Protein 4PQ9 (pdb70)

B-factor: mean 11.17, std 7.68, range [2.39, 93.25]

CATH classification: 2.60.120.200

Sequence (466 aa):
QSGPYLFHDEFDGPAGSSAPDSSSKWTVARRAREEMKDPTYWERRPENVGQYRDDDRRQNVFLDGKSNLVIRAAKDGGTYYAGKKIQQSPWRRGGIGHTWEARIKFDCLTAGCWPAWWLGNQDRGEIDIIEWYGNGSSWPSATTVHAKANGSEWKTRNVALDSGWHTWRCQWDETGMMRFWQDYAEGAQPYFTTVAAHSLPDWPFNDPGYTVFPVLNLAVAGSGGGDPRPGSYPAQMMLVDWVRVWQSGPYLFHDEFDGPAGSSAPDSSKWTVARAREEEMKDPTYWERPENVGQYRDDRQNVFLDGKSNLVIRAAKDGGTYYAGKKIQQSPWRGGIGHTWEARIKFDCLTAGCWPAWWLGNQDRRGEIDIIEWYGNGSWPSATTVHAKANGSEWKTRNVALDSGWHTWRCQWDETGMMRFWQDYAEGAQPYFTTVAAHSLPDWPFNDPGYTVFPVLNLAVAGSGGGDPRPGSSYPAQQMMLVDWVVRVW

Foldseek 3Di:
DPDPFPDKAQLADAALAAPDPQFKDKDAWDDQDPPFDDCRDPLRWAIEHRDSVAWTGGNPRKTKGKWFDDPSHIYTIKIWGPDKDAAQKKKKWKKFFQPLWAFKKWFKWWDDPAFKIWTQWICFRAVPDAIWTKIAGGPVSPKIDIDGDDDDRDIWMWMWHGHLQGIFIDIRDDPPDHGPDTDGQPPTPPRPRNPPPDIIIIMTIMIGTGPRRHDRVRTDDGTIMIISMMGMD/DPDDFPDKAQLADAALAAPDPQFKDKDQWDDQDPPFDDCRDPLRWAIEHRHSVAWTGGNPRKTKGKWFDDPNHIYTIKIWGPDKDAAFKKKKWKKFWQPQWAQKKKFKWWDDQAFKIWTQWICFRAPPDAIWTWIAGGRVSPKIDIDGDDDDRDIKMWMWHGHPQGIFIDINDDPPDHGPDTDGQPNTPNHPRNDPPDIIIIMTIMIGTGPRRHDRVRTDPGTIMIISMMGMD

Secondary structure (DSSP, 8-state):
-----SEEE---S-TTPPP-TTT-EE--SPPP-SS--GGGSTTTSPEE---TTTEEE-SSS-EEEEEEEETTEEEEEEEE-S--B-SSEEEEEEEEEE--STTEEEEEEEE-SSS-EEEEEE---SSSSPPEEEEE-STTS-SEEEEE----SSEEEEEEEEETTEEEEEES--TTPPPSEEEETT-STT--TTSTT--BEEEEEEEESHHHH---TTS-SSEEEEEEEEEE-/--S--SEEE---S-TTPPP-TTT-EE--SPPPPSS--GGGSTTTSPEE---TTTEEE-SSS-EEEEEEEETTEEEEEEEE-S--B-TTEEEEEEEEEE--STTEEEEEEEE-SSS-EEEEEE---SSSSPPEEEEE-STTS-SEEEEE----SSEEEEEEEEETTEEEEEES--TTPPPSEEEETT-STT--TTSTT--BEEEEEEEESHHHH---TTS-SSEEEEEEEEEE-

InterPro domains:
  IPR000757 Beta-glucanase-like, N-terminal domain [PS51762] (34-277)
  IPR006311 Twin-arginine translocation pathway, signal sequence [PS51318] (1-29)
  IPR013320 Concanavalin A-like lectin/glucanase domain superfamily [SSF49899] (37-277)
  IPR050546 Glycosyl Hydrolase Family 16 [PTHR10963] (33-277)

Radius of gyration: 23.17 Å; Cα contacts (8 Å, |Δi|>4): 1424; chains: 2; bounding box: 56×58×61 Å

Organism: Mycobacterium marinum (strain ATCC BAA-535 / M) (NCBI:txid216594)

Structure (mmCIF, N/CA/C/O backbone):
data_4PQ9
#
_entry.id   4PQ9
#
_cell.length_a   45.120
_cell.length_b   46.840
_cell.length_c   51.840
_cell.angle_alpha   109.450
_cell.angle_beta   95.630
_cell.angle_gamma   99.790
#
_symmetry.space_group_name_H-M   'P 1'
#
loop_
_entity.id
_entity.type
_entity.pdbx_description
1 polymer Beta-1,3-glucanase
2 non-polymer 'MAGNESIUM ION'
3 non-polymer 2-[BIS-(2-HYDROXY-ETHYL)-AMINO]-2-HYDROXYMETHYL-PROPANE-1,3-DIOL
4 non-polymer 1,2-ETHANEDIOL
5 water water
#
loop_
_atom_site.group_PDB
_atom_site.id
_atom_site.type_symbol
_atom_site.label_atom_id
_atom_site.label_alt_id
_atom_site.label_comp_id
_atom_site.label_asym_id
_atom_site.label_entity_id
_atom_site.label_seq_id
_atom_site.pdbx_PDB_ins_code
_atom_site.Cartn_x
_atom_site.Cartn_y
_atom_site.Cartn_z
_atom_site.occupancy
_atom_site.B_iso_or_equiv
_atom_site.auth_seq_id
_atom_site.auth_comp_id
_atom_site.auth_asym_id
_atom_site.auth_atom_id
_atom_site.pdbx_PDB_model_num
ATOM 1 N N . GLN A 1 25 ? 28.405 -0.918 28.431 1.00 24.22 26 GLN A N 1
ATOM 2 C CA . GLN A 1 25 ? 28.252 0.319 27.603 1.00 21.12 26 GLN A CA 1
ATOM 3 C C . GLN A 1 25 ? 28.977 0.291 26.256 1.00 19.80 26 GLN A C 1
ATOM 4 O O . GLN A 1 25 ? 28.634 1.092 25.371 1.00 16.53 26 GLN A O 1
ATOM 10 N N . SER A 1 26 ? 29.971 -0.597 26.116 1.00 21.21 27 SER A N 1
ATOM 11 C CA . SER A 1 26 ? 30.651 -0.836 24.840 1.00 22.24 27 SER A CA 1
ATOM 12 C C . SER A 1 26 ? 29.881 -1.817 23.935 1.00 22.85 27 SER A C 1
ATOM 13 O O . SER A 1 26 ? 30.316 -2.120 22.827 1.00 26.34 27 SER A O 1
ATOM 16 N N . GLY A 1 27 ? 28.742 -2.308 24.403 1.00 21.36 28 GLY A N 1
ATOM 17 C CA . GLY A 1 27 ? 27.915 -3.176 23.590 1.00 20.14 28 GLY A CA 1
ATOM 18 C C . GLY A 1 27 ? 28.373 -4.612 23.659 1.00 20.52 28 GLY A C 1
ATOM 19 O O . GLY A 1 27 ? 29.189 -4.962 24.527 1.00 24.24 28 GLY A O 1
ATOM 20 N N . PRO A 1 28 ? 27.857 -5.466 22.751 1.00 16.95 29 PRO A N 1
ATOM 21 C CA . PRO A 1 28 ? 26.932 -5.205 21.633 1.00 14.23 29 PRO A CA 1
ATOM 22 C C . PRO A 1 28 ? 25.644 -4.483 22.037 1.00 12.15 29 PRO A C 1
ATOM 23 O O . PRO A 1 28 ? 25.211 -4.585 23.189 1.00 14.76 29 PRO A O 1
ATOM 27 N N . TYR A 1 29 ? 25.031 -3.779 21.082 1.00 10.19 30 TYR A N 1
ATOM 28 C CA . TYR A 1 29 ? 23.843 -2.961 21.330 1.00 8.62 30 TYR A CA 1
ATOM 29 C C . TYR A 1 29 ? 22.568 -3.581 20.771 1.00 8.60 30 TYR A C 1
ATOM 30 O O . TYR A 1 29 ? 22.535 -4.113 19.656 1.00 10.37 30 TYR A O 1
ATOM 39 N N . LEU A 1 30 ? 21.491 -3.464 21.532 1.00 7.65 31 LEU A N 1
ATOM 40 C CA . LEU A 1 30 ? 20.156 -3.722 20.990 1.00 7.48 31 LEU A CA 1
ATOM 41 C C . LEU A 1 30 ? 19.793 -2.720 19.888 1.00 7.67 31 LEU A C 1
ATOM 42 O O . LEU A 1 30 ? 19.110 -3.075 18.920 1.00 9.42 31 LEU A O 1
ATOM 47 N N . PHE A 1 31 ? 20.238 -1.471 20.054 1.00 6.47 32 PHE A N 1
ATOM 48 C CA . PHE A 1 31 ? 20.007 -0.407 19.085 1.00 7.03 32 PHE A CA 1
ATOM 49 C C . PHE A 1 31 ? 21.116 0.596 19.265 1.00 5.88 32 PHE A C 1
ATOM 50 O O . PHE A 1 31 ? 21.431 0.943 20.396 1.00 6.04 32 PHE A O 1
ATOM 58 N N . HIS A 1 32 ? 21.723 1.059 18.182 1.00 5.67 33 HIS A N 1
ATOM 59 C CA . HIS A 1 32 ? 22.574 2.240 18.295 1.00 5.71 33 HIS A CA 1
ATOM 60 C C . HIS A 1 32 ? 22.653 2.969 16.979 1.00 5.51 33 HIS A C 1
ATOM 61 O O . HIS A 1 32 ? 22.474 2.390 15.920 1.00 6.67 33 HIS A O 1
ATOM 68 N N . ASP A 1 33 ? 22.977 4.254 17.078 1.00 5.65 34 ASP A N 1
ATOM 69 C CA . ASP A 1 33 ? 23.397 5.041 15.934 1.00 5.46 34 ASP A CA 1
ATOM 70 C C . ASP A 1 33 ? 24.557 5.888 16.391 1.00 5.22 34 ASP A C 1
ATOM 71 O O . ASP A 1 33 ? 24.466 6.609 17.381 1.00 5.78 34 ASP A O 1
ATOM 76 N N . GLU A 1 34 ? 25.651 5.794 15.645 1.00 5.43 35 GLU A N 1
ATOM 77 C CA . GLU A 1 34 ? 26.848 6.585 15.868 1.00 5.01 35 GLU A CA 1
ATOM 78 C C . GLU A 1 34 ? 26.863 7.877 15.055 1.00 4.91 35 GLU A C 1
ATOM 79 O O . GLU A 1 34 ? 27.753 8.715 15.231 1.00 5.28 35 GLU A O 1
ATOM 85 N N . PHE A 1 35 ? 25.873 8.049 14.172 1.00 5.18 36 PHE A N 1
ATOM 86 C CA . PHE A 1 35 ? 25.726 9.290 13.400 1.00 5.67 36 PHE A CA 1
ATOM 87 C C . PHE A 1 35 ? 26.957 9.606 12.566 1.00 5.59 36 PHE A C 1
ATOM 88 O O . PHE A 1 35 ? 27.326 10.754 12.387 1.00 6.24 36 PHE A O 1
ATOM 96 N N . ASP A 1 36 ? 27.570 8.547 12.041 1.00 6.01 37 ASP A N 1
ATOM 97 C CA . ASP A 1 36 ? 28.708 8.688 11.182 1.00 6.59 37 ASP A CA 1
ATOM 98 C C . ASP A 1 36 ? 28.266 8.881 9.740 1.00 7.20 37 ASP A C 1
ATOM 99 O O . ASP A 1 36 ? 27.228 8.377 9.297 1.00 8.15 37 ASP A O 1
ATOM 104 N N . GLY A 1 37 ? 29.100 9.610 9.016 1.00 7.28 38 GLY A N 1
ATOM 105 C CA . GLY A 1 37 ? 28.870 9.867 7.612 1.00 7.93 38 GLY A CA 1
ATOM 106 C C . GLY A 1 37 ? 29.265 11.282 7.277 1.00 7.62 38 GLY A C 1
ATOM 107 O O . GLY A 1 37 ? 29.548 12.085 8.161 1.00 8.59 38 GLY A O 1
ATOM 108 N N . PRO A 1 38 ? 29.310 11.601 5.982 1.00 8.06 39 PRO A N 1
ATOM 109 C CA . PRO A 1 38 ? 29.796 12.895 5.562 1.00 7.76 39 PRO A CA 1
ATOM 110 C C . PRO A 1 38 ? 28.863 14.055 5.954 1.00 7.32 39 PRO A C 1
ATOM 111 O O . PRO A 1 38 ? 27.640 13.916 6.100 1.00 7.56 39 PRO A O 1
ATOM 115 N N . ALA A 1 39 ? 29.455 15.229 6.049 1.00 7.15 40 ALA A N 1
ATOM 116 C CA . ALA A 1 39 ? 28.716 16.436 6.342 1.00 7.26 40 ALA A CA 1
ATOM 117 C C . ALA A 1 39 ? 27.584 16.632 5.352 1.00 6.92 40 ALA A C 1
ATOM 118 O O . ALA A 1 39 ? 27.758 16.492 4.143 1.00 7.32 40 ALA A O 1
ATOM 120 N N . GLY A 1 40 ? 26.431 16.997 5.891 1.00 6.56 41 GLY A N 1
ATOM 121 C CA . GLY A 1 40 ? 25.270 17.298 5.082 1.00 6.68 41 GLY A CA 1
ATOM 122 C C . GLY A 1 40 ? 24.379 16.092 4.809 1.00 7.17 41 GLY A C 1
ATOM 123 O O . GLY A 1 40 ? 23.343 16.238 4.188 1.00 8.23 41 GLY A O 1
ATOM 124 N N . SER A 1 41 ? 24.784 14.898 5.249 1.00 7.30 42 SER A N 1
ATOM 125 C CA A SER A 1 41 ? 24.011 13.642 5.183 0.50 7.00 42 SER A CA 1
ATOM 126 C CA B SER A 1 41 ? 23.919 13.763 4.998 0.50 7.96 42 SER A CA 1
ATOM 127 C C . SER A 1 41 ? 22.734 13.735 5.972 1.00 6.63 42 SER A C 1
ATOM 128 O O . SER A 1 41 ? 22.689 14.432 6.993 1.00 6.78 42 SER A O 1
ATOM 133 N N . ALA A 1 42 ? 21.726 12.958 5.583 1.00 7.75 43 ALA A N 1
ATOM 134 C CA . ALA A 1 42 ? 20.558 12.746 6.428 1.00 7.78 43 ALA A CA 1
ATOM 135 C C . ALA A 1 42 ? 20.901 11.734 7.506 1.00 7.47 43 ALA A C 1
ATOM 136 O O . ALA A 1 42 ? 21.750 10.884 7.299 1.00 7.57 43 ALA A O 1
ATOM 138 N N . PRO A 1 43 ? 20.185 11.767 8.632 1.00 7.26 44 PRO A N 1
ATOM 139 C CA . PRO A 1 43 ? 20.288 10.642 9.538 1.00 7.27 44 PRO A CA 1
ATOM 140 C C . PRO A 1 43 ? 19.806 9.345 8.869 1.00 6.85 44 PRO A C 1
ATOM 141 O O . PRO A 1 43 ? 18.990 9.362 7.934 1.00 7.68 44 PRO A O 1
ATOM 145 N N . ASP A 1 44 ? 20.348 8.241 9.339 1.00 5.93 45 ASP A N 1
ATOM 146 C CA . ASP A 1 44 ? 20.048 6.905 8.815 1.00 5.80 45 ASP A CA 1
ATOM 147 C C . ASP A 1 44 ? 18.558 6.615 8.848 1.00 5.02 45 ASP A C 1
ATOM 148 O O . ASP A 1 44 ? 17.974 6.478 9.915 1.00 5.28 45 ASP A O 1
ATOM 153 N N . SER A 1 45 ? 17.952 6.502 7.666 1.00 5.38 46 SER A N 1
ATOM 154 C CA . SER A 1 45 ? 16.498 6.298 7.621 1.00 5.47 46 SER A CA 1
ATOM 155 C C . SER A 1 45 ? 16.048 4.945 8.123 1.00 5.23 46 SER A C 1
ATOM 156 O O . SER A 1 45 ? 14.873 4.770 8.453 1.00 6.28 46 SER A O 1
ATOM 159 N N . SER A 1 46 ? 16.969 3.983 8.208 1.00 5.31 47 SER A N 1
ATOM 160 C CA A SER A 1 46 ? 16.646 2.687 8.799 0.50 6.08 47 SER A CA 1
ATOM 161 C CA B SER A 1 46 ? 16.604 2.700 8.796 0.50 6.50 47 SER A CA 1
ATOM 162 C C . SER A 1 46 ? 16.535 2.739 10.318 1.00 6.02 47 SER A C 1
ATOM 163 O O . SER A 1 46 ? 16.081 1.775 10.926 1.00 7.84 47 SER A O 1
ATOM 168 N N . LYS A 1 47 ? 16.962 3.857 10.915 1.00 5.27 48 LYS A N 1
ATOM 169 C CA . LYS A 1 47 ? 16.933 4.026 12.360 1.00 5.78 48 LYS A CA 1
ATOM 170 C C . LYS A 1 47 ? 16.062 5.170 12.834 1.00 5.23 48 LYS A C 1
ATOM 171 O O . LYS A 1 47 ? 15.680 5.170 13.987 1.00 6.44 48 LYS A O 1
ATOM 177 N N . TRP A 1 48 ? 15.737 6.117 11.958 1.00 5.05 49 TRP A N 1
ATOM 178 C CA . TRP A 1 48 ? 15.041 7.334 12.379 1.00 5.17 49 TRP A CA 1
ATOM 179 C C . TRP A 1 48 ? 14.010 7.764 11.369 1.00 5.17 49 TRP A C 1
ATOM 180 O O . TRP A 1 48 ? 14.225 7.642 10.165 1.00 6.47 49 TRP A O 1
ATOM 191 N N . THR A 1 49 ? 12.925 8.343 11.873 1.00 5.26 50 THR A N 1
ATOM 192 C CA . THR A 1 49 ? 11.982 9.103 11.096 1.00 5.54 50 THR A CA 1
ATOM 193 C C . THR A 1 49 ? 12.044 10.555 11.540 1.00 4.93 50 THR A C 1
ATOM 194 O O . THR A 1 49 ? 12.013 10.849 12.738 1.00 6.03 50 THR A O 1
ATOM 198 N N . VAL A 1 50 ? 12.175 11.454 10.580 1.00 4.53 51 VAL A N 1
ATOM 199 C CA . VAL A 1 50 ? 12.318 12.861 10.830 1.00 5.21 51 VAL A CA 1
ATOM 200 C C . VAL A 1 50 ? 10.947 13.511 10.879 1.00 5.82 51 VAL A C 1
ATOM 201 O O . VAL A 1 50 ? 10.114 13.274 9.997 1.00 7.43 51 VAL A O 1
ATOM 205 N N . ALA A 1 51 ? 10.687 14.335 11.886 1.00 6.07 52 ALA A N 1
ATOM 206 C CA . ALA A 1 51 ? 9.372 14.955 12.007 1.00 7.13 52 ALA A CA 1
ATOM 207 C C . ALA A 1 51 ? 9.138 15.969 10.911 1.00 8.23 52 ALA A C 1
ATOM 208 O O . ALA A 1 51 ? 10.024 16.773 10.573 1.00 8.25 52 ALA A O 1
ATOM 210 N N . ARG A 1 52 ? 7.943 15.944 10.342 1.00 11.68 53 ARG A N 1
ATOM 211 C CA A ARG A 1 52 ? 7.583 16.891 9.285 0.50 13.28 53 ARG A CA 1
ATOM 212 C CA B ARG A 1 52 ? 7.620 16.932 9.296 0.50 13.69 53 ARG A CA 1
ATOM 213 C C . ARG A 1 52 ? 6.698 18.033 9.759 1.00 16.11 53 ARG A C 1
ATOM 214 O O . ARG A 1 52 ? 6.433 18.966 8.995 1.00 21.06 53 ARG A O 1
ATOM 229 N N . ALA A 1 53 ? 6.204 17.933 10.984 1.00 16.30 54 ALA A N 1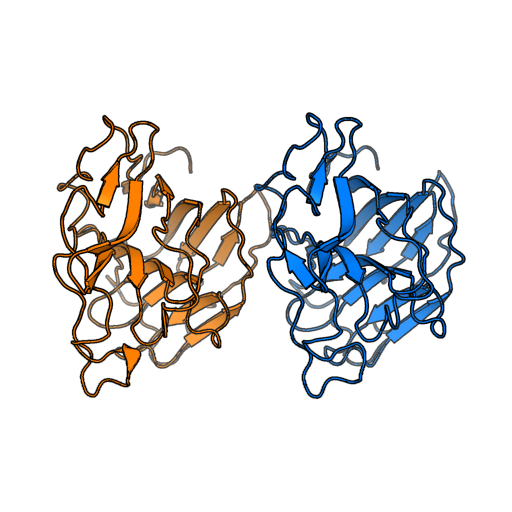
ATOM 230 C CA . ALA A 1 53 ? 5.419 19.012 11.552 1.00 19.77 54 ALA A CA 1
ATOM 231 C C . ALA A 1 53 ? 5.479 18.980 13.067 1.00 18.04 54 ALA A C 1
ATOM 232 O O . ALA A 1 53 ? 5.673 17.920 13.654 1.00 18.43 54 ALA A O 1
ATOM 234 N N . ARG A 1 54 ? 5.338 20.155 13.681 1.00 17.83 55 ARG A N 1
ATOM 235 C CA . ARG A 1 54 ? 5.205 20.284 15.139 1.00 17.97 55 ARG A CA 1
ATOM 236 C C . ARG A 1 54 ? 3.870 19.650 15.542 1.00 22.08 55 ARG A C 1
ATOM 237 O O . ARG A 1 54 ? 2.869 19.783 14.839 1.00 25.77 55 ARG A O 1
ATOM 245 N N . GLU A 1 55 ? 3.860 18.962 16.674 1.00 24.30 56 GLU A N 1
ATOM 246 C CA . GLU A 1 55 ? 2.619 18.437 17.237 1.00 25.93 56 GLU A CA 1
ATOM 247 C C . GLU A 1 55 ? 1.610 19.589 17.448 1.00 27.57 56 GLU A C 1
ATOM 248 O O . GLU A 1 55 ? 1.935 20.593 18.066 1.00 25.66 56 GLU A O 1
ATOM 254 N N . GLU A 1 56 ? 0.397 19.468 16.908 1.00 34.03 57 GLU A N 1
ATOM 255 C CA . GLU A 1 56 ? -0.608 20.518 17.099 1.00 33.66 57 GLU A CA 1
ATOM 256 C C . GLU A 1 56 ? -1.036 20.531 18.569 1.00 35.63 57 GLU A C 1
ATOM 257 O O . GLU A 1 56 ? -1.155 19.473 19.188 1.00 42.68 57 GLU A O 1
ATOM 259 N N . MET A 1 57 ? -1.233 21.724 19.127 1.00 29.20 58 MET A N 1
ATOM 260 C CA . MET A 1 57 ? -1.604 21.868 20.531 1.00 29.01 58 MET A CA 1
ATOM 261 C C . MET A 1 57 ? -3.038 22.360 20.605 1.00 31.20 58 MET A C 1
ATOM 262 O O . MET A 1 57 ? -3.346 23.443 20.111 1.00 27.94 58 MET A O 1
ATOM 264 N N . LYS A 1 58 ? -3.917 21.558 21.202 1.00 29.73 59 LYS A N 1
ATOM 265 C CA . LYS A 1 58 ? -5.310 21.965 21.382 1.00 27.00 59 LYS A CA 1
ATOM 266 C C . LYS A 1 58 ? -5.381 23.122 22.379 1.00 28.54 59 LYS A C 1
ATOM 267 O O . LYS A 1 58 ? -4.640 23.149 23.364 1.00 29.06 59 LYS A O 1
ATOM 269 N N . ASP A 1 59 ? -6.264 24.080 22.109 1.00 24.62 60 ASP A N 1
ATOM 270 C CA . ASP A 1 59 ? -6.420 25.257 22.964 1.00 25.60 60 ASP A CA 1
ATOM 271 C C . ASP A 1 59 ? -5.069 25.901 23.271 1.00 24.72 60 ASP A C 1
ATOM 272 O O . ASP A 1 59 ? -4.660 26.017 24.433 1.00 23.69 60 ASP A O 1
ATOM 277 N N . PRO A 1 60 ? -4.371 26.327 22.215 1.00 18.85 61 PRO A N 1
ATOM 278 C CA . PRO A 1 60 ? -3.015 26.836 22.413 1.00 14.55 61 PRO A CA 1
ATOM 279 C C . PRO A 1 60 ? -2.926 28.129 23.240 1.00 12.94 61 PRO A C 1
ATOM 280 O O . PRO A 1 60 ? -3.741 29.034 23.083 1.00 15.85 61 PRO A O 1
ATOM 284 N N . THR A 1 61 ? -1.927 28.201 24.121 1.00 10.37 62 THR A N 1
ATOM 285 C CA . THR A 1 61 ? -1.521 29.464 24.705 1.00 9.27 62 THR A CA 1
ATOM 286 C C . THR A 1 61 ? -0.619 30.207 23.703 1.00 8.36 62 THR A C 1
ATOM 287 O O . THR A 1 61 ? -0.339 29.719 22.607 1.00 8.66 62 THR A O 1
ATOM 291 N N . TYR A 1 62 ? -0.186 31.417 24.061 1.00 8.76 63 TYR A N 1
ATOM 292 C CA . TYR A 1 62 ? 0.407 32.329 23.087 1.00 8.16 63 TYR A CA 1
ATOM 293 C C . TYR A 1 62 ? 1.523 31.688 22.256 1.00 7.39 63 TYR A C 1
ATOM 294 O O . TYR A 1 62 ? 1.479 31.716 21.017 1.00 8.17 63 TYR A O 1
ATOM 303 N N . TRP A 1 63 ? 2.520 31.095 22.915 1.00 6.45 64 TRP A N 1
ATOM 304 C CA . TRP A 1 63 ? 3.670 30.566 22.197 1.00 6.01 64 TRP A CA 1
ATOM 305 C C . TRP A 1 63 ? 3.394 29.213 21.550 1.00 6.17 64 TRP A C 1
ATOM 306 O O . TRP A 1 63 ? 4.248 28.693 20.834 1.00 6.86 64 TRP A O 1
ATOM 317 N N . GLU A 1 64 ? 2.195 28.667 21.761 1.00 6.61 65 GLU A N 1
ATOM 318 C CA . GLU A 1 64 ? 1.731 27.443 21.117 1.00 7.08 65 GLU A CA 1
ATOM 319 C C . GLU A 1 64 ? 0.855 27.745 19.903 1.00 8.46 65 GLU A C 1
ATOM 320 O O . GLU A 1 64 ? 0.498 26.828 19.173 1.00 10.90 65 GLU A O 1
ATOM 326 N N . ARG A 1 65 ? 0.462 28.996 19.701 1.00 8.92 66 ARG A N 1
ATOM 327 C CA A ARG A 1 65 ? -0.425 29.312 18.586 0.50 10.91 66 ARG A CA 1
ATOM 328 C CA B ARG A 1 65 ? -0.430 29.297 18.585 0.50 10.75 66 ARG A CA 1
ATOM 329 C C . ARG A 1 65 ? 0.277 29.016 17.267 1.00 10.93 66 ARG A C 1
ATOM 330 O O . ARG A 1 65 ? 1.503 29.150 17.165 1.00 9.97 66 ARG A O 1
ATOM 345 N N . PRO A 1 66 ? -0.490 28.614 16.233 1.00 15.58 67 PRO A N 1
ATOM 346 C CA . PRO A 1 66 ? 0.161 28.255 14.969 1.00 15.29 67 PRO A CA 1
ATOM 347 C C . PRO A 1 66 ? 1.124 29.295 14.407 1.00 13.41 67 PRO A C 1
ATOM 348 O O . PRO A 1 66 ? 2.136 28.931 13.823 1.00 14.11 67 PRO A O 1
ATOM 352 N N . GLU A 1 67 ? 0.814 30.571 14.591 1.00 13.03 68 GLU A N 1
ATOM 353 C CA . GLU A 1 67 ? 1.657 31.643 14.076 1.00 13.20 68 GLU A CA 1
ATOM 354 C C . GLU A 1 67 ? 2.916 31.943 14.919 1.00 11.48 68 GLU A C 1
ATOM 355 O O . GLU A 1 67 ? 3.814 32.650 14.458 1.00 13.53 68 GLU A O 1
ATOM 361 N N . ASN A 1 68 ? 2.976 31.411 16.141 1.00 10.29 69 ASN A N 1
ATOM 362 C CA . ASN A 1 68 ? 4.072 31.681 17.057 1.00 9.30 69 ASN A CA 1
ATOM 363 C C . ASN A 1 68 ? 4.941 30.462 17.328 1.00 7.90 69 ASN A C 1
ATOM 364 O O . ASN A 1 68 ? 6.071 30.620 17.748 1.00 10.82 69 ASN A O 1
ATOM 369 N N . VAL A 1 69 ? 4.410 29.261 17.136 1.00 8.22 70 VAL A N 1
ATOM 370 C CA . VAL A 1 69 ? 5.117 28.051 17.544 1.00 7.67 70 VAL A CA 1
ATOM 371 C C . VAL A 1 69 ? 6.250 27.760 16.566 1.00 7.69 70 VAL A C 1
ATOM 372 O O . VAL A 1 69 ? 6.163 28.068 15.372 1.00 9.12 70 VAL A O 1
ATOM 376 N N . GLY A 1 70 ? 7.328 27.155 17.065 1.00 7.30 71 GLY A N 1
ATOM 377 C CA . GLY A 1 70 ? 8.373 26.674 16.172 1.00 7.33 71 GLY A CA 1
ATOM 378 C C . GLY A 1 70 ? 7.889 25.428 15.456 1.00 7.72 71 GLY A C 1
ATOM 379 O O . GLY A 1 70 ? 7.153 24.608 15.999 1.00 9.13 71 GLY A O 1
ATOM 380 N N . GLN A 1 71 ? 8.314 25.289 14.208 1.00 7.88 72 GLN A N 1
ATOM 381 C CA . GLN A 1 71 ? 7.938 24.158 13.395 1.00 8.58 72 GLN A CA 1
ATOM 382 C C . GLN A 1 71 ? 9.051 23.148 13.269 1.00 8.51 72 GLN A C 1
ATOM 383 O O . GLN A 1 71 ? 10.202 23.413 13.632 1.00 9.18 72 GLN A O 1
ATOM 389 N N . TYR A 1 72 ? 8.667 21.960 12.830 1.00 8.85 73 TYR A N 1
ATOM 390 C CA . TYR A 1 72 ? 9.610 20.916 12.448 1.00 9.50 73 TYR A CA 1
ATOM 391 C C . TYR A 1 72 ? 9.470 20.719 10.958 1.00 10.77 73 TYR A C 1
ATOM 392 O O . TYR A 1 72 ? 8.381 20.891 10.418 1.00 13.63 73 TYR A O 1
ATOM 401 N N . ARG A 1 73 ? 10.573 20.378 10.302 1.00 11.91 74 ARG A N 1
ATOM 402 C CA . ARG A 1 73 ? 10.517 19.920 8.905 1.00 13.61 74 ARG A CA 1
ATOM 403 C C . ARG A 1 73 ? 11.692 18.955 8.621 1.00 15.01 74 ARG A C 1
ATOM 404 O O . ARG A 1 73 ? 12.711 18.994 9.315 1.00 15.83 74 ARG A O 1
ATOM 412 N N . ASP A 1 74 ? 11.527 18.052 7.637 1.00 17.76 75 ASP A N 1
ATOM 413 C CA A ASP A 1 74 ? 12.639 17.213 7.241 0.50 16.25 75 ASP A CA 1
ATOM 414 C CA B ASP A 1 74 ? 12.647 17.120 7.176 0.50 18.38 75 ASP A CA 1
ATOM 415 C C . ASP A 1 74 ? 13.383 17.904 6.121 1.00 17.00 75 ASP A C 1
ATOM 416 O O . ASP A 1 74 ? 13.082 17.762 4.922 1.00 22.28 75 ASP A O 1
ATOM 425 N N . ASP A 1 75 ? 14.349 18.685 6.550 1.00 17.64 76 ASP A N 1
ATOM 426 C CA . ASP A 1 75 ? 15.099 19.511 5.685 1.00 17.08 76 ASP A CA 1
ATOM 427 C C . ASP A 1 75 ? 16.515 19.422 6.198 1.00 16.43 76 ASP A C 1
ATOM 428 O O . ASP A 1 75 ? 16.755 19.478 7.421 1.00 17.97 76 ASP A O 1
ATOM 433 N N . ARG A 1 76 ? 17.449 19.238 5.281 0.70 16.51 77 ARG A N 1
ATOM 434 C CA A ARG A 1 76 ? 18.859 19.147 5.668 0.70 17.11 77 ARG A CA 1
ATOM 435 C CA B ARG A 1 76 ? 18.836 19.119 5.621 0.30 17.68 77 ARG A CA 1
ATOM 436 C C . ARG A 1 76 ? 19.351 20.391 6.313 0.70 15.54 77 ARG A C 1
ATOM 437 O O . ARG A 1 76 ? 20.423 20.374 6.913 0.70 18.23 77 ARG A O 1
ATOM 452 N N . GLN A 1 77 ? 18.598 21.492 6.207 1.00 16.01 78 GLN A N 1
ATOM 453 C CA . GLN A 1 77 ? 19.015 22.665 6.934 1.00 14.84 78 GLN A CA 1
ATOM 454 C C . GLN A 1 77 ? 18.732 22.571 8.420 1.00 12.06 78 GLN A C 1
ATOM 455 O O . GLN A 1 77 ? 19.321 23.314 9.181 1.00 12.09 78 GLN A O 1
ATOM 461 N N . ASN A 1 78 ? 17.858 21.653 8.827 1.00 9.75 79 ASN A N 1
ATOM 462 C CA . ASN A 1 78 ? 17.505 21.526 10.226 1.00 8.01 79 ASN A CA 1
ATOM 463 C C . ASN A 1 78 ? 17.926 20.220 10.883 1.00 6.50 79 ASN A C 1
ATOM 464 O O . ASN A 1 78 ? 18.093 20.188 12.095 1.00 6.71 79 ASN A O 1
ATOM 469 N N . VAL A 1 79 ? 18.048 19.142 10.102 1.00 6.73 80 VAL A N 1
ATOM 470 C CA . VAL A 1 79 ? 18.408 17.825 10.648 1.00 5.63 80 VAL A CA 1
ATOM 471 C C . VAL A 1 79 ? 19.424 17.220 9.695 1.00 5.91 80 VAL A C 1
ATOM 472 O O . VAL A 1 79 ? 19.085 16.884 8.553 1.00 6.82 80 VAL A O 1
ATOM 476 N N . PHE A 1 80 ? 20.670 17.083 10.131 1.00 5.79 81 PHE A N 1
ATOM 477 C CA . PHE A 1 80 ? 21.733 16.631 9.250 1.00 5.64 81 PHE A CA 1
ATOM 478 C C . PHE A 1 80 ? 22.887 16.087 10.075 1.00 5.55 81 PHE A C 1
ATOM 479 O O . PHE A 1 80 ? 22.932 16.301 11.269 1.00 7.66 81 PHE A O 1
ATOM 487 N N . LEU A 1 81 ? 23.812 15.392 9.424 1.00 5.11 82 LEU A N 1
ATOM 488 C CA . LEU A 1 81 ? 25.040 14.953 10.083 1.00 5.45 82 LEU A CA 1
ATOM 489 C C . LEU A 1 81 ? 26.139 15.969 9.787 1.00 5.63 82 LEU A C 1
ATOM 490 O O . LEU A 1 81 ? 26.194 16.536 8.676 1.00 6.68 82 LEU A O 1
ATOM 495 N N . ASP A 1 82 ? 27.049 16.170 10.747 1.00 5.80 83 ASP A N 1
ATOM 496 C CA . ASP A 1 82 ? 28.087 17.160 10.573 1.00 5.98 83 ASP A CA 1
ATOM 497 C C . ASP A 1 82 ? 29.390 16.650 9.985 1.00 6.24 83 ASP A C 1
ATOM 498 O O . ASP A 1 82 ? 30.299 17.447 9.748 1.00 7.22 83 ASP A O 1
ATOM 503 N N . GLY A 1 83 ? 29.505 15.347 9.749 1.00 6.37 84 GLY A N 1
ATOM 504 C CA . GLY A 1 83 ? 30.761 14.790 9.260 1.00 6.87 84 GLY A CA 1
ATOM 505 C C . GLY A 1 83 ? 31.808 14.551 10.318 1.00 7.46 84 GLY A C 1
ATOM 506 O O . GLY A 1 83 ? 32.921 14.124 9.995 1.00 10.14 84 GLY A O 1
ATOM 507 N N . LYS A 1 84 ? 31.445 14.798 11.571 1.00 6.66 85 LYS A N 1
ATOM 508 C CA . LYS A 1 84 ? 32.303 14.609 12.714 1.00 7.36 85 LYS A CA 1
ATOM 509 C C . LYS A 1 84 ? 31.692 13.642 13.708 1.00 6.69 85 LYS A C 1
ATOM 510 O O . LYS A 1 84 ? 32.056 13.632 14.878 1.00 7.89 85 LYS A O 1
ATOM 516 N N . SER A 1 85 ? 30.801 12.782 13.209 1.00 6.10 86 SER A N 1
ATOM 517 C CA . SER A 1 85 ? 30.132 11.754 14.003 1.00 5.75 86 SER A CA 1
ATOM 518 C C . SER A 1 85 ? 28.924 12.254 14.786 1.00 4.95 86 SER A C 1
ATOM 519 O O . SER A 1 85 ? 28.424 11.537 15.674 1.00 5.40 86 SER A O 1
ATOM 522 N N . ASN A 1 86 ? 28.417 13.445 14.452 1.00 5.18 87 ASN A N 1
ATOM 523 C CA . ASN A 1 86 ? 27.274 13.982 15.164 1.00 5.04 87 ASN A CA 1
ATOM 524 C C . ASN A 1 86 ? 26.076 14.239 14.265 1.00 4.98 87 ASN A C 1
ATOM 525 O O . ASN A 1 86 ? 26.184 14.764 13.167 1.00 5.74 87 ASN A O 1
ATOM 530 N N . LEU A 1 87 ? 24.905 13.893 14.798 1.00 4.75 88 LEU A N 1
ATOM 531 C CA . LEU A 1 87 ? 23.640 14.500 14.403 1.00 4.85 88 LEU A CA 1
ATOM 532 C C . LEU A 1 87 ? 23.667 15.957 14.830 1.00 4.89 88 LEU A C 1
ATOM 533 O O . LEU A 1 87 ? 24.084 16.302 15.947 1.00 5.62 88 LEU A O 1
ATOM 538 N N . VAL A 1 88 ? 23.180 16.809 13.946 1.00 4.79 89 VAL A N 1
ATOM 539 C CA . VAL A 1 88 ? 22.900 18.200 14.248 1.00 5.03 89 VAL A CA 1
ATOM 540 C C . VAL A 1 88 ? 21.409 18.412 14.094 1.00 4.94 89 VAL A C 1
ATOM 541 O O . VAL A 1 88 ? 20.828 18.102 13.044 1.00 6.07 89 VAL A O 1
ATOM 545 N N . ILE A 1 89 ? 20.789 18.939 15.151 1.00 4.91 90 ILE A N 1
ATOM 546 C CA . ILE A 1 89 ? 19.453 19.492 15.026 1.00 5.48 90 ILE A CA 1
ATOM 547 C C . ILE A 1 89 ? 19.623 20.998 15.208 1.00 5.77 90 ILE A C 1
ATOM 548 O O . ILE A 1 89 ? 20.134 21.457 16.222 1.00 5.95 90 ILE A O 1
ATOM 553 N N . ARG A 1 90 ? 19.196 21.752 14.189 1.00 6.09 91 ARG A N 1
ATOM 554 C CA . ARG A 1 90 ? 19.480 23.162 14.067 1.00 6.32 91 ARG A CA 1
ATOM 555 C C . ARG A 1 90 ? 18.177 23.939 14.000 1.00 6.21 91 ARG A C 1
ATOM 556 O O . ARG A 1 90 ? 17.306 23.643 13.181 1.00 7.04 91 ARG A O 1
ATOM 564 N N . ALA A 1 91 ? 18.060 24.932 14.889 1.00 5.74 92 ALA A N 1
ATOM 565 C CA . ALA A 1 91 ? 16.913 25.840 14.962 1.00 5.70 92 ALA A CA 1
ATOM 566 C C . ALA A 1 91 ? 17.310 27.149 14.321 1.00 6.04 92 ALA A C 1
ATOM 567 O O . ALA A 1 91 ? 18.323 27.728 14.680 1.00 6.14 92 ALA A O 1
ATOM 569 N N . ALA A 1 92 ? 16.494 27.630 13.382 1.00 6.45 93 ALA A N 1
ATOM 570 C CA . ALA A 1 92 ? 16.795 28.881 12.689 1.00 7.57 93 ALA A CA 1
ATOM 571 C C . ALA A 1 92 ? 15.528 29.436 12.079 1.00 7.48 93 ALA A C 1
ATOM 572 O O . ALA A 1 92 ? 14.635 28.692 11.649 1.00 8.50 93 ALA A O 1
ATOM 574 N N . LYS A 1 93 ? 15.475 30.756 12.013 1.00 9.13 94 LYS A N 1
ATOM 575 C CA . LYS A 1 93 ? 14.369 31.463 11.415 1.00 11.05 94 LYS A CA 1
ATOM 576 C C . LYS A 1 93 ? 14.533 31.405 9.897 1.00 13.00 94 LYS A C 1
ATOM 577 O O . LYS A 1 93 ? 15.630 31.579 9.373 1.00 16.85 94 LYS A O 1
ATOM 583 N N . ASP A 1 94 ? 13.425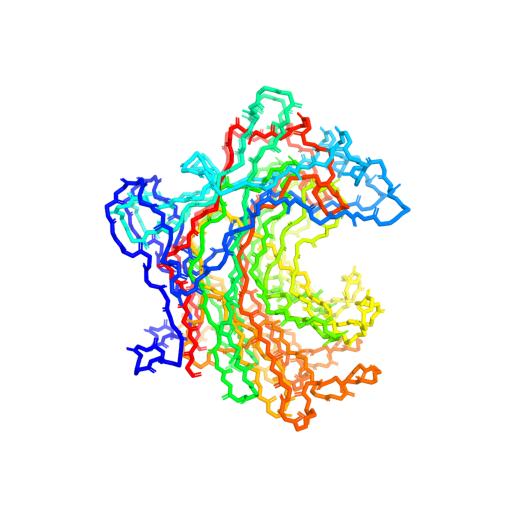 31.163 9.205 1.00 13.55 95 ASP A N 1
ATOM 584 C CA . ASP A 1 94 ? 13.375 31.092 7.754 1.00 17.67 95 ASP A CA 1
ATOM 585 C C . ASP A 1 94 ? 12.027 31.690 7.353 1.00 19.17 95 ASP A C 1
ATOM 586 O O . ASP A 1 94 ? 10.980 31.119 7.628 1.00 19.60 95 ASP A O 1
ATOM 591 N N . GLY A 1 95 ? 12.062 32.895 6.785 1.00 24.28 96 GLY A N 1
ATOM 592 C CA . GLY A 1 95 ? 10.846 33.606 6.365 1.00 25.81 96 GLY A CA 1
ATOM 593 C C . GLY A 1 95 ? 9.767 33.797 7.428 1.00 29.02 96 GLY A C 1
ATOM 594 O O . GLY A 1 95 ? 8.604 33.433 7.217 1.00 36.53 96 GLY A O 1
ATOM 595 N N . GLY A 1 96 ? 10.152 34.366 8.571 1.00 21.32 97 GLY A N 1
ATOM 596 C CA . GLY A 1 96 ? 9.208 34.688 9.655 1.00 24.62 97 GLY A CA 1
ATOM 597 C C . GLY A 1 96 ? 8.839 33.550 10.602 1.00 21.96 97 GLY A C 1
ATOM 598 O O . GLY A 1 96 ? 8.103 33.760 11.580 1.00 23.34 97 GLY A O 1
ATOM 599 N N . THR A 1 97 ? 9.354 32.353 10.319 1.00 17.43 98 THR A N 1
ATOM 600 C CA . THR A 1 97 ? 9.020 31.159 11.065 1.00 14.03 98 THR A CA 1
ATOM 601 C C . THR A 1 97 ? 10.309 30.497 11.516 1.00 12.53 98 THR A C 1
ATOM 602 O O . THR A 1 97 ? 11.269 30.362 10.741 1.00 13.09 98 THR A O 1
ATOM 606 N N . TYR A 1 98 ? 10.316 30.071 12.765 1.00 9.66 99 TYR A N 1
ATOM 607 C CA . TYR A 1 98 ? 11.401 29.234 13.252 1.00 8.25 99 TYR A CA 1
ATOM 608 C C . TYR A 1 98 ? 11.121 27.806 12.872 1.00 8.27 99 TYR A C 1
ATOM 609 O O . TYR A 1 98 ? 10.031 27.298 13.099 1.00 10.92 99 TYR A O 1
ATOM 618 N N . TYR A 1 99 ? 12.147 27.174 12.313 1.00 6.83 100 TYR A N 1
ATOM 619 C CA . TYR A 1 99 ? 12.134 25.735 12.066 1.00 7.33 100 TYR A CA 1
ATOM 620 C C . TYR A 1 99 ? 13.254 25.093 12.863 1.00 7.19 100 TYR A C 1
ATOM 621 O O . TYR A 1 99 ? 14.336 25.658 13.015 1.00 7.69 100 TYR A O 1
ATOM 630 N N . ALA A 1 100 ? 12.992 23.891 13.356 1.00 6.64 101 ALA A N 1
ATOM 631 C CA . ALA A 1 100 ? 13.997 23.081 14.025 1.00 6.29 101 ALA A CA 1
ATOM 632 C C . ALA A 1 100 ? 13.681 21.638 13.689 1.00 6.43 101 ALA A C 1
ATOM 633 O O . ALA A 1 100 ? 13.251 21.361 12.574 1.00 8.04 101 ALA A O 1
ATOM 635 N N . GLY A 1 101 ? 13.937 20.694 14.591 1.00 5.35 102 GLY A N 1
ATOM 636 C CA . GLY A 1 101 ? 13.804 19.309 14.178 1.00 5.56 102 GLY A CA 1
ATOM 637 C C . GLY A 1 101 ? 13.618 18.323 15.289 1.00 4.69 102 GLY A C 1
ATOM 638 O O . GLY A 1 101 ? 13.882 18.599 16.462 1.00 4.76 102 GLY A O 1
ATOM 639 N N . LYS A 1 102 ? 13.195 17.142 14.871 1.00 5.25 103 LYS A N 1
ATOM 640 C CA A LYS A 1 102 ? 12.944 16.028 15.775 0.50 5.05 103 LYS A CA 1
ATOM 641 C CA B LYS A 1 102 ? 12.953 16.022 15.777 0.50 4.97 103 LYS A CA 1
ATOM 642 C C . LYS A 1 102 ? 13.186 14.754 14.987 1.00 4.59 103 LYS A C 1
ATOM 643 O O . LYS A 1 102 ? 12.721 14.634 13.838 1.00 5.73 103 LYS A O 1
ATOM 654 N N . ILE A 1 103 ? 13.871 13.802 15.608 1.00 4.95 104 ILE A N 1
ATOM 655 C CA . ILE A 1 103 ? 13.948 12.457 15.065 1.00 4.99 104 ILE A CA 1
ATOM 656 C C . ILE A 1 103 ? 13.448 11.480 16.123 1.00 4.84 104 ILE A C 1
ATOM 657 O O . ILE A 1 103 ? 13.715 11.621 17.319 1.00 5.40 104 ILE A O 1
ATOM 662 N N . GLN A 1 104 ? 12.720 10.472 15.658 1.00 5.12 105 GLN A N 1
ATOM 663 C CA A GLN A 1 104 ? 12.136 9.431 16.507 0.50 6.26 105 GLN A CA 1
ATOM 664 C CA B GLN A 1 104 ? 12.232 9.425 16.541 0.50 6.36 105 GLN A CA 1
ATOM 665 C C . GLN A 1 104 ? 12.415 8.094 15.846 1.00 6.40 105 GLN A C 1
ATOM 666 O O . GLN A 1 104 ? 12.197 7.951 14.631 1.00 6.96 105 GLN A O 1
ATOM 677 N N . SER A 1 105 ? 12.894 7.116 16.590 1.00 5.47 106 SER A N 1
ATOM 678 C CA . SER A 1 105 ? 13.113 5.813 15.962 1.00 6.46 106 SER A CA 1
ATOM 679 C C . SER A 1 105 ? 11.856 4.991 15.953 1.00 7.18 106 SER A C 1
ATOM 680 O O . SER A 1 105 ? 11.132 4.996 16.940 1.00 7.39 106 SER A O 1
ATOM 683 N N . PRO A 1 106 ? 11.618 4.226 14.864 1.00 9.25 107 PRO A N 1
ATOM 684 C CA . PRO A 1 106 ? 10.601 3.189 14.932 1.00 10.66 107 PRO A CA 1
ATOM 685 C C . PRO A 1 106 ? 10.948 2.048 15.864 1.00 10.68 107 PRO A C 1
ATOM 686 O O . PRO A 1 106 ? 10.060 1.296 16.270 1.00 14.19 107 PRO A O 1
ATOM 690 N N . TRP A 1 107 ? 12.228 1.908 16.189 1.00 8.24 108 TRP A N 1
ATOM 691 C CA . TRP A 1 107 ? 12.686 0.862 17.067 1.00 8.29 108 TRP A CA 1
ATOM 692 C C . TRP A 1 107 ? 12.183 1.082 18.471 1.00 7.84 108 TRP A C 1
ATOM 693 O O . TRP A 1 107 ? 12.329 2.168 19.030 1.00 10.51 108 TRP A O 1
ATOM 704 N N . ARG A 1 108 ? 11.612 0.029 19.044 1.00 7.71 109 ARG A N 1
ATOM 705 C CA A ARG A 1 108 ? 11.121 0.073 20.407 0.50 8.46 109 ARG A CA 1
ATOM 706 C CA B ARG A 1 108 ? 11.081 0.050 20.389 0.50 8.64 109 ARG A CA 1
ATOM 707 C C . ARG A 1 108 ? 11.809 -0.989 21.233 1.00 6.21 109 ARG A C 1
ATOM 708 O O . ARG A 1 108 ? 12.151 -2.069 20.743 1.00 6.80 109 ARG A O 1
ATOM 723 N N . GLY A 1 109 ? 12.020 -0.649 22.497 1.00 5.90 110 GLY A N 1
ATOM 724 C CA . GLY A 1 109 ? 12.647 -1.532 23.458 1.00 5.80 110 GLY A CA 1
ATOM 725 C C . GLY A 1 109 ? 11.790 -1.660 24.694 1.00 5.64 110 GLY A C 1
ATOM 726 O O . GLY A 1 109 ? 11.141 -0.710 25.129 1.00 6.06 110 GLY A O 1
ATOM 727 N N . GLY A 1 110 ? 11.808 -2.851 25.276 1.00 6.28 111 GLY A N 1
ATOM 728 C CA . GLY A 1 110 ? 11.120 -3.105 26.527 1.00 6.60 111 GLY A CA 1
ATOM 729 C C . GLY A 1 110 ? 11.980 -2.870 27.751 1.00 6.18 111 GLY A C 1
ATOM 730 O O . GLY A 1 110 ? 13.079 -2.321 27.670 1.00 6.87 111 GLY A O 1
ATOM 731 N N . ILE A 1 111 ? 11.448 -3.299 28.881 1.00 6.08 112 ILE A N 1
ATOM 732 C CA . ILE A 1 111 ? 12.077 -3.100 30.168 1.00 6.24 112 ILE A CA 1
ATOM 733 C C . ILE A 1 111 ? 13.363 -3.929 30.280 1.00 6.47 112 ILE A C 1
ATOM 734 O O . ILE A 1 111 ? 13.524 -4.963 29.620 1.00 6.96 112 ILE A O 1
ATOM 739 N N . GLY A 1 112 ? 14.286 -3.454 31.112 1.00 6.29 113 GLY A N 1
ATOM 740 C CA . GLY A 1 112 ? 15.484 -4.190 31.458 1.00 7.09 113 GLY A CA 1
ATOM 741 C C . GLY A 1 112 ? 16.748 -3.771 30.719 1.00 7.66 113 GLY A C 1
ATOM 742 O O . GLY A 1 112 ? 17.716 -4.515 30.706 1.00 12.71 113 GLY A O 1
ATOM 743 N N . HIS A 1 113 ? 16.748 -2.591 30.106 1.00 6.17 114 HIS A N 1
ATOM 744 C CA . HIS A 1 113 ? 17.871 -2.094 29.316 1.00 6.01 114 HIS A CA 1
ATOM 745 C C . HIS A 1 113 ? 18.327 -0.724 29.783 1.00 5.51 114 HIS A C 1
ATOM 746 O O . HIS A 1 113 ? 17.679 -0.055 30.591 1.00 6.58 114 HIS A O 1
ATOM 753 N N . THR A 1 114 ? 19.494 -0.361 29.254 1.00 5.45 115 THR A N 1
ATOM 754 C CA . THR A 1 114 ? 20.125 0.928 29.508 1.00 5.48 115 THR A CA 1
ATOM 755 C C . THR A 1 114 ? 20.171 1.712 28.200 1.00 4.90 115 THR A C 1
ATOM 756 O O . THR A 1 114 ? 20.493 1.149 27.155 1.00 5.42 115 THR A O 1
ATOM 760 N N . TRP A 1 115 ? 19.861 3.004 28.290 1.00 5.17 116 TRP A N 1
ATOM 761 C CA . TRP A 1 115 ? 19.670 3.896 27.157 1.00 4.95 116 TRP A CA 1
ATOM 762 C C . TRP A 1 115 ? 20.572 5.097 27.393 1.00 4.52 116 TRP A C 1
ATOM 763 O O . TRP A 1 115 ? 20.504 5.698 28.461 1.00 5.82 116 TRP A O 1
ATOM 774 N N . GLU A 1 116 ? 21.424 5.438 26.434 1.00 4.52 117 GLU A N 1
ATOM 775 C CA . GLU A 1 116 ? 22.346 6.533 26.665 1.00 4.73 117 GLU A CA 1
ATOM 776 C C . GLU A 1 116 ? 22.580 7.316 25.389 1.00 4.73 117 GLU A C 1
ATOM 777 O O . GLU A 1 116 ? 22.655 6.739 24.313 1.00 5.61 117 GLU A O 1
ATOM 783 N N . ALA A 1 117 ? 22.717 8.637 25.525 1.00 4.85 118 ALA A N 1
ATOM 784 C CA . ALA A 1 117 ? 23.086 9.483 24.395 1.00 5.04 118 ALA A CA 1
ATOM 785 C C . ALA A 1 117 ? 24.182 10.427 24.812 1.00 5.02 118 ALA A C 1
ATOM 786 O O . ALA A 1 117 ? 24.232 10.869 25.957 1.00 5.51 118 ALA A O 1
ATOM 788 N N . ARG A 1 118 ? 25.055 10.759 23.869 1.00 4.75 119 ARG A N 1
ATOM 789 C CA . ARG A 1 118 ? 26.118 11.728 24.084 1.00 4.46 119 ARG A CA 1
ATOM 790 C C . ARG A 1 118 ? 25.729 13.003 23.339 1.00 4.50 119 ARG A C 1
ATOM 791 O O . ARG A 1 118 ? 25.559 12.951 22.120 1.00 4.80 119 ARG A O 1
ATOM 799 N N . ILE A 1 119 ? 25.568 14.102 24.081 1.00 4.44 120 ILE A N 1
ATOM 800 C CA . ILE A 1 119 ? 24.899 15.303 23.588 1.00 4.40 120 ILE A CA 1
ATOM 801 C C . ILE A 1 119 ? 25.693 16.536 23.948 1.00 4.53 120 ILE A C 1
ATOM 802 O O . ILE A 1 119 ? 26.272 16.610 25.039 1.00 4.99 120 ILE A O 1
ATOM 807 N N . LYS A 1 120 ? 25.683 17.514 23.040 1.00 4.24 121 LYS A N 1
ATOM 808 C CA . LYS A 1 120 ? 26.188 18.844 23.326 1.00 4.73 121 LYS A CA 1
ATOM 809 C C . LYS A 1 120 ? 25.072 19.847 23.035 1.00 4.49 121 LYS A C 1
ATOM 810 O O . LYS A 1 120 ? 24.610 19.978 21.892 1.00 5.28 121 LYS A O 1
ATOM 816 N N . PHE A 1 121 ? 24.619 20.568 24.071 1.00 4.50 122 PHE A N 1
ATOM 817 C CA . PHE A 1 121 ? 23.562 21.553 23.881 1.00 5.14 122 PHE A CA 1
ATOM 818 C C . PHE A 1 121 ? 24.186 22.914 23.589 1.00 5.18 122 PHE A C 1
ATOM 819 O O . PHE A 1 121 ? 24.514 23.674 24.525 1.00 6.51 122 PHE A O 1
ATOM 827 N N . ASP A 1 122 ? 24.293 23.249 22.303 1.00 5.30 123 ASP A N 1
ATOM 828 C CA . ASP A 1 122 ? 24.696 24.584 21.860 1.00 6.42 123 ASP A CA 1
ATOM 829 C C . ASP A 1 122 ? 23.454 25.436 21.559 1.00 6.26 123 ASP A C 1
ATOM 830 O O . ASP A 1 122 ? 23.459 26.315 20.713 1.00 10.56 123 ASP A O 1
ATOM 835 N N . CYS A 1 123 ? 22.392 25.180 22.306 1.00 5.43 124 CYS A N 1
ATOM 836 C CA . CYS A 1 123 ? 21.090 25.761 22.076 1.00 5.13 124 CYS A CA 1
ATOM 837 C C . CYS A 1 123 ? 20.395 26.144 23.374 1.00 5.21 124 CYS A C 1
ATOM 838 O O . CYS A 1 123 ? 19.165 26.152 23.443 1.00 5.90 124 CYS A O 1
ATOM 841 N N . LEU A 1 124 ? 21.170 26.502 24.396 1.00 5.09 125 LEU A N 1
ATOM 842 C CA . LEU A 1 124 ? 20.605 26.918 25.674 1.00 5.53 125 LEU A CA 1
ATOM 843 C C . LEU A 1 124 ? 20.330 28.422 25.601 1.00 5.87 125 LEU A C 1
ATOM 844 O O . LEU A 1 124 ? 20.951 29.242 26.261 1.00 8.04 125 LEU A O 1
ATOM 849 N N . THR A 1 125 ? 19.363 28.776 24.763 1.00 5.17 126 THR A N 1
ATOM 850 C CA . THR A 1 125 ? 19.036 30.166 24.482 1.00 5.65 126 THR A CA 1
ATOM 851 C C . THR A 1 125 ? 17.514 30.321 24.523 1.00 4.97 126 THR A C 1
ATOM 852 O O . THR A 1 125 ? 16.767 29.354 24.324 1.00 5.24 126 THR A O 1
ATOM 856 N N . ALA A 1 126 ? 17.047 31.529 24.820 1.00 5.03 127 ALA A N 1
ATOM 857 C CA . ALA A 1 126 ? 15.615 31.771 24.949 1.00 5.41 127 ALA A CA 1
ATOM 858 C C . ALA A 1 126 ? 14.864 31.291 23.720 1.00 4.59 127 ALA A C 1
ATOM 859 O O . ALA A 1 126 ? 15.304 31.502 22.594 1.00 4.86 127 ALA A O 1
ATOM 861 N N . GLY A 1 127 ? 13.753 30.608 23.969 1.00 4.54 128 GLY A N 1
ATOM 862 C CA . GLY A 1 127 ? 12.934 30.036 22.919 1.00 4.55 128 GLY A CA 1
ATOM 863 C C . GLY A 1 127 ? 13.193 28.575 22.638 1.00 4.31 128 GLY A C 1
ATOM 864 O O . GLY A 1 127 ? 12.324 27.892 22.117 1.00 4.75 128 GLY A O 1
ATOM 865 N N . CYS A 1 128 ? 14.396 28.088 22.961 1.00 4.07 129 CYS A N 1
ATOM 866 C CA . CYS A 1 128 ? 14.720 26.700 22.637 1.00 4.12 129 CYS A CA 1
ATOM 867 C C . CYS A 1 128 ? 14.203 25.743 23.693 1.00 3.75 129 CYS A C 1
ATOM 868 O O . CYS A 1 128 ? 14.055 26.083 24.854 1.00 4.53 129 CYS A O 1
ATOM 871 N N . TRP A 1 129 ? 13.991 24.508 23.253 1.00 4.12 130 TRP A N 1
ATOM 872 C CA . TRP A 1 129 ? 13.435 23.455 24.102 1.00 4.36 130 TRP A CA 1
ATOM 873 C C . TRP A 1 129 ? 13.954 22.110 23.589 1.00 4.27 130 TRP A C 1
ATOM 874 O O . TRP A 1 129 ? 13.247 21.364 22.915 1.00 5.06 130 TRP A O 1
ATOM 885 N N . PRO A 1 130 ? 15.222 21.794 23.901 1.00 4.31 131 PRO A N 1
ATOM 886 C CA . PRO A 1 130 ? 15.796 20.521 23.515 1.00 4.34 131 PRO A CA 1
ATOM 887 C C . PRO A 1 130 ? 15.435 19.409 24.488 1.00 4.09 131 PRO A C 1
ATOM 888 O O . PRO A 1 130 ? 15.208 19.654 25.679 1.00 4.32 131 PRO A O 1
ATOM 892 N N . ALA A 1 131 ? 15.442 18.175 23.980 1.00 4.18 132 ALA A N 1
ATOM 893 C CA . ALA A 1 131 ? 15.132 17.026 24.805 1.00 4.42 132 ALA A CA 1
ATOM 894 C C . ALA A 1 131 ? 15.694 15.738 24.227 1.00 3.68 132 ALA A C 1
ATOM 895 O O . ALA A 1 131 ? 15.777 15.571 23.018 1.00 4.50 132 ALA A O 1
ATOM 897 N N . TRP A 1 132 ? 16.036 14.841 25.140 1.00 3.50 133 TRP A N 1
ATOM 898 C CA . TRP A 1 132 ? 16.399 13.444 24.870 1.00 3.59 133 TRP A CA 1
ATOM 899 C C . TRP A 1 132 ? 15.453 12.622 25.745 1.00 3.51 133 TRP A C 1
ATOM 900 O O . TRP A 1 132 ? 15.447 12.784 26.960 1.00 4.11 133 TRP A O 1
ATOM 911 N N . TRP A 1 133 ? 14.618 11.800 25.119 1.00 3.84 134 TRP A N 1
ATOM 912 C CA . TRP A 1 133 ? 13.532 11.172 25.837 1.00 4.14 134 TRP A CA 1
ATOM 913 C C . TRP A 1 133 ? 13.107 9.879 25.187 1.00 4.08 134 TRP A C 1
ATOM 914 O O . TRP A 1 133 ? 13.422 9.617 24.015 1.00 4.90 134 TRP A O 1
ATOM 925 N N . LEU A 1 134 ? 12.387 9.074 25.969 1.00 4.10 135 LEU A N 1
ATOM 926 C CA . LEU A 1 134 ? 11.859 7.791 25.537 1.00 4.69 135 LEU A CA 1
ATOM 927 C C . LEU A 1 134 ? 10.341 7.915 25.604 1.00 4.83 135 LEU A C 1
ATOM 928 O O . LEU A 1 134 ? 9.780 8.280 26.644 1.00 5.40 135 LEU A O 1
ATOM 933 N N . GLY A 1 135 ? 9.674 7.637 24.486 1.00 5.24 136 GLY A N 1
ATOM 934 C CA . GLY A 1 135 ? 8.261 7.895 24.345 1.00 5.63 136 GLY A CA 1
ATOM 935 C C . GLY A 1 135 ? 7.433 6.644 24.198 1.00 6.36 136 GLY A C 1
ATOM 936 O O . GLY A 1 135 ? 7.928 5.559 23.920 1.00 6.44 136 GLY A O 1
ATOM 937 N N . ASN A 1 136 ? 6.134 6.858 24.366 1.00 7.38 137 ASN A N 1
ATOM 938 C CA . ASN A 1 136 ? 5.110 5.834 24.204 1.00 8.30 137 ASN A CA 1
ATOM 939 C C . ASN A 1 136 ? 3.874 6.527 23.657 1.00 9.94 137 ASN A C 1
ATOM 940 O O . ASN A 1 136 ? 3.544 7.643 24.076 1.00 13.85 137 ASN A O 1
ATOM 945 N N . GLN A 1 137 ? 3.200 5.836 22.745 1.00 11.62 138 GLN A N 1
ATOM 946 C CA . GLN A 1 137 ? 2.016 6.331 22.037 1.00 14.40 138 GLN A CA 1
ATOM 947 C C . GLN A 1 137 ? 0.825 6.611 22.945 1.00 14.36 138 GLN A C 1
ATOM 948 O O . GLN A 1 137 ? -0.029 7.452 22.621 1.00 19.42 138 GLN A O 1
ATOM 954 N N . ASP A 1 138 ? 0.738 5.877 24.044 1.00 10.87 139 ASP A N 1
ATOM 955 C CA . ASP A 1 138 ? -0.466 5.842 24.857 1.00 13.51 139 ASP A CA 1
ATOM 956 C C . ASP A 1 138 ? -0.279 6.435 26.243 1.00 12.83 139 ASP A C 1
ATOM 957 O O . ASP A 1 138 ? -1.059 7.283 26.647 1.00 14.59 139 ASP A O 1
ATOM 962 N N . ARG A 1 139 ? 0.725 5.973 26.982 1.00 10.80 140 ARG A N 1
ATOM 963 C CA . ARG A 1 139 ? 0.877 6.319 28.400 1.00 10.93 140 ARG A CA 1
ATOM 964 C C . ARG A 1 139 ? 2.324 6.237 28.745 1.00 9.30 140 ARG A C 1
ATOM 965 O O . ARG A 1 139 ? 2.927 5.236 28.424 1.00 10.54 140 ARG A O 1
ATOM 973 N N . GLY A 1 140 ? 2.840 7.209 29.481 1.00 8.91 141 GLY A N 1
ATOM 974 C CA . GLY A 1 140 ? 4.200 7.127 29.998 1.00 7.60 141 GLY A CA 1
ATOM 975 C C . GLY A 1 140 ? 5.185 7.869 29.126 1.00 7.25 141 GLY A C 1
ATOM 976 O O . GLY A 1 140 ? 5.062 7.881 27.903 1.00 8.65 141 GLY A O 1
ATOM 977 N N . GLU A 1 141 ? 6.170 8.474 29.762 1.00 6.20 142 GLU A N 1
ATOM 978 C CA . GLU A 1 141 ? 7.221 9.192 29.068 1.00 6.50 142 GLU A CA 1
ATOM 979 C C . GLU A 1 141 ? 8.395 9.279 30.000 1.00 6.17 142 GLU A C 1
ATOM 980 O O . GLU A 1 141 ? 8.226 9.540 31.177 1.00 7.12 142 GLU A O 1
ATOM 986 N N . ILE A 1 142 ? 9.591 9.075 29.455 1.00 5.44 143 ILE A N 1
ATOM 987 C CA . ILE A 1 142 ? 10.824 9.206 30.231 1.00 4.94 143 ILE A CA 1
ATOM 988 C C . ILE A 1 142 ? 11.633 10.348 29.611 1.00 4.17 143 ILE A C 1
ATOM 989 O O . ILE A 1 142 ? 12.262 10.168 28.574 1.00 4.68 143 ILE A O 1
ATOM 994 N N . ASP A 1 143 ? 11.608 11.518 30.243 1.00 4.42 144 ASP A N 1
ATOM 995 C CA . ASP A 1 143 ? 12.374 12.660 29.751 1.00 4.56 144 ASP A CA 1
ATOM 996 C C . ASP A 1 143 ? 13.729 12.620 30.421 1.00 4.36 144 ASP A C 1
ATOM 997 O O . ASP A 1 143 ? 13.899 13.027 31.572 1.00 5.01 144 ASP A O 1
ATOM 1002 N N . ILE A 1 144 ? 14.691 12.042 29.717 1.00 4.27 145 ILE A N 1
ATOM 1003 C CA . ILE A 1 144 ? 16.008 11.802 30.282 1.00 4.34 145 ILE A CA 1
ATOM 1004 C C . ILE A 1 144 ? 16.689 13.125 30.597 1.00 4.43 145 ILE A C 1
ATOM 1005 O O . ILE A 1 144 ? 17.263 13.282 31.676 1.00 5.18 145 ILE A O 1
ATOM 1010 N N . ILE A 1 145 ? 16.632 14.079 29.673 1.00 4.49 146 ILE A N 1
ATOM 1011 C CA . ILE A 1 145 ? 17.047 15.441 29.973 1.00 4.66 146 ILE A CA 1
ATOM 1012 C C . ILE A 1 145 ? 16.304 16.375 29.041 1.00 5.08 146 ILE A C 1
ATOM 1013 O O . ILE A 1 145 ? 16.091 16.066 27.878 1.00 5.02 146 ILE A O 1
ATOM 1018 N N . GLU A 1 146 ? 15.916 17.526 29.591 1.00 5.67 147 GLU A N 1
ATOM 1019 C CA . GLU A 1 146 ? 15.251 18.540 28.817 1.00 5.45 147 GLU A CA 1
ATOM 1020 C C . GLU A 1 146 ? 15.541 19.885 29.414 1.00 4.53 147 GLU A C 1
ATOM 1021 O O . GLU A 1 146 ? 15.748 20.009 30.623 1.00 5.74 147 GLU A O 1
ATOM 1027 N N . TRP A 1 147 ? 15.608 20.887 28.539 1.00 4.48 148 TRP A N 1
ATOM 1028 C CA . TRP A 1 147 ? 15.883 22.264 28.961 1.00 4.75 148 TRP A CA 1
ATOM 1029 C C . TRP A 1 147 ? 14.796 23.143 28.396 1.00 4.47 148 TRP A C 1
ATOM 1030 O O . TRP A 1 147 ? 14.365 22.954 27.267 1.00 4.89 148 TRP A O 1
ATOM 1041 N N . TYR A 1 148 ? 14.392 24.130 29.189 1.00 4.65 149 TYR A N 1
ATOM 1042 C CA . TYR A 1 148 ? 13.327 25.040 28.805 1.00 4.78 149 TYR A CA 1
ATOM 1043 C C . TYR A 1 148 ? 13.850 26.443 28.573 1.00 5.20 149 TYR A C 1
ATOM 1044 O O . TYR A 1 148 ? 14.484 27.045 29.446 1.00 6.29 149 TYR A O 1
ATOM 1053 N N . GLY A 1 149 ? 13.526 26.993 27.412 1.00 4.76 150 GLY A N 1
ATOM 1054 C CA . GLY A 1 149 ? 13.923 28.343 27.048 1.00 5.11 150 GLY A CA 1
ATOM 1055 C C . GLY A 1 149 ? 12.907 29.406 27.372 1.00 5.27 150 GLY A C 1
ATOM 1056 O O . GLY A 1 149 ? 13.120 30.566 27.007 1.00 5.81 150 GLY A O 1
ATOM 1057 N N . ASN A 1 150 ? 11.832 29.055 28.080 1.00 5.56 151 ASN A N 1
ATOM 1058 C CA . ASN A 1 150 ? 10.772 30.013 28.318 1.00 6.32 151 ASN A CA 1
ATOM 1059 C C . ASN A 1 150 ? 11.089 31.046 29.378 1.00 7.38 151 ASN A C 1
ATOM 1060 O O . ASN A 1 150 ? 10.347 32.006 29.497 1.00 9.52 151 ASN A O 1
ATOM 1065 N N . GLY A 1 151 ? 12.165 30.847 30.139 1.00 8.41 152 GLY A N 1
ATOM 1066 C CA . GLY A 1 151 ? 12.530 31.783 31.201 1.00 10.76 152 GLY A CA 1
ATOM 1067 C C . GLY A 1 151 ? 11.926 31.470 32.548 1.00 11.41 152 GLY A C 1
ATOM 1068 O O . GLY A 1 151 ? 12.213 32.184 33.501 1.00 16.43 152 GLY A O 1
ATOM 1069 N N . SER A 1 152 ? 11.088 30.432 32.643 1.00 10.81 153 SER A N 1
ATOM 1070 C CA A SER A 1 152 ? 10.379 30.094 33.894 0.50 12.12 153 SER A CA 1
ATOM 1071 C CA B SER A 1 152 ? 10.379 30.097 33.888 0.50 12.40 153 SER A CA 1
ATOM 1072 C C . SER A 1 152 ? 10.687 28.695 34.418 1.00 12.23 153 SER A C 1
ATOM 1073 O O . SER A 1 152 ? 10.871 28.501 35.608 1.00 19.56 153 SER A O 1
ATOM 1078 N N . TRP A 1 153 ? 10.741 27.705 33.549 1.00 9.23 154 TRP A N 1
ATOM 1079 C CA . TRP A 1 153 ? 10.783 26.330 33.999 1.00 9.87 154 TRP A CA 1
ATOM 1080 C C . TRP A 1 153 ? 12.225 25.812 34.057 1.00 8.32 154 TRP A C 1
ATOM 1081 O O . TRP A 1 153 ? 13.026 26.077 33.167 1.00 8.24 154 TRP A O 1
ATOM 1092 N N . PRO A 1 154 ? 12.559 25.037 35.095 1.00 8.21 155 PRO A N 1
ATOM 1093 C CA . PRO A 1 154 ? 13.923 24.558 35.265 1.00 7.74 155 PRO A CA 1
ATOM 1094 C C . PRO A 1 154 ? 14.230 23.308 34.417 1.00 7.25 155 PRO A C 1
ATOM 1095 O O . PRO A 1 154 ? 13.376 22.437 34.222 1.00 7.64 155 PRO A O 1
ATOM 1099 N N . SER A 1 155 ? 15.454 23.208 33.928 1.00 6.49 156 SER A N 1
ATOM 1100 C CA . SER A 1 155 ? 15.882 21.995 33.223 1.00 5.69 156 SER A CA 1
ATOM 1101 C C . SER A 1 155 ? 15.888 20.818 34.181 1.00 5.40 156 SER A C 1
ATOM 1102 O O . SER A 1 155 ? 16.179 20.973 35.369 1.00 5.95 156 SER A O 1
ATOM 1105 N N . ALA A 1 156 ? 15.534 19.639 33.671 1.00 5.28 157 ALA A N 1
ATOM 1106 C CA . ALA A 1 156 ? 15.180 18.547 34.559 1.00 5.05 157 ALA A CA 1
ATOM 1107 C C . ALA A 1 156 ? 15.102 17.221 33.825 1.00 5.09 157 ALA A C 1
ATOM 1108 O O . ALA A 1 156 ? 14.990 17.152 32.599 1.00 5.43 157 ALA A O 1
ATOM 1110 N N . THR A 1 157 ? 15.130 16.164 34.627 1.00 5.10 158 THR A N 1
ATOM 1111 C CA . THR A 1 157 ? 14.799 14.803 34.230 1.00 5.02 158 THR A CA 1
ATOM 1112 C C . THR A 1 157 ? 13.460 14.463 34.851 1.00 4.93 158 THR A C 1
ATOM 1113 O O . THR A 1 157 ? 13.247 14.740 36.034 1.00 5.35 158 THR A O 1
ATOM 1117 N N . THR A 1 158 ? 12.559 13.852 34.070 1.00 4.81 159 THR A N 1
ATOM 1118 C CA . THR A 1 158 ? 11.192 13.633 34.544 1.00 5.46 159 THR A CA 1
ATOM 1119 C C . THR A 1 158 ? 10.654 12.318 34.013 1.00 5.28 159 THR A C 1
ATOM 1120 O O . THR A 1 158 ? 10.829 12.017 32.846 1.00 6.42 159 THR A O 1
ATOM 1124 N N . VAL A 1 159 ? 9.987 11.562 34.886 1.00 5.40 160 VAL A N 1
ATOM 1125 C CA . VAL A 1 159 ? 9.221 10.385 34.472 1.00 5.47 160 VAL A CA 1
ATOM 1126 C C . VAL A 1 159 ? 7.741 10.707 34.652 1.00 5.41 160 VAL A C 1
ATOM 1127 O O . VAL A 1 159 ? 7.312 11.126 35.723 1.00 6.43 160 VAL A O 1
ATOM 1131 N N . HIS A 1 160 ? 6.985 10.522 33.570 1.00 5.69 161 HIS A N 1
ATOM 1132 C CA . HIS A 1 160 ? 5.543 10.754 33.559 1.00 6.60 161 HIS A CA 1
ATOM 1133 C C . HIS A 1 160 ? 4.810 9.444 33.449 1.00 7.42 161 HIS A C 1
ATOM 1134 O O . HIS A 1 160 ? 5.192 8.564 32.691 1.00 8.34 161 HIS A O 1
ATOM 1141 N N . ALA A 1 161 ? 3.698 9.338 34.165 1.00 8.96 162 ALA A N 1
ATOM 1142 C CA . ALA A 1 161 ? 2.880 8.114 34.071 1.00 11.51 162 ALA A CA 1
ATOM 1143 C C . ALA A 1 161 ? 1.686 8.202 33.204 1.00 14.49 162 ALA A C 1
ATOM 1144 O O . ALA A 1 161 ? 1.299 7.209 32.575 1.00 18.81 162 ALA A O 1
ATOM 1146 N N . LYS A 1 162 ? 1.054 9.369 33.261 1.00 16.06 163 LYS A N 1
ATOM 1147 C CA . LYS A 1 162 ? -0.242 9.581 32.631 1.00 18.94 163 LYS A CA 1
ATOM 1148 C C . LYS A 1 162 ? -0.077 10.379 31.352 1.00 24.52 163 LYS A C 1
ATOM 1149 O O . LYS A 1 162 ? 0.751 11.297 31.288 1.00 23.70 163 LYS A O 1
ATOM 1151 N N . ALA A 1 163 ? -0.907 10.050 30.366 1.00 26.89 164 ALA A N 1
ATOM 1152 C CA . ALA A 1 163 ? -0.901 10.676 29.035 1.00 31.80 164 ALA A CA 1
ATOM 1153 C C . ALA A 1 163 ? -1.029 12.186 29.089 1.00 31.28 164 ALA A C 1
ATOM 1154 O O . ALA A 1 163 ? -0.385 12.903 28.312 1.00 33.95 164 ALA A O 1
ATOM 1156 N N . ASN A 1 164 ? -1.872 12.659 30.003 1.00 26.31 165 ASN A N 1
ATOM 1157 C CA . ASN A 1 164 ? -1.998 14.089 30.287 1.00 34.66 165 ASN A CA 1
ATOM 1158 C C . ASN A 1 164 ? -0.650 14.676 30.676 1.00 34.92 165 ASN A C 1
ATOM 1159 O O . ASN A 1 164 ? -0.438 15.889 30.615 1.00 39.61 165 ASN A O 1
ATOM 1161 N N . GLY A 1 165 ? 0.244 13.795 31.118 1.00 32.97 166 GLY A N 1
ATOM 1162 C CA . GLY A 1 165 ? 1.575 14.164 31.539 1.00 31.34 166 GLY A CA 1
ATOM 1163 C C . GLY A 1 165 ? 1.573 14.431 33.027 1.00 30.39 166 GLY A C 1
ATOM 1164 O O . GLY A 1 165 ? 2.648 14.479 33.619 1.00 22.68 166 GLY A O 1
ATOM 1165 N N . SER A 1 166 ? 0.367 14.507 33.620 1.00 26.55 167 SER A N 1
ATOM 1166 C CA . SER A 1 166 ? 0.100 15.179 34.907 1.00 21.12 167 SER A CA 1
ATOM 1167 C C . SER A 1 166 ? 0.446 14.415 36.205 1.00 16.54 167 SER A C 1
ATOM 1168 O O . SER A 1 166 ? 0.217 14.893 37.309 1.00 20.85 167 SER A O 1
ATOM 1171 N N . GLU A 1 167 ? 0.996 13.227 36.087 1.00 13.46 168 GLU A N 1
ATOM 1172 C CA . GLU A 1 167 ? 1.581 12.559 37.244 1.00 11.09 168 GLU A CA 1
ATOM 1173 C C . GLU A 1 167 ? 3.034 12.297 36.920 1.00 10.50 168 GLU A C 1
ATOM 1174 O O . GLU A 1 167 ? 3.339 11.628 35.936 1.00 14.65 168 GLU A O 1
ATOM 1180 N N . TRP A 1 168 ? 3.932 12.804 37.764 1.00 9.03 169 TRP A N 1
ATOM 1181 C CA . TRP A 1 168 ? 5.351 12.745 37.444 1.00 7.96 169 TRP A CA 1
ATOM 1182 C C . TRP A 1 168 ? 6.234 12.751 38.674 1.00 7.40 169 TRP A C 1
ATOM 1183 O O . TRP A 1 168 ? 5.844 13.195 39.759 1.00 8.60 169 TRP A O 1
ATOM 1194 N N . LYS A 1 169 ? 7.445 12.245 38.459 1.00 7.09 170 LYS A N 1
ATOM 1195 C CA . LYS A 1 169 ? 8.571 12.430 39.367 1.00 7.10 170 LYS A CA 1
ATOM 1196 C C . LYS A 1 169 ? 9.615 13.217 38.577 1.00 6.42 170 LYS A C 1
ATOM 1197 O O . LYS A 1 169 ? 9.933 12.851 37.438 1.00 7.43 170 LYS A O 1
ATOM 1203 N N . THR A 1 170 ? 10.181 14.257 39.181 1.00 6.34 171 THR A N 1
ATOM 1204 C CA . THR A 1 170 ? 11.131 15.118 38.489 1.00 6.34 171 THR A CA 1
ATOM 1205 C C . THR A 1 170 ? 12.301 15.459 39.386 1.00 7.08 171 THR A C 1
ATOM 1206 O O . THR A 1 170 ? 12.172 15.466 40.619 1.00 8.16 171 THR A O 1
ATOM 1210 N N . ARG A 1 171 ? 13.425 15.760 38.755 1.00 7.02 172 ARG A N 1
ATOM 1211 C CA . ARG A 1 171 ? 14.616 16.239 39.428 1.00 7.59 172 ARG A CA 1
ATOM 1212 C C . ARG A 1 171 ? 15.256 17.293 38.562 1.00 6.02 172 ARG A C 1
ATOM 1213 O O . ARG A 1 171 ? 15.560 17.052 37.395 1.00 6.01 172 ARG A O 1
ATOM 1221 N N . ASN A 1 172 ? 15.463 18.475 39.136 1.00 6.41 173 ASN A N 1
ATOM 1222 C CA . ASN A 1 172 ? 16.165 19.514 38.399 1.00 6.92 173 ASN A CA 1
ATOM 1223 C C . ASN A 1 172 ? 17.606 19.115 38.138 1.00 6.63 173 ASN A C 1
ATOM 1224 O O . ASN A 1 172 ? 18.253 18.502 38.999 1.00 7.96 173 ASN A O 1
ATOM 1229 N N . VAL A 1 173 ? 18.116 19.487 36.955 1.00 6.10 174 VAL A N 1
ATOM 1230 C CA . VAL A 1 173 ? 19.469 19.161 36.550 1.00 6.26 174 VAL A CA 1
ATOM 1231 C C . VAL A 1 173 ? 20.090 20.405 35.947 1.00 6.90 174 VAL A C 1
ATOM 1232 O O . VAL A 1 173 ? 19.588 20.920 34.947 1.00 9.40 174 VAL A O 1
ATOM 1236 N N . ALA A 1 174 ? 21.217 20.838 36.528 1.00 8.65 175 ALA A N 1
ATOM 1237 C CA . ALA A 1 174 ? 21.994 21.969 36.045 1.00 9.03 175 ALA A CA 1
ATOM 1238 C C . ALA A 1 174 ? 22.677 21.601 34.720 1.00 7.87 175 ALA A C 1
ATOM 1239 O O . ALA A 1 174 ? 23.390 20.616 34.647 1.00 9.30 175 ALA A O 1
ATOM 1241 N N . LEU A 1 175 ? 22.453 22.418 33.690 1.00 7.70 176 LEU A N 1
ATOM 1242 C CA . LEU A 1 175 ? 22.962 22.148 32.347 1.00 7.88 176 LEU A CA 1
ATOM 1243 C C . LEU A 1 175 ? 23.900 23.211 31.837 1.00 8.11 176 LEU A C 1
ATOM 1244 O O . LEU A 1 175 ? 23.636 24.401 31.990 1.00 12.15 176 LEU A O 1
ATOM 1249 N N . ASP A 1 176 ? 24.978 22.791 31.200 1.00 7.30 177 ASP A N 1
ATOM 1250 C CA . ASP A 1 176 ? 25.848 23.685 30.465 1.00 8.29 177 ASP A CA 1
ATOM 1251 C C . ASP A 1 176 ? 25.911 23.219 29.023 1.00 6.63 177 ASP A C 1
ATOM 1252 O O . ASP A 1 176 ? 25.191 22.290 28.643 1.00 7.23 177 ASP A O 1
ATOM 1257 N N . SER A 1 177 ? 26.782 23.846 28.237 1.00 7.03 178 SER A N 1
ATOM 1258 C CA . SER A 1 177 ? 26.913 23.561 26.827 1.00 7.48 178 SER A CA 1
ATOM 1259 C C . SER A 1 177 ? 28.027 22.554 26.526 1.00 7.49 178 SER A C 1
ATOM 1260 O O . SER A 1 177 ? 28.377 22.371 25.364 1.00 10.00 178 SER A O 1
ATOM 1263 N N . GLY A 1 178 ? 28.578 21.908 27.542 1.00 7.92 179 GLY A N 1
ATOM 1264 C CA . GLY A 1 178 ? 29.622 20.930 27.293 1.00 8.27 179 GLY A CA 1
ATOM 1265 C C . GLY A 1 178 ? 29.086 19.602 26.774 1.00 7.48 179 GLY A C 1
ATOM 1266 O O . GLY A 1 178 ? 27.892 19.316 26.818 1.00 7.95 179 GLY A O 1
ATOM 1267 N N . TRP A 1 179 ? 30.002 18.770 26.290 1.00 7.37 180 TRP A N 1
ATOM 1268 C CA . TRP A 1 179 ? 29.631 17.394 25.949 1.00 6.60 180 TRP A CA 1
ATOM 1269 C C . TRP A 1 179 ? 29.339 16.595 27.201 1.00 6.36 180 TRP A C 1
ATOM 1270 O O . TRP A 1 179 ? 30.112 16.631 28.146 1.00 7.71 180 TRP A O 1
ATOM 1281 N N . HIS A 1 180 ? 28.233 15.862 27.196 1.00 6.04 181 HIS 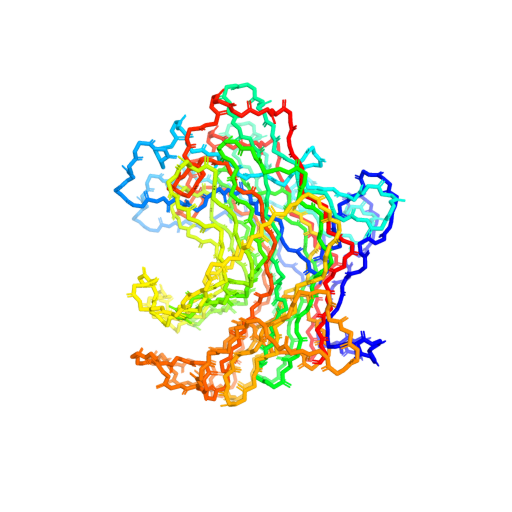A N 1
ATOM 1282 C CA . HIS A 1 180 ? 27.918 14.956 28.295 1.00 6.32 181 HIS A CA 1
ATOM 1283 C C . HIS A 1 180 ? 27.179 13.743 27.786 1.00 6.39 181 HIS A C 1
ATOM 1284 O O . HIS A 1 180 ? 26.531 13.791 26.737 1.00 7.40 181 HIS A O 1
ATOM 1291 N N . THR A 1 181 ? 27.270 12.650 28.543 1.00 6.13 182 THR A N 1
ATOM 1292 C CA . THR A 1 181 ? 26.420 11.496 28.304 1.00 5.80 182 THR A CA 1
ATOM 1293 C C . THR A 1 181 ? 25.276 11.481 29.302 1.00 5.75 182 THR A C 1
ATOM 1294 O O . THR A 1 181 ? 25.426 11.838 30.471 1.00 6.67 182 THR A O 1
ATOM 1298 N N . TRP A 1 182 ? 24.116 11.064 28.802 1.00 4.93 183 TRP A N 1
ATOM 1299 C CA . TRP A 1 182 ? 22.863 11.075 29.566 1.00 4.80 183 TRP A CA 1
ATOM 1300 C C . TRP A 1 182 ? 22.266 9.685 29.493 1.00 4.68 183 TRP A C 1
ATOM 1301 O O . TRP A 1 182 ? 21.807 9.244 28.419 1.00 4.95 183 TRP A O 1
ATOM 1312 N N . ARG A 1 183 ? 22.304 8.974 30.635 1.00 4.62 184 ARG A N 1
ATOM 1313 C CA . ARG A 1 183 ? 21.957 7.559 30.705 1.00 4.75 184 ARG A CA 1
ATOM 1314 C C . ARG A 1 183 ? 20.724 7.337 31.545 1.00 4.94 184 ARG A C 1
ATOM 1315 O O . ARG A 1 183 ? 20.598 7.902 32.630 1.00 5.92 184 ARG A O 1
ATOM 1323 N N . CYS A 1 184 ? 19.864 6.439 31.060 1.00 4.90 185 CYS A N 1
ATOM 1324 C CA . CYS A 1 184 ? 18.740 5.927 31.846 1.00 4.99 185 CYS A CA 1
ATOM 1325 C C . CYS A 1 184 ? 18.783 4.410 31.839 1.00 5.05 185 CYS A C 1
ATOM 1326 O O . CYS A 1 184 ? 18.718 3.803 30.776 1.00 4.88 185 CYS A O 1
ATOM 1329 N N . GLN A 1 185 ? 18.899 3.806 33.024 1.00 5.08 186 GLN A N 1
ATOM 1330 C CA . GLN A 1 185 ? 18.662 2.384 33.187 1.00 5.45 186 GLN A CA 1
ATOM 1331 C C . GLN A 1 185 ? 17.220 2.221 33.596 1.00 5.27 186 GLN A C 1
ATOM 1332 O O . GLN A 1 185 ? 16.811 2.734 34.643 1.00 6.68 186 GLN A O 1
ATOM 1338 N N . TRP A 1 186 ? 16.448 1.519 32.775 1.00 5.51 187 TRP A N 1
ATOM 1339 C CA . TRP A 1 186 ? 15.023 1.337 32.996 1.00 6.04 187 TRP A CA 1
ATOM 1340 C C . TRP A 1 186 ? 14.764 -0.165 33.140 1.00 6.41 187 TRP A C 1
ATOM 1341 O O . TRP A 1 186 ? 14.759 -0.892 32.140 1.00 7.41 187 TRP A O 1
ATOM 1352 N N . ASP A 1 187 ? 14.586 -0.618 34.387 1.00 6.73 188 ASP A N 1
ATOM 1353 C CA . ASP A 1 187 ? 14.411 -2.045 34.649 1.00 7.45 188 ASP A CA 1
ATOM 1354 C 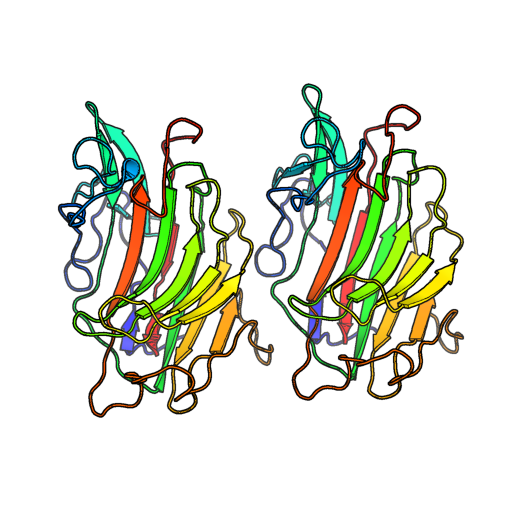C . ASP A 1 187 ? 13.204 -2.211 35.565 1.00 7.45 188 ASP A C 1
ATOM 1355 O O . ASP A 1 187 ? 12.459 -1.257 35.813 1.00 7.54 188 ASP A O 1
ATOM 1360 N N . GLU A 1 188 ? 12.962 -3.440 36.014 1.00 8.44 189 GLU A N 1
ATOM 1361 C CA . GLU A 1 188 ? 11.752 -3.717 36.769 1.00 8.92 189 GLU A CA 1
ATOM 1362 C C . GLU A 1 188 ? 11.681 -2.944 38.082 1.00 8.15 189 GLU A C 1
ATOM 1363 O O . GLU A 1 188 ? 10.597 -2.788 38.638 1.00 9.37 189 GLU A O 1
ATOM 1369 N N . THR A 1 189 ? 12.824 -2.453 38.574 1.00 8.24 190 THR A N 1
ATOM 1370 C CA . THR A 1 189 ? 12.844 -1.699 39.825 1.00 8.07 190 THR A CA 1
ATOM 1371 C C . THR A 1 189 ? 12.574 -0.221 39.621 1.00 8.42 190 THR A C 1
ATOM 1372 O O . THR A 1 189 ? 12.345 0.482 40.596 1.00 9.64 190 THR A O 1
ATOM 1376 N N . GLY A 1 190 ? 12.588 0.255 38.378 1.00 7.39 191 GLY A N 1
ATOM 1377 C CA . GLY A 1 190 ? 12.359 1.678 38.081 1.00 7.38 191 GLY A CA 1
ATOM 1378 C C . GLY A 1 190 ? 13.410 2.228 37.145 1.00 6.82 191 GLY A C 1
ATOM 1379 O O . GLY A 1 190 ? 13.942 1.507 36.302 1.00 8.02 191 GLY A O 1
ATOM 1380 N N . MET A 1 191 ? 13.704 3.509 37.324 1.00 6.11 192 MET A N 1
ATOM 1381 C CA A MET A 1 191 ? 14.620 4.236 36.438 0.50 5.95 192 MET A CA 1
ATOM 1382 C CA B MET A 1 191 ? 14.615 4.218 36.443 0.50 6.30 192 MET A CA 1
ATOM 1383 C C . MET A 1 191 ? 15.712 4.873 37.260 1.00 6.29 192 MET A C 1
ATOM 1384 O O . MET A 1 191 ? 15.447 5.473 38.294 1.00 7.86 192 MET A O 1
ATOM 1393 N N . ARG A 1 192 ? 16.931 4.755 36.769 1.00 5.81 193 ARG A N 1
ATOM 1394 C CA . ARG A 1 192 ? 18.086 5.405 37.356 1.00 6.05 193 ARG A CA 1
ATOM 1395 C C . ARG A 1 192 ? 18.772 6.191 36.266 1.00 5.14 193 ARG A C 1
ATOM 1396 O O . ARG A 1 192 ? 18.887 5.723 35.139 1.00 6.21 193 ARG A O 1
ATOM 1404 N N . PHE A 1 193 ? 19.231 7.387 3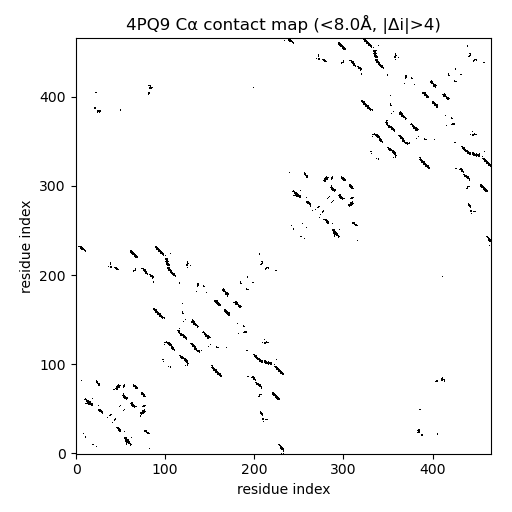6.627 1.00 5.43 194 PHE A N 1
ATOM 1405 C CA . PHE A 1 193 ? 19.808 8.316 35.660 1.00 5.46 194 PHE A CA 1
ATOM 1406 C C . PHE A 1 193 ? 21.197 8.763 36.050 1.00 5.57 194 PHE A C 1
ATOM 1407 O O . PHE A 1 193 ? 21.433 9.059 37.220 1.00 6.28 194 PHE A O 1
ATOM 1415 N N . TRP A 1 194 ? 22.090 8.834 35.065 1.00 5.59 195 TRP A N 1
ATOM 1416 C CA . TRP A 1 194 ? 23.455 9.313 35.261 1.00 5.98 195 TRP A CA 1
ATOM 1417 C C . TRP A 1 194 ? 23.827 10.320 34.197 1.00 5.66 195 TRP A C 1
ATOM 1418 O O . TRP A 1 194 ? 23.399 10.225 33.043 1.00 7.23 195 TRP A O 1
ATOM 1429 N N . GLN A 1 195 ? 24.670 11.260 34.604 1.00 6.25 196 GLN A N 1
ATOM 1430 C CA . GLN A 1 195 ? 25.328 12.184 33.710 1.00 6.19 196 GLN A CA 1
ATOM 1431 C C . GLN A 1 195 ? 26.799 11.792 33.695 1.00 5.80 196 GLN A C 1
ATOM 1432 O O . GLN A 1 195 ? 27.430 11.647 34.753 1.00 7.14 196 GLN A O 1
ATOM 1438 N N . ASP A 1 196 ? 27.361 11.567 32.514 1.00 6.13 197 ASP A N 1
ATOM 1439 C CA . ASP A 1 196 ? 28.787 11.227 32.382 1.00 6.67 197 ASP A CA 1
ATOM 1440 C C . ASP A 1 196 ? 29.144 9.988 33.190 1.00 7.04 197 ASP A C 1
ATOM 1441 O O . ASP A 1 196 ? 30.178 9.941 33.866 1.00 8.55 197 ASP A O 1
ATOM 1446 N N . TYR A 1 197 ? 28.332 8.951 33.035 1.00 6.91 198 TYR A N 1
ATOM 1447 C CA . TYR A 1 197 ? 28.578 7.704 33.730 1.00 7.27 198 TYR A CA 1
ATOM 1448 C C . TYR A 1 197 ? 30.021 7.273 33.595 1.00 8.42 198 TYR A C 1
ATOM 1449 O O . TYR A 1 197 ? 30.601 7.303 32.497 1.00 9.89 198 TYR A O 1
ATOM 1458 N N . ALA A 1 198 ? 30.553 6.796 34.707 1.00 9.58 199 ALA A N 1
ATOM 1459 C CA . ALA A 1 198 ? 31.840 6.115 34.738 1.00 11.57 199 ALA A CA 1
ATOM 1460 C C . ALA A 1 198 ? 31.722 5.030 35.796 1.00 11.66 199 ALA A C 1
ATOM 1461 O O . ALA A 1 198 ? 30.781 5.033 36.603 1.00 11.55 199 ALA A O 1
ATOM 1463 N N . GLU A 1 199 ? 32.674 4.105 35.800 1.00 12.83 200 GLU A N 1
ATOM 1464 C CA . GLU A 1 199 ? 32.667 2.983 36.727 1.00 13.33 200 GLU A CA 1
ATOM 1465 C C . GLU A 1 199 ? 32.404 3.417 38.150 1.00 13.27 200 GLU A C 1
ATOM 1466 O O . GLU A 1 199 ? 33.088 4.292 38.672 1.00 17.69 200 GLU A O 1
ATOM 1472 N N . GLY A 1 200 ? 31.432 2.768 38.782 1.00 14.48 201 GLY A N 1
ATOM 1473 C CA . GLY A 1 200 ? 31.099 3.045 40.162 1.00 15.78 201 GLY A CA 1
ATOM 1474 C C . GLY A 1 200 ? 30.255 4.275 40.429 1.00 12.13 201 GLY A C 1
ATOM 1475 O O . GLY A 1 200 ? 29.912 4.534 41.579 1.00 14.00 201 GLY A O 1
ATOM 1476 N N . ALA A 1 201 ? 29.880 5.017 39.390 1.00 11.95 202 ALA A N 1
ATOM 1477 C CA . ALA A 1 201 ? 29.160 6.268 39.600 1.00 11.77 202 ALA A CA 1
ATOM 1478 C C . ALA A 1 201 ? 27.745 6.081 40.150 1.00 10.81 202 ALA A C 1
ATOM 1479 O O . ALA A 1 201 ? 27.077 5.105 39.840 1.00 14.80 202 ALA A O 1
ATOM 1481 N N . GLN A 1 202 ? 27.305 7.079 40.907 1.00 11.85 203 GLN A N 1
ATOM 1482 C CA . GLN A 1 202 ? 25.995 7.144 41.571 1.00 12.18 203 GLN A CA 1
ATOM 1483 C C . GLN A 1 202 ? 24.981 7.839 40.704 1.00 10.41 203 GLN A C 1
ATOM 1484 O O . GLN A 1 202 ? 25.276 8.907 40.193 1.00 11.35 203 GLN A O 1
ATOM 1490 N N . PRO A 1 203 ? 23.777 7.258 40.527 1.00 9.16 204 PRO A N 1
ATOM 1491 C CA . PRO A 1 203 ? 22.783 8.002 39.740 1.00 7.78 204 PRO A CA 1
ATOM 1492 C C . PRO A 1 203 ? 22.409 9.311 40.426 1.00 7.67 204 PRO A C 1
ATOM 1493 O O . PRO A 1 203 ? 22.314 9.366 41.649 1.00 9.46 204 PRO A O 1
ATOM 1497 N N . TYR A 1 204 ? 22.148 10.344 39.651 1.00 7.55 205 TYR A N 1
ATOM 1498 C CA . TYR A 1 204 ? 21.694 11.616 40.219 1.00 8.03 205 TYR A CA 1
ATOM 1499 C C . TYR A 1 204 ? 20.204 11.613 40.523 1.00 8.51 205 TYR A C 1
ATOM 1500 O O . TYR A 1 204 ? 19.715 12.521 41.217 1.00 9.68 205 TYR A O 1
ATOM 1509 N N . PHE A 1 205 ? 19.481 10.623 40.003 1.00 7.29 206 PHE A N 1
ATOM 1510 C CA . PHE A 1 205 ? 18.039 10.549 40.234 1.00 7.21 206 PHE A CA 1
ATOM 1511 C C . PHE A 1 205 ? 17.621 9.109 40.058 1.00 6.66 206 PHE A C 1
ATOM 1512 O O . PHE A 1 205 ? 18.091 8.431 39.149 1.00 6.43 206 PHE A O 1
ATOM 1520 N N . THR A 1 206 ? 16.737 8.682 40.945 1.00 7.14 207 THR A N 1
ATOM 1521 C CA A THR A 1 206 ? 16.131 7.376 40.842 0.50 7.82 207 THR A CA 1
ATOM 1522 C CA B THR A 1 206 ? 16.167 7.348 40.947 0.50 7.16 207 THR A CA 1
ATOM 1523 C C . THR A 1 206 ? 14.642 7.510 41.042 1.00 7.40 207 THR A C 1
ATOM 1524 O O . THR A 1 206 ? 14.159 8.260 41.901 1.00 9.76 207 THR A O 1
ATOM 1531 N N . VAL A 1 207 ? 13.904 6.803 40.196 1.00 7.26 208 VAL A N 1
ATOM 1532 C CA . VAL A 1 207 ? 12.453 6.766 40.256 1.00 7.53 208 VAL A CA 1
ATOM 1533 C C . VAL A 1 207 ? 12.064 5.318 40.480 1.00 7.43 208 VAL A C 1
ATOM 1534 O O . VAL A 1 207 ? 12.347 4.452 39.635 1.00 8.61 208 VAL A O 1
ATOM 1538 N N . ALA A 1 208 ? 11.405 5.043 41.606 1.00 7.92 209 ALA A N 1
ATOM 1539 C CA . ALA A 1 208 ? 11.049 3.681 41.937 1.00 8.28 209 ALA A CA 1
ATOM 1540 C C . ALA A 1 208 ? 9.860 3.231 41.107 1.00 7.88 209 ALA A C 1
ATOM 1541 O O . ALA A 1 208 ? 8.909 3.988 40.900 1.00 8.82 209 ALA A O 1
ATOM 1543 N N . ALA A 1 209 ? 9.864 1.972 40.682 1.00 7.91 210 ALA A N 1
ATOM 1544 C CA . ALA A 1 209 ? 8.688 1.415 40.029 1.00 8.25 210 ALA A CA 1
ATOM 1545 C C . ALA A 1 209 ? 7.501 1.539 40.977 1.00 8.55 210 ALA A C 1
ATOM 1546 O O . ALA A 1 209 ? 7.640 1.458 42.205 1.00 9.41 210 ALA A O 1
ATOM 1548 N N . HIS A 1 210 ? 6.326 1.734 40.400 1.00 8.29 211 HIS A N 1
ATOM 1549 C CA . HIS A 1 210 ? 5.057 1.792 41.127 1.00 9.88 211 HIS A CA 1
ATOM 1550 C C . HIS A 1 210 ? 4.916 3.020 41.984 1.00 9.30 211 HIS A C 1
ATOM 1551 O O . HIS A 1 210 ? 4.080 3.050 42.868 1.00 12.59 211 HIS A O 1
ATOM 1558 N N . SER A 1 211 ? 5.701 4.056 41.708 1.00 8.95 212 SER A N 1
ATOM 1559 C CA . SER A 1 211 ? 5.685 5.270 42.532 1.00 10.06 212 SER A CA 1
ATOM 1560 C C . SER A 1 211 ? 4.776 6.369 42.001 1.00 9.58 212 SER A C 1
ATOM 1561 O O . SER A 1 211 ? 4.719 7.454 42.587 1.00 11.51 212 SER A O 1
ATOM 1564 N N . LEU A 1 212 ? 4.079 6.107 40.896 1.00 8.05 213 LEU A N 1
ATOM 1565 C CA . LEU A 1 212 ? 3.102 7.031 40.340 1.00 8.19 213 LEU A CA 1
ATOM 1566 C C . LEU A 1 212 ? 1.816 6.285 40.088 1.00 7.97 213 LEU A C 1
ATOM 1567 O O . LEU A 1 212 ? 1.835 5.070 39.821 1.00 8.25 213 LEU A O 1
ATOM 1572 N N . PRO A 1 213 ? 0.679 7.004 40.122 1.00 8.99 214 PRO A N 1
ATOM 1573 C CA . PRO A 1 213 ? -0.598 6.344 39.867 1.00 9.32 214 PRO A CA 1
ATOM 1574 C C . PRO A 1 213 ? -0.663 5.674 38.497 1.00 7.96 214 PRO A C 1
ATOM 1575 O O . PRO A 1 213 ? -0.269 6.274 37.493 1.00 8.94 214 PRO A O 1
ATOM 1579 N N . ASP A 1 214 ? -1.161 4.445 38.464 1.00 7.76 215 ASP A N 1
ATOM 1580 C CA . ASP A 1 214 ? -1.315 3.677 37.233 1.00 7.97 215 ASP A CA 1
ATOM 1581 C C . ASP A 1 214 ? -0.006 3.590 36.437 1.00 7.75 215 ASP A C 1
ATOM 1582 O O . ASP A 1 214 ? 0.005 3.524 35.212 1.00 10.01 215 ASP A O 1
ATOM 1587 N N . TRP A 1 215 ? 1.093 3.514 37.181 1.00 7.25 216 TRP A N 1
ATOM 1588 C CA . TRP A 1 215 ? 2.416 3.280 36.644 1.00 6.86 216 TRP A CA 1
ATOM 1589 C C . TRP A 1 215 ? 2.333 2.286 35.471 1.00 6.03 216 TRP A C 1
ATOM 1590 O O . TRP A 1 215 ? 1.945 1.160 35.657 1.00 7.10 216 TRP A O 1
ATOM 1601 N N . PRO A 1 216 ? 2.725 2.701 34.239 1.00 6.52 217 PRO A N 1
ATOM 1602 C CA . PRO A 1 216 ? 2.519 1.808 33.085 1.00 7.16 217 PRO A CA 1
ATOM 1603 C C . PRO A 1 216 ? 3.740 0.935 32.743 1.00 6.93 217 PRO A C 1
ATOM 1604 O O . PRO A 1 216 ? 3.613 -0.028 31.984 1.00 7.73 217 PRO A O 1
ATOM 1608 N N . PHE A 1 217 ? 4.906 1.280 33.276 1.00 6.46 218 PHE A N 1
ATOM 1609 C CA . PHE A 1 217 ? 6.172 0.817 32.717 1.00 6.26 218 PHE A CA 1
ATOM 1610 C C . PHE A 1 217 ? 6.438 -0.654 32.961 1.00 6.41 218 PHE A C 1
ATOM 1611 O O . PHE A 1 217 ? 7.229 -1.246 32.218 1.00 7.93 218 PHE A O 1
ATOM 1619 N N . ASN A 1 218 ? 5.832 -1.231 34.007 1.00 6.56 219 ASN A N 1
ATOM 1620 C CA . ASN A 1 218 ? 6.028 -2.644 34.315 1.00 6.76 219 ASN A CA 1
ATOM 1621 C C . ASN A 1 218 ? 4.999 -3.540 33.655 1.00 6.79 219 ASN A C 1
ATOM 1622 O O . ASN A 1 218 ? 5.017 -4.756 33.860 1.00 8.40 219 ASN A O 1
ATOM 1627 N N . ASP A 1 219 ? 4.100 -2.972 32.849 1.00 7.27 220 ASP A N 1
ATOM 1628 C CA . ASP A 1 219 ? 3.123 -3.793 32.159 1.00 7.58 220 ASP A CA 1
ATOM 1629 C C . ASP A 1 219 ? 3.807 -4.787 31.219 1.00 7.31 220 ASP A C 1
ATOM 1630 O O . ASP A 1 219 ? 4.709 -4.396 30.482 1.00 7.74 220 ASP A O 1
ATOM 1635 N N . PRO A 1 220 ? 3.327 -6.036 31.152 1.00 8.16 221 PRO A N 1
ATOM 1636 C CA . PRO A 1 220 ? 3.895 -6.944 30.157 1.00 9.15 221 PRO A CA 1
ATOM 1637 C C . PRO A 1 220 ? 3.798 -6.330 28.757 1.00 9.98 221 PRO A C 1
ATOM 1638 O O . PRO A 1 220 ? 2.758 -5.817 28.376 1.00 10.98 221 PRO A O 1
ATOM 1642 N N . GLY A 1 221 ? 4.898 -6.376 28.029 1.00 10.61 222 GLY A N 1
ATOM 1643 C CA . GLY A 1 221 ? 4.942 -5.892 26.654 1.00 11.13 222 GLY A CA 1
ATOM 1644 C C . GLY A 1 221 ? 5.085 -4.393 26.457 1.00 9.54 222 GLY A C 1
ATOM 1645 O O . GLY A 1 221 ? 5.094 -3.938 25.318 1.00 11.50 222 GLY A O 1
ATOM 1646 N N . TYR A 1 222 ? 5.173 -3.612 27.538 1.00 8.76 223 TYR A N 1
ATOM 1647 C CA . TYR A 1 222 ? 5.316 -2.174 27.395 1.00 7.34 223 TYR A CA 1
ATOM 1648 C C . TYR A 1 222 ? 6.660 -1.829 26.750 1.00 6.81 223 TYR A C 1
ATOM 1649 O O . TYR A 1 222 ? 7.695 -2.366 27.157 1.00 7.72 223 TYR A O 1
ATOM 1658 N N . THR A 1 223 ? 6.648 -0.929 25.771 1.00 6.55 224 THR A N 1
ATOM 1659 C CA . THR A 1 223 ? 7.891 -0.526 25.120 1.00 5.96 224 THR A CA 1
ATOM 1660 C C . THR A 1 223 ? 7.943 0.973 24.935 1.00 5.98 224 THR A C 1
ATOM 1661 O O . THR A 1 223 ? 6.900 1.648 24.946 1.00 8.17 224 THR A O 1
ATOM 1665 N N . VAL A 1 224 ? 9.155 1.474 24.745 1.00 6.52 225 VAL A N 1
ATOM 1666 C CA . VAL A 1 224 ? 9.391 2.873 24.466 1.00 6.26 225 VAL A CA 1
ATOM 1667 C C . VAL A 1 224 ? 10.286 2.989 23.237 1.00 6.17 225 VAL A C 1
ATOM 1668 O O . VAL A 1 224 ? 11.043 2.082 22.876 1.00 7.33 225 VAL A O 1
ATOM 1672 N N . PHE A 1 225 ? 10.237 4.161 22.620 1.00 6.35 226 PHE A N 1
ATOM 1673 C CA . PHE A 1 225 ? 11.100 4.503 21.492 1.00 6.40 226 PHE A CA 1
ATOM 1674 C C . PHE A 1 225 ? 11.944 5.725 21.824 1.00 5.47 226 PHE A C 1
ATOM 1675 O O . PHE A 1 225 ? 11.498 6.628 22.539 1.00 5.39 226 PHE A O 1
ATOM 1683 N N . PRO A 1 226 ? 13.164 5.785 21.289 1.00 4.96 227 PRO A N 1
ATOM 1684 C CA . PRO A 1 226 ? 14.022 6.933 21.549 1.00 4.59 227 PRO A CA 1
ATOM 1685 C C . PRO A 1 226 ? 13.681 8.121 20.652 1.00 4.36 227 PRO A C 1
ATOM 1686 O O . PRO A 1 226 ? 13.372 7.960 19.458 1.00 5.10 227 PRO A O 1
ATOM 1690 N N . VAL A 1 227 ? 13.806 9.310 21.238 1.00 3.82 228 VAL A N 1
ATOM 1691 C CA . VAL A 1 227 ? 13.524 10.586 20.571 1.00 4.09 228 VAL A CA 1
ATOM 1692 C C . VAL A 1 227 ? 14.579 11.615 20.926 1.00 3.83 228 VAL A C 1
ATOM 1693 O O . VAL A 1 227 ? 14.987 11.734 22.083 1.00 4.47 228 VAL A O 1
ATOM 1697 N N . LEU A 1 228 ? 15.018 12.356 19.905 1.00 3.69 229 LEU A N 1
ATOM 1698 C CA . LEU A 1 228 ? 15.855 13.532 20.076 1.00 3.87 229 LEU A CA 1
ATOM 1699 C C . LEU A 1 228 ? 15.180 14.691 19.399 1.00 3.82 229 LEU A C 1
ATOM 1700 O O . LEU A 1 228 ? 14.800 14.570 18.236 1.00 4.88 229 LEU A O 1
ATOM 1705 N N . ASN A 1 229 ? 15.062 15.832 20.075 1.00 3.98 230 ASN A N 1
ATOM 1706 C CA . ASN A 1 229 ? 14.464 16.972 19.388 1.00 4.21 230 ASN A CA 1
ATOM 1707 C C . ASN A 1 229 ? 14.989 18.272 19.942 1.00 4.00 230 ASN A C 1
ATOM 1708 O O . ASN A 1 229 ? 15.460 18.361 21.085 1.00 4.43 230 ASN A O 1
ATOM 1713 N N . LEU A 1 230 ? 14.899 19.291 19.107 1.00 4.02 231 LEU A N 1
ATOM 1714 C CA . LEU A 1 230 ? 15.071 20.673 19.527 1.00 4.34 231 LEU A CA 1
ATOM 1715 C C . LEU A 1 230 ? 13.852 21.406 19.018 1.00 4.56 231 LEU A C 1
ATOM 1716 O O . LEU A 1 230 ? 13.692 21.590 17.801 1.00 5.67 231 LEU A O 1
ATOM 1721 N N . ALA A 1 231 ? 12.956 21.771 19.928 1.00 5.37 232 ALA A N 1
ATOM 1722 C CA . ALA A 1 231 ? 11.801 22.569 19.600 1.00 5.83 232 ALA A CA 1
ATOM 1723 C C . ALA A 1 231 ? 12.094 24.053 19.848 1.00 5.59 232 ALA A C 1
ATOM 1724 O O . ALA A 1 231 ? 12.966 24.411 20.648 1.00 5.84 232 ALA A O 1
ATOM 1726 N N . VAL A 1 232 ? 11.344 24.910 19.163 1.00 5.85 233 VAL A N 1
ATOM 1727 C CA . VAL A 1 232 ? 11.374 26.353 19.431 1.00 5.46 233 VAL A CA 1
ATOM 1728 C C . VAL A 1 232 ? 9.974 26.791 19.830 1.00 5.01 233 VAL A C 1
ATOM 1729 O O . VAL A 1 232 ? 8.979 26.347 19.270 1.00 5.68 233 VAL A O 1
ATOM 1733 N N . ALA A 1 233 ? 9.903 27.646 20.846 1.00 5.08 234 ALA A N 1
ATOM 1734 C CA . ALA A 1 233 ? 8.617 28.130 21.340 1.00 5.34 234 ALA A CA 1
ATOM 1735 C C . ALA A 1 233 ? 7.747 26.959 21.823 1.00 6.07 234 ALA A C 1
ATOM 1736 O O . ALA A 1 233 ? 8.267 25.968 22.334 1.00 7.22 234 ALA A O 1
ATOM 1738 N N . GLY A 1 234 ? 6.427 27.062 21.704 1.00 6.59 235 GLY A N 1
ATOM 1739 C CA . GLY A 1 234 ? 5.530 26.216 22.475 1.00 6.82 235 GLY A CA 1
ATOM 1740 C C . GLY A 1 234 ? 5.635 26.544 23.943 1.00 6.61 235 GLY A C 1
ATOM 1741 O O . GLY A 1 234 ? 6.275 27.515 24.333 1.00 7.43 235 GLY A O 1
ATOM 1742 N N . SER A 1 235 ? 5.002 25.721 24.771 1.00 6.72 236 SER A N 1
ATOM 1743 C CA . SER A 1 235 ? 4.911 26.032 26.173 1.00 7.35 236 SER A CA 1
ATOM 1744 C C . SER A 1 235 ? 6.291 26.139 26.808 1.00 6.39 236 SER A C 1
ATOM 1745 O O . SER A 1 235 ? 6.593 27.082 27.541 1.00 7.58 236 SER A O 1
ATOM 1748 N N . GLY A 1 236 ? 7.118 25.138 26.537 1.00 5.73 237 GLY A N 1
ATOM 1749 C CA . GLY A 1 236 ? 8.420 25.014 27.175 1.00 5.84 237 GLY A CA 1
ATOM 1750 C C . GLY A 1 236 ? 9.478 25.951 26.597 1.00 5.26 237 GLY A C 1
ATOM 1751 O O . GLY A 1 236 ? 10.394 26.375 27.300 1.00 5.98 237 GLY A O 1
ATOM 1752 N N . GLY A 1 237 ? 9.388 26.242 25.304 1.00 5.26 238 GLY A N 1
ATOM 1753 C CA . GLY A 1 237 ? 10.369 27.125 24.673 1.00 5.24 238 GLY A CA 1
ATOM 1754 C C . GLY A 1 237 ? 10.102 28.603 24.935 1.00 5.18 238 GLY A C 1
ATOM 1755 O O . GLY A 1 237 ? 11.027 29.386 25.132 1.00 5.40 238 GLY A O 1
ATOM 1756 N N . GLY A 1 238 ? 8.823 28.982 24.906 1.00 5.37 239 GLY A N 1
ATOM 1757 C CA . GLY A 1 238 ? 8.434 30.381 25.074 1.00 5.67 239 GLY A CA 1
ATOM 1758 C C . GLY A 1 238 ? 9.008 31.295 24.003 1.00 5.90 239 GLY A C 1
ATOM 1759 O O . GLY A 1 238 ? 9.267 30.884 22.878 1.00 6.23 239 GLY A O 1
ATOM 1760 N N . ASP A 1 239 ? 9.185 32.554 24.381 1.00 5.53 240 ASP A N 1
ATOM 1761 C CA . ASP A 1 239 ? 9.562 33.616 23.465 1.00 5.96 240 ASP A CA 1
ATOM 1762 C C . ASP A 1 239 ? 10.995 33.438 22.964 1.00 5.61 240 ASP A C 1
ATOM 1763 O O . ASP A 1 239 ? 11.919 33.446 23.759 1.00 6.28 240 ASP A O 1
ATOM 1768 N N . PRO A 1 240 ? 11.193 33.321 21.636 1.00 5.94 241 PRO A N 1
ATOM 1769 C CA . PRO A 1 240 ? 12.545 33.205 21.113 1.00 5.80 241 PRO A CA 1
ATOM 1770 C C . PRO A 1 240 ? 13.250 34.528 20.864 1.00 6.19 241 PRO A C 1
ATOM 1771 O O . PRO A 1 240 ? 14.440 34.534 20.561 1.00 6.92 241 PRO A O 1
ATOM 1775 N N . ARG A 1 241 ? 12.540 35.646 20.970 1.00 6.91 242 ARG A N 1
ATOM 1776 C CA . ARG A 1 241 ? 13.133 36.941 20.607 1.00 7.65 242 ARG A CA 1
ATOM 1777 C C . ARG A 1 241 ? 14.337 37.346 21.462 1.00 8.30 242 ARG A C 1
ATOM 1778 O O . ARG A 1 241 ? 15.249 37.977 20.957 1.00 9.40 242 ARG A O 1
ATOM 1786 N N . PRO A 1 242 ? 14.388 36.949 22.750 1.00 7.91 243 PRO A N 1
ATOM 1787 C CA . PRO A 1 242 ? 15.611 37.224 23.500 1.00 8.98 243 PRO A CA 1
ATOM 1788 C C . PRO A 1 242 ? 16.774 36.312 23.149 1.00 8.33 243 PRO A C 1
ATOM 1789 O O . PRO A 1 242 ? 17.894 36.540 23.617 1.00 9.93 243 PRO A O 1
ATOM 1793 N N . GLY A 1 243 ? 16.503 35.253 22.392 1.00 7.21 244 GLY A N 1
ATOM 1794 C CA . GLY A 1 243 ? 17.511 34.232 22.096 1.00 7.27 244 GLY A CA 1
ATOM 1795 C C . GLY A 1 243 ? 18.429 34.586 20.941 1.00 7.55 244 GLY A C 1
ATOM 1796 O O . GLY A 1 243 ? 18.247 35.600 20.261 1.00 9.77 244 GLY A O 1
ATOM 1797 N N . SER A 1 244 ? 19.432 33.743 20.744 1.00 7.58 245 SER A N 1
ATOM 1798 C CA . SER A 1 244 ? 20.429 33.908 19.695 1.00 8.51 245 SER A CA 1
ATOM 1799 C C . SER A 1 244 ? 20.361 32.685 18.771 1.00 7.63 245 SER A C 1
ATOM 1800 O O . SER A 1 244 ? 20.688 31.570 19.175 1.00 8.90 245 SER A O 1
ATOM 1803 N N . TYR A 1 245 ? 19.900 32.927 17.546 1.00 6.96 246 TYR A N 1
ATOM 1804 C CA . TYR A 1 245 ? 19.729 31.905 16.510 1.00 7.02 246 TYR A CA 1
ATOM 1805 C C . TYR A 1 245 ? 20.605 32.211 15.316 1.00 7.22 246 TYR A C 1
ATOM 1806 O O . TYR A 1 245 ? 20.908 33.372 15.084 1.00 8.34 246 TYR A O 1
ATOM 1815 N N . PRO A 1 246 ? 20.963 31.193 14.520 1.00 7.85 247 PRO A N 1
ATOM 1816 C CA . PRO A 1 246 ? 20.700 29.765 14.707 1.00 7.06 247 PRO A CA 1
ATOM 1817 C C . PRO A 1 246 ? 21.313 29.182 15.980 1.00 6.82 247 PRO A C 1
ATOM 1818 O O . PRO A 1 246 ? 22.322 29.658 16.481 1.00 8.35 247 PRO A O 1
ATOM 1822 N N . ALA A 1 247 ? 20.687 28.113 16.471 1.00 6.30 248 ALA A N 1
ATOM 1823 C CA . ALA A 1 247 ? 21.147 27.391 17.652 1.00 7.10 248 ALA A CA 1
ATOM 1824 C C . ALA A 1 247 ? 21.068 25.900 17.343 1.00 6.42 248 ALA A C 1
ATOM 1825 O O . ALA A 1 247 ? 20.201 25.474 16.590 1.00 7.87 248 ALA A O 1
ATOM 1827 N N . GLN A 1 248 ? 21.973 25.103 17.921 1.00 6.18 249 GLN A N 1
ATOM 1828 C CA . GLN A 1 248 ? 22.092 23.693 17.571 1.00 6.86 249 GLN A CA 1
ATOM 1829 C C . GLN A 1 248 ? 22.244 22.785 18.780 1.00 5.27 249 GLN A C 1
ATOM 1830 O O . GLN A 1 248 ? 22.824 23.170 19.797 1.00 6.37 249 GLN A O 1
ATOM 1836 N N . MET A 1 249 ? 21.753 21.567 18.587 1.00 5.07 250 MET A N 1
ATOM 1837 C CA A MET A 1 249 ? 22.057 20.453 19.471 0.50 5.66 250 MET A CA 1
ATOM 1838 C CA B MET A 1 249 ? 21.978 20.435 19.452 0.50 5.29 250 MET A CA 1
ATOM 1839 C C . MET A 1 249 ? 22.822 19.424 18.664 1.00 5.28 250 MET A C 1
ATOM 1840 O O . MET A 1 249 ? 22.425 19.059 17.558 1.00 6.26 250 MET A O 1
ATOM 1849 N N . LEU A 1 250 ? 23.933 18.957 19.233 1.00 4.73 251 LEU A N 1
ATOM 1850 C CA . LEU A 1 250 ? 24.749 17.911 18.611 1.00 5.24 251 LEU A CA 1
ATOM 1851 C C . LEU A 1 250 ? 24.556 16.609 19.371 1.00 4.70 251 LEU A C 1
ATOM 1852 O O . LEU A 1 250 ? 24.535 16.604 20.620 1.00 5.14 251 LEU A O 1
ATOM 1857 N N . VAL A 1 251 ? 24.467 15.497 18.653 1.00 4.57 252 VAL A N 1
ATOM 1858 C CA . VAL A 1 251 ? 24.356 14.193 19.294 1.00 4.50 252 VAL A CA 1
ATOM 1859 C C . VAL A 1 251 ? 25.351 13.233 18.636 1.00 4.27 252 VAL A C 1
ATOM 1860 O O . VAL A 1 251 ? 25.246 12.938 17.464 1.00 4.92 252 VAL A O 1
ATOM 1864 N N . ASP A 1 252 ? 26.333 12.784 19.404 1.00 4.44 253 ASP A N 1
ATOM 1865 C CA . ASP A 1 252 ? 27.350 11.896 18.860 1.00 4.81 253 ASP A CA 1
ATOM 1866 C C . ASP A 1 252 ? 26.843 10.471 18.703 1.00 4.62 253 ASP A C 1
ATOM 1867 O O . ASP A 1 252 ? 27.251 9.752 17.774 1.00 4.92 253 ASP A O 1
ATOM 1872 N N . TRP A 1 253 ? 25.935 10.042 19.577 1.00 4.50 254 TRP A N 1
ATOM 1873 C CA . TRP A 1 253 ? 25.456 8.677 19.493 1.00 4.53 254 TRP A CA 1
ATOM 1874 C C . TRP A 1 253 ? 24.255 8.513 20.414 1.00 4.13 254 TRP A C 1
ATOM 1875 O O . TRP A 1 253 ? 24.077 9.266 21.379 1.00 4.93 254 TRP A O 1
ATOM 1886 N N . VAL A 1 254 ? 23.470 7.490 20.065 1.00 4.76 255 VAL A N 1
ATOM 1887 C CA . VAL A 1 254 ? 22.432 6.885 20.921 1.00 5.07 255 VAL A CA 1
ATOM 1888 C C . VAL A 1 254 ? 22.747 5.404 20.990 1.00 5.22 255 VAL A C 1
ATOM 1889 O O . VAL A 1 254 ? 22.976 4.784 19.957 1.00 5.56 255 VAL A O 1
ATOM 1893 N N . ARG A 1 255 ? 22.748 4.846 22.189 1.00 5.03 256 ARG A N 1
ATOM 1894 C CA . ARG A 1 255 ? 23.087 3.438 22.406 1.00 5.14 256 ARG A CA 1
ATOM 1895 C C . ARG A 1 255 ? 22.120 2.849 23.423 1.00 5.06 256 ARG A C 1
ATOM 1896 O O . ARG A 1 255 ? 21.799 3.479 24.439 1.00 5.85 256 ARG A O 1
ATOM 1904 N N . VAL A 1 256 ? 21.698 1.624 23.143 1.00 5.03 257 VAL A N 1
ATOM 1905 C CA . VAL A 1 256 ? 20.774 0.884 24.016 1.00 5.14 257 VAL A CA 1
ATOM 1906 C C . VAL A 1 256 ? 21.305 -0.523 24.158 1.00 5.60 257 VAL A C 1
ATOM 1907 O O . VAL A 1 256 ? 21.576 -1.177 23.135 1.00 6.45 257 VAL A O 1
ATOM 1911 N N . TRP A 1 257 ? 21.452 -1.000 25.387 1.00 5.77 258 TRP A N 1
ATOM 1912 C CA . TRP A 1 257 ? 21.986 -2.349 25.604 1.00 6.40 258 TRP A CA 1
ATOM 1913 C C . TRP A 1 257 ? 21.374 -2.990 26.823 1.00 6.96 258 TRP A C 1
ATOM 1914 O O . TRP A 1 257 ? 20.734 -2.338 27.634 1.00 7.93 258 TRP A O 1
ATOM 1926 N N . GLN B 1 25 ? 12.975 -14.154 4.557 1.00 28.29 26 GLN B N 1
ATOM 1927 C CA . GLN B 1 25 ? 12.978 -12.702 4.178 1.00 27.85 26 GLN B CA 1
ATOM 1928 C C . GLN B 1 25 ? 13.879 -12.392 2.980 1.00 27.68 26 GLN B C 1
ATOM 1929 O O . GLN B 1 25 ? 13.621 -11.416 2.254 1.00 23.28 26 GLN B O 1
ATOM 1931 N N . SER B 1 26 ? 14.936 -13.203 2.814 1.00 28.20 27 SER B N 1
ATOM 1932 C CA . SER B 1 26 ? 15.802 -13.223 1.620 1.00 27.10 27 SER B CA 1
ATOM 1933 C C . SER B 1 26 ? 15.367 -14.271 0.568 1.00 30.18 27 SER B C 1
ATOM 1934 O O . SER B 1 26 ? 16.083 -14.502 -0.410 1.00 37.63 27 SER B O 1
ATOM 1936 N N . GLY B 1 27 ? 14.206 -14.898 0.774 1.00 23.02 28 GLY B N 1
ATOM 1937 C CA . GLY B 1 27 ? 13.598 -15.805 -0.217 1.00 26.58 28 GLY B CA 1
ATOM 1938 C C . GLY B 1 27 ? 13.774 -17.266 0.174 1.00 28.76 28 GLY B C 1
ATOM 1939 O O . GLY B 1 27 ? 14.469 -17.561 1.145 1.00 34.35 28 GLY B O 1
ATOM 1940 N N . PRO B 1 28 ? 13.139 -18.201 -0.563 1.00 25.82 29 PRO B N 1
ATOM 1941 C CA . PRO B 1 28 ? 12.207 -18.012 -1.676 1.00 22.06 29 PRO B CA 1
ATOM 1942 C C . PRO B 1 28 ? 10.887 -17.365 -1.239 1.00 18.89 29 PRO B C 1
ATOM 1943 O O . PRO B 1 28 ? 10.484 -17.463 -0.080 1.00 21.22 29 PRO B O 1
ATOM 1947 N N . TYR B 1 29 ? 10.224 -16.727 -2.187 1.00 11.46 30 TYR B N 1
ATOM 1948 C CA . TYR B 1 29 ? 9.024 -15.957 -1.917 1.00 9.00 30 TYR B CA 1
ATOM 1949 C C . TYR B 1 29 ? 7.787 -16.624 -2.467 1.00 9.08 30 TYR B C 1
ATOM 1950 O O . TYR B 1 29 ? 7.822 -17.200 -3.543 1.00 12.19 30 TYR B O 1
ATOM 1959 N N . LEU B 1 30 ? 6.680 -16.507 -1.734 1.00 8.37 31 LEU B N 1
ATOM 1960 C CA . LEU B 1 30 ? 5.370 -16.878 -2.267 1.00 8.50 31 LEU B CA 1
ATOM 1961 C C . LEU B 1 30 ? 4.943 -15.911 -3.359 1.00 8.21 31 LEU B C 1
ATOM 1962 O O . LEU B 1 30 ? 4.267 -16.301 -4.314 1.00 9.72 31 LEU B O 1
ATOM 1967 N N . PHE B 1 31 ? 5.309 -14.631 -3.196 1.00 7.10 32 PHE B N 1
ATOM 1968 C CA . PHE B 1 31 ? 5.027 -13.602 -4.177 1.00 7.08 32 PHE B CA 1
ATOM 1969 C C . PHE B 1 31 ? 6.091 -12.541 -3.967 1.00 6.07 32 PHE B C 1
ATOM 1970 O O . PHE B 1 31 ? 6.369 -12.157 -2.815 1.00 6.77 32 PHE B O 1
ATOM 1978 N N . HIS B 1 32 ? 6.675 -12.037 -5.042 1.00 6.31 33 HIS B N 1
ATOM 1979 C CA . HIS B 1 32 ? 7.488 -10.834 -4.932 1.00 6.11 33 HIS B CA 1
ATOM 1980 C C . HIS B 1 32 ? 7.597 -10.135 -6.242 1.00 5.77 33 HIS B C 1
ATOM 1981 O O . HIS B 1 32 ? 7.420 -10.723 -7.300 1.00 6.71 33 HIS B O 1
ATOM 1988 N N . ASP B 1 33 ? 7.882 -8.842 -6.159 1.00 5.42 34 ASP B N 1
ATOM 1989 C CA . ASP B 1 33 ? 8.311 -8.087 -7.318 1.00 5.41 34 ASP B CA 1
ATOM 1990 C C . ASP B 1 33 ? 9.449 -7.193 -6.852 1.00 4.99 34 ASP B C 1
ATOM 1991 O O . ASP B 1 33 ? 9.309 -6.440 -5.869 1.00 5.65 34 ASP B O 1
ATOM 1996 N N . GLU B 1 34 ? 10.577 -7.287 -7.557 1.00 5.52 35 GLU B N 1
ATOM 1997 C CA . GLU B 1 34 ? 11.746 -6.468 -7.309 1.00 5.25 35 GLU B CA 1
ATOM 1998 C C . GLU B 1 34 ? 11.739 -5.200 -8.160 1.00 5.34 35 GLU B C 1
ATOM 1999 O O . GLU B 1 34 ? 12.588 -4.318 -7.984 1.00 5.48 35 GLU B O 1
ATOM 2005 N N . PHE B 1 35 ? 10.783 -5.098 -9.078 1.00 5.21 36 PHE B N 1
ATOM 2006 C CA . PHE B 1 35 ? 10.609 -3.906 -9.912 1.00 5.06 36 PHE B CA 1
ATOM 2007 C C . PHE B 1 35 ? 11.846 -3.555 -10.732 1.00 5.30 36 PHE B C 1
ATOM 2008 O O . PHE B 1 35 ? 12.146 -2.388 -10.939 1.00 6.04 36 PHE B O 1
ATOM 2016 N N . ASP B 1 36 ? 12.532 -4.585 -11.211 1.00 5.89 37 ASP B N 1
ATOM 2017 C CA . ASP B 1 36 ? 13.666 -4.414 -12.098 1.00 6.52 37 ASP B CA 1
ATOM 2018 C C . ASP B 1 36 ? 13.224 -4.288 -13.549 1.00 7.70 37 ASP B C 1
ATOM 2019 O O . ASP B 1 36 ? 12.198 -4.818 -13.946 1.00 8.75 37 ASP B O 1
ATOM 2024 N N . GLY B 1 37 ? 14.031 -3.580 -14.326 1.00 7.70 38 GLY B N 1
ATOM 2025 C CA . GLY B 1 37 ? 13.781 -3.361 -15.736 1.00 8.39 38 GLY B CA 1
ATOM 2026 C C . GLY B 1 37 ? 14.170 -1.947 -16.093 1.00 8.77 38 GLY B C 1
ATOM 2027 O O . GLY B 1 37 ? 14.440 -1.132 -15.222 1.00 9.43 38 GLY B O 1
ATOM 2028 N N . PRO B 1 38 ? 14.199 -1.644 -17.391 1.00 9.34 39 PRO B N 1
ATOM 2029 C CA . PRO B 1 38 ? 14.643 -0.342 -17.852 1.00 9.64 39 PRO B CA 1
ATOM 2030 C C . PRO B 1 38 ? 13.679 0.792 -17.484 1.00 8.28 39 PRO B C 1
ATOM 2031 O O . PRO B 1 38 ? 12.473 0.599 -17.318 1.00 8.51 39 PRO B O 1
ATOM 2035 N N . ALA B 1 39 ? 14.232 1.983 -17.373 1.00 9.18 40 ALA B N 1
ATOM 2036 C CA . ALA B 1 39 ? 13.459 3.158 -17.049 1.00 8.77 40 ALA B CA 1
ATOM 2037 C C . ALA B 1 39 ? 12.363 3.381 -18.063 1.00 8.19 40 ALA B C 1
ATOM 2038 O O . ALA B 1 39 ? 12.598 3.328 -19.266 1.00 9.13 40 ALA B O 1
ATOM 2040 N N . GLY B 1 40 ? 11.172 3.641 -17.558 1.00 7.56 41 GLY B N 1
ATOM 2041 C CA . GLY B 1 40 ? 10.006 3.877 -18.374 1.00 7.77 41 GLY B CA 1
ATOM 2042 C C . GLY B 1 40 ? 9.200 2.632 -18.688 1.00 7.08 41 GLY B C 1
ATOM 2043 O O . GLY B 1 40 ? 8.187 2.721 -19.376 1.00 9.01 41 GLY B O 1
ATOM 2044 N N . SER B 1 41 ? 9.608 1.471 -18.170 1.00 7.17 42 SER B N 1
ATOM 2045 C CA A SER B 1 41 ? 8.795 0.311 -18.492 0.50 7.94 42 SER B CA 1
ATOM 2046 C CA B SER B 1 41 ? 8.903 0.188 -18.295 0.50 7.32 42 SER B CA 1
ATOM 2047 C C . SER B 1 41 ? 7.568 0.228 -17.576 1.00 6.31 42 SER B C 1
ATOM 2048 O O . SER B 1 41 ? 7.435 0.924 -16.563 1.00 6.74 42 SER B O 1
ATOM 2053 N N . ALA B 1 42 ? 6.635 -0.609 -17.996 1.00 8.19 43 ALA B N 1
ATOM 2054 C CA . ALA B 1 42 ? 5.444 -0.861 -17.212 1.00 8.66 43 ALA B CA 1
ATOM 2055 C C . ALA B 1 42 ? 5.774 -1.896 -16.143 1.00 8.38 43 ALA B C 1
ATOM 2056 O O . ALA B 1 42 ? 6.666 -2.703 -16.315 1.00 9.80 43 ALA B O 1
ATOM 2058 N N . PRO B 1 43 ? 5.010 -1.904 -15.051 1.00 9.10 44 PRO B N 1
ATOM 2059 C CA . PRO B 1 43 ? 5.170 -2.996 -14.111 1.00 10.02 44 PRO B CA 1
ATOM 2060 C C . PRO B 1 43 ? 4.691 -4.300 -14.720 1.00 9.45 44 PRO B C 1
ATOM 2061 O O . PRO B 1 43 ? 3.896 -4.320 -15.666 1.00 11.73 44 PRO B O 1
ATOM 2065 N N . ASP B 1 44 ? 5.216 -5.371 -14.164 1.00 10.21 45 ASP B N 1
ATOM 2066 C CA . ASP B 1 44 ? 5.001 -6.715 -14.662 1.00 11.32 45 ASP B CA 1
ATOM 2067 C C . ASP B 1 44 ? 3.507 -7.071 -14.659 1.00 12.02 45 ASP B C 1
ATOM 2068 O O . ASP B 1 44 ? 2.895 -7.206 -13.597 1.00 9.76 45 ASP B O 1
ATOM 2073 N N . SER B 1 45 ? 2.907 -7.213 -15.841 1.00 14.17 46 SER B N 1
ATOM 2074 C CA . SER B 1 45 ? 1.473 -7.459 -15.902 1.00 15.56 46 SER B CA 1
ATOM 2075 C C . SER B 1 45 ? 1.108 -8.885 -15.438 1.00 13.80 46 SER B C 1
ATOM 2076 O O . SER B 1 45 ? -0.049 -9.127 -15.193 1.00 17.05 46 SER B O 1
ATOM 2079 N N . SER B 1 46 ? 2.104 -9.777 -15.266 1.00 14.02 47 SER B N 1
ATOM 2080 C CA . SER B 1 46 ? 1.894 -11.100 -14.655 1.00 14.17 47 SER B CA 1
ATOM 2081 C C . SER B 1 46 ? 1.718 -11.032 -13.142 1.00 12.50 47 SER B C 1
ATOM 2082 O O . SER B 1 46 ? 1.255 -11.979 -12.527 1.00 17.33 47 SER B O 1
ATOM 2085 N N . LYS B 1 47 ? 2.101 -9.916 -12.542 1.00 10.01 48 LYS B N 1
ATOM 2086 C CA . LYS B 1 47 ? 1.990 -9.741 -11.099 1.00 9.09 48 LYS B CA 1
ATOM 2087 C C . LYS B 1 47 ? 1.038 -8.653 -10.650 1.00 7.57 48 LYS B C 1
ATOM 2088 O O . LYS B 1 47 ? 0.635 -8.651 -9.495 1.00 8.69 48 LYS B O 1
ATOM 2094 N N . TRP B 1 48 ? 0.685 -7.740 -11.546 1.00 6.88 49 TRP B N 1
ATOM 2095 C CA . TRP B 1 48 ? -0.087 -6.563 -11.186 1.00 7.17 49 TRP B CA 1
ATOM 2096 C C . TRP B 1 48 ? -1.104 -6.221 -12.235 1.00 7.90 49 TRP B C 1
ATOM 2097 O O . TRP B 1 48 ? -0.847 -6.345 -13.443 1.00 8.96 49 TRP B O 1
ATOM 2108 N N . THR B 1 49 ? -2.246 -5.751 -11.751 1.00 8.05 50 THR B N 1
ATOM 2109 C CA . THR B 1 49 ? -3.255 -5.097 -12.584 1.00 7.58 50 THR B CA 1
ATOM 2110 C C . THR B 1 49 ? -3.165 -3.609 -12.301 1.00 7.94 50 THR B C 1
ATOM 2111 O O . THR B 1 49 ? -3.325 -3.186 -11.145 1.00 10.06 50 THR B O 1
ATOM 2115 N N . VAL B 1 50 ? -2.896 -2.826 -13.346 1.00 8.27 51 VAL B N 1
ATOM 2116 C CA . VAL B 1 50 ? -2.770 -1.388 -13.208 1.00 8.45 51 VAL B CA 1
ATOM 2117 C C . VAL B 1 50 ? -4.166 -0.784 -13.356 1.00 7.95 51 VAL B C 1
ATOM 2118 O O . VAL B 1 50 ? -4.870 -1.055 -14.321 1.00 9.22 51 VAL B O 1
ATOM 2122 N N . ALA B 1 51 ? -4.561 0.054 -12.402 1.00 6.84 52 ALA B N 1
ATOM 2123 C CA . ALA B 1 51 ? -5.888 0.633 -12.417 1.00 7.15 52 ALA B CA 1
ATOM 2124 C C . ALA B 1 51 ? -6.056 1.615 -13.560 1.00 7.59 52 ALA B C 1
ATOM 2125 O O . ALA B 1 51 ? -5.181 2.427 -13.834 1.00 7.20 52 ALA B O 1
ATOM 2127 N N . ARG B 1 52 ? -7.234 1.583 -14.170 1.00 9.10 53 ARG B N 1
ATOM 2128 C CA . ARG B 1 52 ? -7.555 2.483 -15.268 1.00 9.82 53 ARG B CA 1
ATOM 2129 C C . ARG B 1 52 ? -8.591 3.556 -14.907 1.00 10.62 53 ARG B C 1
ATOM 2130 O O . ARG B 1 52 ? -8.934 4.401 -15.737 1.00 10.85 53 ARG B O 1
ATOM 2138 N N . ALA B 1 53 ? -9.091 3.516 -13.678 1.00 10.25 54 ALA B N 1
ATOM 2139 C CA . ALA B 1 53 ? -10.051 4.518 -13.217 1.00 11.58 54 ALA B CA 1
ATOM 2140 C C . ALA B 1 53 ? -10.093 4.482 -11.711 1.00 11.40 54 ALA B C 1
ATOM 2141 O O . ALA B 1 53 ? -9.897 3.423 -11.107 1.00 12.80 54 ALA B O 1
ATOM 2143 N N . ARG B 1 54 ? -10.377 5.636 -11.111 1.00 12.12 55 ARG B N 1
ATOM 2144 C CA . ARG B 1 54 ? -10.655 5.728 -9.699 1.00 12.62 55 ARG B CA 1
ATOM 2145 C C . ARG B 1 54 ? -12.039 5.142 -9.414 1.00 15.67 55 ARG B C 1
ATOM 2146 O O . ARG B 1 54 ? -12.980 5.352 -10.173 1.00 18.53 55 ARG B O 1
ATOM 2154 N N . GLU B 1 55 ? -12.106 4.384 -8.325 1.00 17.67 56 GLU B N 1
ATOM 2155 C CA A GLU B 1 55 ? -13.347 3.871 -7.754 0.50 20.23 56 GLU B CA 1
ATOM 2156 C CA B GLU B 1 55 ? -13.361 3.872 -7.777 0.50 20.18 56 GLU B CA 1
ATOM 2157 C C . GLU B 1 55 ? -14.329 5.035 -7.538 1.00 18.45 56 GLU B C 1
ATOM 2158 O O . GLU B 1 55 ? -13.950 6.073 -7.006 1.00 20.92 56 GLU B O 1
ATOM 2169 N N . GLU B 1 56 ? -15.579 4.879 -7.970 1.00 24.11 57 GLU B N 1
ATOM 2170 C CA . GLU B 1 56 ? -16.590 5.928 -7.781 1.00 25.48 57 GLU B CA 1
ATOM 2171 C C . GLU B 1 56 ? -17.250 5.724 -6.428 1.00 25.37 57 GLU B C 1
ATOM 2172 O O . GLU B 1 56 ? -17.728 4.632 -6.141 1.00 33.37 57 GLU B O 1
ATOM 2174 N N . MET B 1 57 ? -17.285 6.767 -5.605 1.00 21.68 58 MET B N 1
ATOM 2175 C CA . MET B 1 57 ? -17.872 6.680 -4.277 1.00 22.40 58 MET B CA 1
ATOM 2176 C C . MET B 1 57 ? -19.336 7.066 -4.389 1.00 22.86 58 MET B C 1
ATOM 2177 O O . MET B 1 57 ? -19.670 8.133 -4.916 1.00 23.36 58 MET B O 1
ATOM 2179 N N . LYS B 1 58 ? -20.209 6.187 -3.915 1.00 26.15 59 LYS B N 1
ATOM 2180 C CA . LYS B 1 58 ? -21.626 6.505 -3.829 1.00 27.67 59 LYS B CA 1
ATOM 2181 C C . LYS B 1 58 ? -21.763 7.620 -2.804 1.00 24.85 59 LYS B C 1
ATOM 2182 O O . LYS B 1 58 ? -21.003 7.673 -1.820 1.00 25.95 59 LYS B O 1
ATOM 2184 N N . ASP B 1 59 ? -22.686 8.539 -3.061 1.00 21.78 60 ASP B N 1
ATOM 2185 C CA . ASP B 1 59 ? -22.987 9.600 -2.119 1.00 22.94 60 ASP B CA 1
ATOM 2186 C C . ASP B 1 59 ? -21.739 10.406 -1.702 1.00 20.55 60 ASP B C 1
ATOM 2187 O O . ASP B 1 59 ? -21.426 10.558 -0.521 1.00 21.49 60 ASP B O 1
ATOM 2192 N N . PRO B 1 60 ? -21.029 10.947 -2.689 1.00 15.25 61 PRO B N 1
ATOM 2193 C CA . PRO B 1 60 ? -19.711 11.545 -2.441 1.00 12.94 61 PRO B CA 1
ATOM 2194 C C . PRO B 1 60 ? -19.731 12.868 -1.638 1.00 15.22 61 PRO B C 1
ATOM 2195 O O . PRO B 1 60 ? -20.625 13.664 -1.843 1.00 16.75 61 PRO B O 1
ATOM 2199 N N . THR B 1 61 ? -18.757 13.076 -0.718 1.00 11.79 62 THR B N 1
ATOM 2200 C CA . THR B 1 61 ? -18.480 14.423 -0.196 1.00 12.35 62 THR B CA 1
ATOM 2201 C C . THR B 1 61 ? -17.608 15.101 -1.243 1.00 10.47 62 THR B C 1
ATOM 2202 O O . THR B 1 61 ? -17.290 14.495 -2.329 1.00 11.10 62 THR B O 1
ATOM 2206 N N . TYR B 1 62 ? -17.265 16.369 -0.981 1.00 11.28 63 TYR B N 1
ATOM 2207 C CA . TYR B 1 62 ? -16.781 17.278 -1.988 1.00 11.16 63 TYR B CA 1
ATOM 2208 C C . TYR B 1 62 ? -15.623 16.617 -2.702 1.00 9.27 63 TYR B C 1
ATOM 2209 O O . TYR B 1 62 ? -15.664 16.585 -3.912 1.00 8.37 63 TYR B O 1
ATOM 2218 N N . TRP B 1 63 ? -14.616 16.062 -1.998 1.00 9.29 64 TRP B N 1
ATOM 2219 C CA . TRP B 1 63 ? -13.412 15.636 -2.690 1.00 7.39 64 TRP B CA 1
ATOM 2220 C C . TRP B 1 63 ? -13.505 14.259 -3.323 1.00 7.22 64 TRP B C 1
ATOM 2221 O O . TRP B 1 63 ? -12.572 13.829 -4.014 1.00 7.47 64 TRP B O 1
ATOM 2232 N N . GLU B 1 64 ? -14.643 13.602 -3.142 1.00 8.09 65 GLU B N 1
ATOM 2233 C CA . GLU B 1 64 ? -14.982 12.361 -3.797 1.00 9.15 65 GLU B CA 1
ATOM 2234 C C . GLU B 1 64 ? -15.827 12.555 -5.066 1.00 9.13 65 GLU B C 1
ATOM 2235 O O . GLU B 1 64 ? -16.058 11.599 -5.809 1.00 10.10 65 GLU B O 1
ATOM 2241 N N . ARG B 1 65 ? -16.329 13.758 -5.303 1.00 7.45 66 ARG B N 1
ATOM 2242 C CA . ARG B 1 65 ? -17.172 13.991 -6.465 1.00 7.64 66 ARG B CA 1
ATOM 2243 C C . ARG B 1 65 ? -16.368 13.755 -7.732 1.00 8.47 66 ARG B C 1
ATOM 2244 O O . ARG B 1 65 ? -15.160 13.995 -7.777 1.00 7.98 66 ARG B O 1
ATOM 2252 N N . PRO B 1 66 ? -17.051 13.322 -8.806 1.00 10.61 67 PRO B N 1
ATOM 2253 C CA . PRO B 1 66 ? -16.298 12.979 -10.024 1.00 12.16 67 PRO B CA 1
ATOM 2254 C C . PRO B 1 66 ? -15.414 14.088 -10.580 1.00 11.08 67 PRO B C 1
ATOM 2255 O O . PRO B 1 66 ? -14.330 13.798 -11.076 1.00 12.76 67 PRO B O 1
ATOM 2259 N N . GLU B 1 67 ? -15.837 15.337 -10.460 1.00 10.81 68 GLU B N 1
ATOM 2260 C CA . GLU B 1 67 ? -15.068 16.467 -10.958 1.00 11.42 68 GLU B CA 1
ATOM 2261 C C . GLU B 1 67 ? -13.876 16.846 -10.071 1.00 10.21 68 GLU B C 1
ATOM 2262 O O . GLU B 1 67 ? -13.009 17.605 -10.488 1.00 10.97 68 GLU B O 1
ATOM 2268 N N . ASN B 1 68 ? -13.859 16.344 -8.839 1.00 7.84 69 ASN B N 1
ATOM 2269 C CA . ASN B 1 68 ? -12.819 16.685 -7.876 1.00 7.59 69 ASN B CA 1
ATOM 2270 C C . ASN B 1 68 ? -11.817 15.585 -7.571 1.00 7.87 69 ASN B C 1
ATOM 2271 O O . ASN B 1 68 ? -10.711 15.857 -7.120 1.00 10.04 69 ASN B O 1
ATOM 2276 N N . VAL B 1 69 ? -12.204 14.343 -7.784 1.00 6.77 70 VAL B N 1
ATOM 2277 C CA . VAL B 1 69 ? -11.380 13.243 -7.377 1.00 7.54 70 VAL B CA 1
ATOM 2278 C C . VAL B 1 69 ? -10.174 13.074 -8.304 1.00 8.00 70 VAL B C 1
ATOM 2279 O O . VAL B 1 69 ? -10.223 13.363 -9.502 1.00 9.48 70 VAL B O 1
ATOM 2283 N N . GLY B 1 70 ? -9.055 12.626 -7.751 1.00 7.76 71 GLY B N 1
ATOM 2284 C CA . GLY B 1 70 ? -7.940 12.237 -8.587 1.00 7.61 71 GLY B CA 1
ATOM 2285 C C . GLY B 1 70 ? -8.264 10.944 -9.313 1.00 8.22 71 GLY B C 1
ATOM 2286 O O . GLY B 1 70 ? -8.963 10.074 -8.802 1.00 9.11 71 GLY B O 1
ATOM 2287 N N . GLN B 1 71 ? -7.728 10.821 -10.523 1.00 7.69 72 GLN B N 1
ATOM 2288 C CA . GLN B 1 71 ? -7.936 9.648 -11.337 1.00 7.97 72 GLN B CA 1
ATOM 2289 C C . GLN B 1 71 ? -6.728 8.719 -11.337 1.00 6.96 72 GLN B C 1
ATOM 2290 O O . GLN B 1 71 ? -5.644 9.065 -10.860 1.00 7.54 72 GLN B O 1
ATOM 2296 N N . TYR B 1 72 ? -6.968 7.502 -11.817 1.00 7.14 73 TYR B N 1
ATOM 2297 C CA . TYR B 1 72 ? -5.921 6.514 -12.091 1.00 7.36 73 TYR B CA 1
ATOM 2298 C C . TYR B 1 72 ? -5.905 6.231 -13.572 1.00 7.96 73 TYR B C 1
ATOM 2299 O O . TYR B 1 72 ? -6.962 6.222 -14.215 1.00 9.87 73 TYR B O 1
ATOM 2308 N N . ARG B 1 73 ? -4.719 5.977 -14.114 1.00 7.36 74 ARG B N 1
ATOM 2309 C CA . ARG B 1 73 ? -4.627 5.480 -15.481 1.00 8.51 74 ARG B CA 1
ATOM 2310 C C . ARG B 1 73 ? -3.396 4.599 -15.626 1.00 8.19 74 ARG B C 1
ATOM 2311 O O . ARG B 1 73 ? -2.420 4.724 -14.870 1.00 7.61 74 ARG B O 1
ATOM 2319 N N . ASP B 1 74 ? -3.463 3.716 -16.619 1.00 7.95 75 ASP B N 1
ATOM 2320 C CA . ASP B 1 74 ? -2.346 2.846 -16.966 1.00 8.20 75 ASP B CA 1
ATOM 2321 C C . ASP B 1 74 ? -1.509 3.562 -18.023 1.00 8.02 75 ASP B C 1
ATOM 2322 O O . ASP B 1 74 ? -1.669 3.369 -19.221 1.00 10.09 75 ASP B O 1
ATOM 2327 N N . ASP B 1 75 ? -0.639 4.438 -17.551 1.00 7.70 76 ASP B N 1
ATOM 2328 C CA . ASP B 1 75 ? 0.119 5.348 -18.402 1.00 8.02 76 ASP B CA 1
ATOM 2329 C C . ASP B 1 75 ? 1.507 5.455 -17.795 1.00 6.70 76 ASP B C 1
ATOM 2330 O O . ASP B 1 75 ? 1.647 5.547 -16.574 1.00 6.26 76 ASP B O 1
ATOM 2335 N N . ARG B 1 76 ? 2.526 5.434 -18.647 1.00 6.99 77 ARG B N 1
ATOM 2336 C CA . ARG B 1 76 ? 3.898 5.558 -18.182 1.00 7.05 77 ARG B CA 1
ATOM 2337 C C . ARG B 1 76 ? 4.233 6.930 -17.594 1.00 7.22 77 ARG B C 1
ATOM 2338 O O . ARG B 1 76 ? 5.293 7.085 -16.996 1.00 7.45 77 ARG B O 1
ATOM 2346 N N . GLN B 1 77 ? 3.324 7.897 -17.706 1.00 6.81 78 GLN B N 1
ATOM 2347 C CA . GLN B 1 77 ? 3.488 9.129 -16.943 1.00 7.35 78 GLN B CA 1
ATOM 2348 C C . GLN B 1 77 ? 3.249 8.926 -15.451 1.00 6.20 78 GLN B C 1
ATOM 2349 O O . GLN B 1 77 ? 3.682 9.742 -14.647 1.00 7.37 78 GLN B O 1
ATOM 2355 N N . ASN B 1 78 ? 2.490 7.882 -15.101 1.00 5.70 79 ASN B N 1
ATOM 2356 C CA . ASN B 1 78 ? 1.990 7.729 -13.734 1.00 5.62 79 ASN B CA 1
ATOM 2357 C C . ASN B 1 78 ? 2.401 6.448 -13.036 1.00 5.47 79 ASN B C 1
ATOM 2358 O O . ASN B 1 78 ? 2.437 6.441 -11.806 1.00 5.92 79 ASN B O 1
ATOM 2363 N N . VAL B 1 79 ? 2.614 5.358 -13.781 1.00 5.19 80 VAL B N 1
ATOM 2364 C CA . VAL B 1 79 ? 2.985 4.094 -13.168 1.00 5.06 80 VAL B CA 1
ATOM 2365 C C . VAL B 1 79 ? 4.087 3.502 -14.041 1.00 4.91 80 VAL B C 1
ATOM 2366 O O . VAL B 1 79 ? 3.811 3.149 -15.195 1.00 5.77 80 VAL B O 1
ATOM 2370 N N . PHE B 1 80 ? 5.306 3.410 -13.547 1.00 4.74 81 PHE B N 1
ATOM 2371 C CA . PHE B 1 80 ? 6.427 3.025 -14.392 1.00 5.08 81 PHE B CA 1
ATOM 2372 C C . PHE B 1 80 ? 7.575 2.565 -13.506 1.00 5.36 81 PHE B C 1
ATOM 2373 O O . PHE B 1 80 ? 7.551 2.795 -12.302 1.00 7.00 81 PHE B O 1
ATOM 2381 N N . LEU B 1 81 ? 8.566 1.928 -14.114 1.00 5.53 82 LEU B N 1
ATOM 2382 C CA . LEU B 1 81 ? 9.790 1.577 -13.411 1.00 5.47 82 LEU B CA 1
ATOM 2383 C C . LEU B 1 81 ? 10.860 2.607 -13.691 1.00 5.23 82 LEU B C 1
ATOM 2384 O O . LEU B 1 81 ? 10.914 3.171 -14.776 1.00 6.93 82 LEU B O 1
ATOM 2389 N N . ASP B 1 82 ? 11.742 2.841 -12.723 1.00 5.76 83 ASP B N 1
ATOM 2390 C CA . ASP B 1 82 ? 12.743 3.885 -12.875 1.00 6.17 83 ASP B CA 1
ATOM 2391 C C . ASP B 1 82 ? 14.088 3.413 -13.403 1.00 6.57 83 ASP B C 1
ATOM 2392 O O . ASP B 1 82 ? 14.985 4.228 -13.583 1.00 8.01 83 ASP B O 1
ATOM 2397 N N . GLY B 1 83 ? 14.238 2.118 -13.653 1.00 7.00 84 GLY B N 1
ATOM 2398 C CA . GLY B 1 83 ? 15.514 1.594 -14.135 1.00 7.79 84 GLY B CA 1
ATOM 2399 C C . GLY B 1 83 ? 16.526 1.364 -13.026 1.00 8.97 84 GLY B C 1
ATOM 2400 O O . GLY B 1 83 ? 17.636 0.896 -13.298 1.00 13.21 84 GLY B O 1
ATOM 2401 N N . LYS B 1 84 ? 16.135 1.669 -11.791 1.00 8.07 85 LYS B N 1
ATOM 2402 C CA . LYS B 1 84 ? 16.988 1.544 -10.614 1.00 9.44 85 LYS B CA 1
ATOM 2403 C C . LYS B 1 84 ? 16.371 0.600 -9.593 1.00 7.43 85 LYS B C 1
ATOM 2404 O O . LYS B 1 84 ? 16.671 0.684 -8.413 1.00 7.92 85 LYS B O 1
ATOM 2410 N N . SER B 1 85 ? 15.509 -0.289 -10.069 1.00 6.25 86 SER B N 1
ATOM 2411 C CA . SER B 1 85 ? 14.841 -1.293 -9.236 1.00 5.96 86 SER B CA 1
ATOM 2412 C C . SER B 1 85 ? 13.611 -0.790 -8.503 1.00 5.20 86 SER B C 1
ATOM 2413 O O . SER B 1 85 ? 13.117 -1.487 -7.598 1.00 5.17 86 SER B O 1
ATOM 2416 N N . ASN B 1 86 ? 13.069 0.373 -8.885 1.00 4.90 87 ASN B N 1
ATOM 2417 C CA . ASN B 1 86 ? 11.888 0.880 -8.216 1.00 4.85 87 ASN B CA 1
ATOM 2418 C C . ASN B 1 86 ? 10.697 1.050 -9.135 1.00 4.96 87 ASN B C 1
ATOM 2419 O O . ASN B 1 86 ? 10.806 1.539 -10.247 1.00 5.44 87 ASN B O 1
ATOM 2424 N N . LEU B 1 87 ? 9.535 0.671 -8.619 1.00 4.23 88 LEU B N 1
ATOM 2425 C CA . LEU B 1 87 ? 8.270 1.180 -9.111 1.00 4.45 88 LEU B CA 1
ATOM 2426 C C . LEU B 1 87 ? 8.181 2.650 -8.738 1.00 4.12 88 LEU B C 1
ATOM 2427 O O . LEU B 1 87 ? 8.532 3.045 -7.622 1.00 4.92 88 LEU B O 1
ATOM 2432 N N . VAL B 1 88 ? 7.659 3.454 -9.655 1.00 4.50 89 VAL B N 1
ATOM 2433 C CA . VAL B 1 88 ? 7.282 4.834 -9.403 1.00 4.46 89 VAL B CA 1
ATOM 2434 C C . VAL B 1 88 ? 5.790 4.941 -9.645 1.00 4.03 89 VAL B C 1
ATOM 2435 O O . VAL B 1 88 ? 5.293 4.558 -10.698 1.00 4.89 89 VAL B O 1
ATOM 2439 N N . ILE B 1 89 ? 5.084 5.454 -8.649 1.00 4.45 90 ILE B N 1
ATOM 2440 C CA . ILE B 1 89 ? 3.719 5.930 -8.845 1.00 4.60 90 ILE B CA 1
ATOM 2441 C C . ILE B 1 89 ? 3.762 7.443 -8.687 1.00 4.64 90 ILE B C 1
ATOM 2442 O O . ILE B 1 89 ? 4.180 7.953 -7.651 1.00 5.43 90 ILE B O 1
ATOM 2447 N N . ARG B 1 90 ? 3.326 8.145 -9.740 1.00 5.32 91 ARG B N 1
ATOM 2448 C CA . ARG B 1 90 ? 3.524 9.587 -9.853 1.00 5.28 91 ARG B CA 1
ATOM 2449 C C . ARG B 1 90 ? 2.163 10.256 -10.032 1.00 5.06 91 ARG B C 1
ATOM 2450 O O . ARG B 1 90 ? 1.382 9.846 -10.900 1.00 5.82 91 ARG B O 1
ATOM 2458 N N . ALA B 1 91 ? 1.908 11.273 -9.199 1.00 5.11 92 ALA B N 1
ATOM 2459 C CA . ALA B 1 91 ? 0.711 12.095 -9.256 1.00 5.21 92 ALA B CA 1
ATOM 2460 C C . ALA B 1 91 ? 1.053 13.434 -9.883 1.00 5.78 92 ALA B C 1
ATOM 2461 O O . ALA B 1 91 ? 1.976 14.109 -9.448 1.00 6.31 92 ALA B O 1
ATOM 2463 N N . ALA B 1 92 ? 0.270 13.852 -10.874 1.00 6.61 93 ALA B N 1
ATOM 2464 C CA . ALA B 1 92 ? 0.514 15.125 -11.545 1.00 7.51 93 ALA B CA 1
ATOM 2465 C C . ALA B 1 92 ? -0.731 15.575 -12.264 1.00 8.25 93 ALA B C 1
ATOM 2466 O O . ALA B 1 92 ? -1.511 14.752 -12.775 1.00 8.49 93 ALA B O 1
ATOM 2468 N N . LYS B 1 93 ? -0.879 16.886 -12.362 1.00 8.78 94 LYS B N 1
ATOM 2469 C CA . LYS B 1 93 ? -1.914 17.466 -13.203 1.00 9.06 94 LYS B CA 1
ATOM 2470 C C . LYS B 1 93 ? -1.670 17.171 -14.680 1.00 10.15 94 LYS B C 1
ATOM 2471 O O . LYS B 1 93 ? -0.533 17.263 -15.161 1.00 12.13 94 LYS B O 1
ATOM 2477 N N . ASP B 1 94 ? -2.744 16.887 -15.411 1.00 10.81 95 ASP B N 1
ATOM 2478 C CA . ASP B 1 94 ? -2.678 16.743 -16.854 1.00 12.57 95 ASP B CA 1
ATOM 2479 C C . ASP B 1 94 ? -4.042 17.073 -17.469 1.00 14.86 95 ASP B C 1
ATOM 2480 O O . ASP B 1 94 ? -5.001 16.320 -17.322 1.00 17.60 95 ASP B O 1
ATOM 2485 N N . GLY B 1 95 ? -4.116 18.218 -18.146 1.00 17.98 96 GLY B N 1
ATOM 2486 C CA . GLY B 1 95 ? -5.304 18.616 -18.886 1.00 20.53 96 GLY B CA 1
ATOM 2487 C C . GLY B 1 95 ? -6.571 18.740 -18.057 1.00 19.63 96 GLY B C 1
ATOM 2488 O O . GLY B 1 95 ? -7.631 18.320 -18.510 1.00 23.27 96 GLY B O 1
ATOM 2489 N N . GLY B 1 96 ? -6.456 19.292 -16.848 1.00 17.82 97 GLY B N 1
ATOM 2490 C CA . GLY B 1 96 ? -7.614 19.583 -16.006 1.00 17.06 97 GLY B CA 1
ATOM 2491 C C . GLY B 1 96 ? -7.965 18.531 -14.964 1.00 16.31 97 GLY B C 1
ATOM 2492 O O . GLY B 1 96 ? -8.921 18.707 -14.207 1.00 18.12 97 GLY B O 1
ATOM 2493 N N . THR B 1 97 ? -7.177 17.457 -14.888 1.00 15.04 98 THR B N 1
ATOM 2494 C CA . THR B 1 97 ? -7.414 16.362 -13.949 1.00 12.58 98 THR B CA 1
ATOM 2495 C C . THR B 1 97 ? -6.082 15.985 -13.329 1.00 10.53 98 THR B C 1
ATOM 2496 O O . THR B 1 97 ? -5.058 16.036 -14.000 1.00 11.21 98 THR B O 1
ATOM 2500 N N . TYR B 1 98 ? -6.084 15.627 -12.050 1.00 8.92 99 TYR B N 1
ATOM 2501 C CA . TYR B 1 98 ? -4.928 14.988 -11.429 1.00 7.88 99 TYR B CA 1
ATOM 2502 C C . TYR B 1 98 ? -5.000 13.513 -11.754 1.00 8.13 99 TYR B C 1
ATOM 2503 O O . TYR B 1 98 ? -6.025 12.871 -11.519 1.00 10.61 99 TYR B O 1
ATOM 2512 N N . TYR B 1 99 ? -3.902 12.980 -12.276 1.00 7.11 100 TYR B N 1
ATOM 2513 C CA . TYR B 1 99 ? -3.767 11.551 -12.460 1.00 7.14 100 TYR B CA 1
ATOM 2514 C C . TYR B 1 99 ? -2.672 11.008 -11.561 1.00 6.94 100 TYR B C 1
ATOM 2515 O O . TYR B 1 99 ? -1.653 11.659 -11.337 1.00 7.54 100 TYR B O 1
ATOM 2524 N N . ALA B 1 100 ? -2.891 9.804 -11.056 1.00 6.06 101 ALA B N 1
ATOM 2525 C CA . ALA B 1 100 ? -1.896 9.069 -10.295 1.00 5.70 101 ALA B CA 1
ATOM 2526 C C . ALA B 1 100 ? -2.096 7.584 -10.608 1.00 5.57 101 ALA B C 1
ATOM 2527 O O . ALA B 1 100 ? -2.459 7.249 -11.744 1.00 6.58 101 ALA B O 1
ATOM 2529 N N . GLY B 1 101 ? -1.830 6.688 -9.669 1.00 5.42 102 GLY B N 1
ATOM 2530 C CA . GLY B 1 101 ? -1.869 5.291 -10.022 1.00 5.74 102 GLY B CA 1
ATOM 2531 C C . GLY B 1 101 ? -2.064 4.319 -8.892 1.00 5.34 102 GLY B C 1
ATOM 2532 O O . GLY B 1 101 ? -1.889 4.626 -7.722 1.00 5.51 102 GLY B O 1
ATOM 2533 N N . LYS B 1 102 ? -2.415 3.113 -9.310 1.00 5.65 103 LYS B N 1
ATOM 2534 C CA A LYS B 1 102 ? -2.649 2.006 -8.399 0.50 5.90 103 LYS B CA 1
ATOM 2535 C CA B LYS B 1 102 ? -2.653 2.007 -8.401 0.50 5.91 103 LYS B CA 1
ATOM 2536 C C . LYS B 1 102 ? -2.304 0.712 -9.102 1.00 5.85 103 LYS B C 1
ATOM 2537 O O . LYS B 1 102 ? -2.679 0.500 -10.257 1.00 6.78 103 LYS B O 1
ATOM 2548 N N . ILE B 1 103 ? -1.611 -0.166 -8.381 1.00 5.61 104 ILE B N 1
ATOM 2549 C CA . ILE B 1 103 ? -1.403 -1.532 -8.832 1.00 5.79 104 ILE B CA 1
ATOM 2550 C C . ILE B 1 103 ? -1.911 -2.491 -7.768 1.00 6.02 104 ILE B C 1
ATOM 2551 O O . ILE B 1 103 ? -1.678 -2.308 -6.577 1.00 5.79 104 ILE B O 1
ATOM 2556 N N . GLN B 1 104 ? -2.664 -3.489 -8.206 1.00 6.83 105 GLN B N 1
ATOM 2557 C CA A GLN B 1 104 ? -3.159 -4.512 -7.289 0.50 7.53 105 GLN B CA 1
ATOM 2558 C CA B GLN B 1 104 ? -3.218 -4.501 -7.313 0.50 7.72 105 GLN B CA 1
ATOM 2559 C C . GLN B 1 104 ? -2.865 -5.863 -7.886 1.00 7.02 105 GLN B C 1
ATOM 2560 O O . GLN B 1 104 ? -3.053 -6.082 -9.087 1.00 8.75 105 GLN B O 1
ATOM 2571 N N . SER B 1 105 ? -2.353 -6.772 -7.078 1.00 7.01 106 SER B N 1
ATOM 2572 C CA . SER B 1 105 ? -2.037 -8.066 -7.642 1.00 7.30 106 SER B CA 1
ATOM 2573 C C . SER B 1 105 ? -3.256 -8.959 -7.692 1.00 7.70 106 SER B C 1
ATOM 2574 O O . SER B 1 105 ? -4.010 -9.011 -6.748 1.00 8.06 106 SER B O 1
ATOM 2577 N N . PRO B 1 106 ? -3.394 -9.746 -8.765 1.00 9.01 107 PRO B N 1
ATOM 2578 C CA . PRO B 1 106 ? -4.371 -10.822 -8.723 1.00 11.07 107 PRO B CA 1
ATOM 2579 C C . PRO B 1 106 ? -3.968 -11.969 -7.810 1.00 11.15 107 PRO B C 1
ATOM 2580 O O . PRO B 1 106 ? -4.791 -12.816 -7.496 1.00 14.39 107 PRO B O 1
ATOM 2584 N N . TRP B 1 107 ? -2.703 -12.033 -7.439 1.00 9.16 108 TRP B N 1
ATOM 2585 C CA . TRP B 1 107 ? -2.230 -13.041 -6.521 1.00 9.46 108 TRP B CA 1
ATOM 2586 C C . TRP B 1 107 ? -2.769 -12.784 -5.121 1.00 7.79 108 TRP B C 1
ATOM 2587 O O . TRP B 1 107 ? -2.777 -11.636 -4.644 1.00 8.72 108 TRP B O 1
ATOM 2598 N N . ARG B 1 108 ? -3.234 -13.852 -4.464 1.00 7.69 109 ARG B N 1
ATOM 2599 C CA . ARG B 1 108 ? -3.728 -13.766 -3.093 1.00 7.83 109 ARG B CA 1
ATOM 2600 C C . ARG B 1 108 ? -2.996 -14.715 -2.174 1.00 7.44 109 ARG B C 1
ATOM 2601 O O . ARG B 1 108 ? -2.603 -15.802 -2.564 1.00 9.24 109 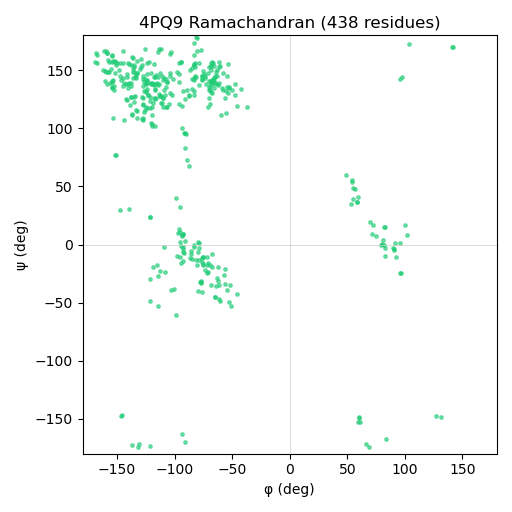ARG B O 1
ATOM 2609 N N . GLY B 1 109 ? -2.852 -14.270 -0.939 1.00 7.02 110 GLY B N 1
ATOM 2610 C CA . GLY B 1 109 ? -2.201 -15.042 0.101 1.00 7.15 110 GLY B CA 1
ATOM 2611 C C . GLY B 1 109 ? -3.078 -15.186 1.322 1.00 6.94 110 GLY B C 1
ATOM 2612 O O . GLY B 1 109 ? -3.789 -14.252 1.696 1.00 7.23 110 GLY B O 1
ATOM 2613 N N . GLY B 1 110 ? -3.012 -16.362 1.940 1.00 7.71 111 GLY B N 1
ATOM 2614 C CA . GLY B 1 110 ? -3.739 -16.634 3.154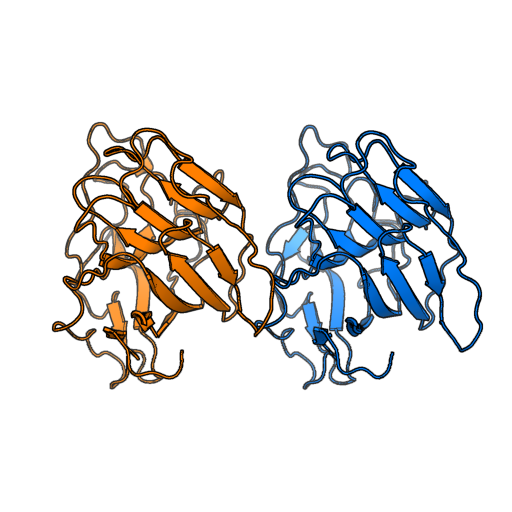 1.00 8.36 111 GLY B CA 1
ATOM 2615 C C . GLY B 1 110 ? -2.914 -16.373 4.396 1.00 7.03 111 GLY B C 1
ATOM 2616 O O . GLY B 1 110 ? -1.889 -15.688 4.361 1.00 7.76 111 GLY B O 1
ATOM 2617 N N . ILE B 1 111 ? -3.403 -16.933 5.496 1.00 7.18 112 ILE B N 1
ATOM 2618 C CA . ILE B 1 111 ? -2.846 -16.713 6.809 1.00 6.96 112 ILE B CA 1
ATOM 2619 C C . ILE B 1 111 ? -1.472 -17.389 6.927 1.00 7.53 112 ILE B C 1
ATOM 2620 O O . ILE B 1 111 ? -1.190 -18.394 6.257 1.00 9.25 112 ILE B O 1
ATOM 2625 N N . GLY B 1 112 ? -0.630 -16.841 7.793 1.00 7.46 113 GLY B N 1
ATOM 2626 C CA . GLY B 1 112 ? 0.623 -17.459 8.187 1.00 7.80 113 GLY B CA 1
ATOM 2627 C C . GLY B 1 112 ? 1.879 -16.915 7.539 1.00 8.10 113 GLY B C 1
ATOM 2628 O O . GLY B 1 112 ? 2.959 -17.485 7.743 1.00 13.12 113 GLY B O 1
ATOM 2629 N N . HIS B 1 113 ? 1.762 -15.812 6.796 1.00 6.84 114 HIS B N 1
ATOM 2630 C CA . HIS B 1 113 ? 2.875 -15.250 6.046 1.00 6.74 114 HIS B CA 1
ATOM 2631 C C . HIS B 1 113 ? 3.291 -13.894 6.585 1.00 6.46 114 HIS B C 1
ATOM 2632 O O . HIS B 1 113 ? 2.588 -13.240 7.383 1.00 6.56 114 HIS B O 1
ATOM 2639 N N . THR B 1 114 ? 4.445 -13.462 6.091 1.00 5.95 115 THR B N 1
ATOM 2640 C CA . THR B 1 114 ? 4.984 -12.129 6.335 1.00 6.24 115 THR B CA 1
ATOM 2641 C C . THR B 1 114 ? 4.995 -11.380 5.004 1.00 5.74 115 THR B C 1
ATOM 2642 O O . THR B 1 114 ? 5.343 -11.947 3.968 1.00 6.05 115 THR B O 1
ATOM 2646 N N . TRP B 1 115 ? 4.611 -10.107 5.064 1.00 5.17 116 TRP B N 1
ATOM 2647 C CA . TRP B 1 115 ? 4.380 -9.255 3.914 1.00 4.85 116 TRP B CA 1
ATOM 2648 C C . TRP B 1 115 ? 5.192 -7.991 4.133 1.00 5.01 116 TRP B C 1
ATOM 2649 O O . TRP B 1 115 ? 5.047 -7.363 5.175 1.00 5.98 116 TRP B O 1
ATOM 2660 N N . GLU B 1 116 ? 6.032 -7.597 3.184 1.00 4.94 117 GLU B N 1
ATOM 2661 C CA . GLU B 1 116 ? 6.873 -6.444 3.394 1.00 4.89 117 GLU B CA 1
ATOM 2662 C C . GLU B 1 116 ? 7.126 -5.701 2.100 1.00 4.72 117 GLU B C 1
ATOM 2663 O O . GLU B 1 116 ? 7.246 -6.296 1.035 1.00 5.58 117 GLU B O 1
ATOM 2669 N N . ALA B 1 117 ? 7.224 -4.383 2.204 1.00 4.36 118 ALA B N 1
ATOM 2670 C CA . ALA B 1 117 ? 7.585 -3.538 1.061 1.00 4.37 118 ALA B CA 1
ATOM 2671 C C . ALA B 1 117 ? 8.609 -2.500 1.510 1.00 4.42 118 ALA B C 1
ATOM 2672 O O . ALA B 1 117 ? 8.579 -2.030 2.653 1.00 5.11 118 ALA B O 1
ATOM 2674 N N . ARG B 1 118 ? 9.487 -2.131 0.583 1.00 4.19 119 ARG B N 1
ATOM 2675 C CA . ARG B 1 118 ? 10.458 -1.070 0.800 1.00 4.22 119 ARG B CA 1
ATOM 2676 C C . ARG B 1 118 ? 10.013 0.134 -0.018 1.00 3.96 119 ARG B C 1
ATOM 2677 O O . ARG B 1 118 ? 9.909 0.029 -1.234 1.00 4.36 119 ARG B O 1
ATOM 2685 N N . ILE B 1 119 ? 9.717 1.245 0.671 1.00 4.14 120 ILE B N 1
ATOM 2686 C CA . ILE B 1 119 ? 8.980 2.369 0.089 1.00 4.07 120 ILE B CA 1
ATOM 2687 C C . ILE B 1 119 ? 9.662 3.685 0.430 1.00 4.30 120 ILE B C 1
ATOM 2688 O O . ILE B 1 119 ? 10.184 3.846 1.547 1.00 4.52 120 ILE B O 1
ATOM 2693 N N . LYS B 1 120 ? 9.593 4.629 -0.507 1.00 4.07 121 LYS B N 1
ATOM 2694 C CA . LYS B 1 120 ? 9.996 6.014 -0.281 1.00 4.52 121 LYS B CA 1
ATOM 2695 C C . LYS B 1 120 ? 8.832 6.912 -0.650 1.00 4.34 121 LYS B C 1
ATOM 2696 O O . LYS B 1 120 ? 8.421 6.933 -1.816 1.00 5.32 121 LYS B O 1
ATOM 2702 N N . PHE B 1 121 ? 8.280 7.637 0.329 1.00 4.42 122 PHE B N 1
ATOM 2703 C CA . PHE B 1 121 ? 7.158 8.525 0.053 1.00 5.30 122 PHE B CA 1
ATOM 2704 C C . PHE B 1 121 ? 7.665 9.940 -0.226 1.00 5.41 122 PHE B C 1
ATOM 2705 O O . PHE B 1 121 ? 7.912 10.706 0.690 1.00 7.53 122 PHE B O 1
ATOM 2713 N N . ASP B 1 122 ? 7.752 10.314 -1.500 1.00 5.25 123 ASP B N 1
ATOM 2714 C CA . ASP B 1 122 ? 8.029 11.681 -1.921 1.00 6.04 123 ASP B CA 1
ATOM 2715 C C . ASP B 1 122 ? 6.719 12.377 -2.301 1.00 5.66 123 ASP B C 1
ATOM 2716 O O . ASP B 1 122 ? 6.628 13.144 -3.257 1.00 7.62 123 ASP B O 1
ATOM 2721 N N . CYS B 1 123 ? 5.693 12.115 -1.518 1.00 5.89 124 CYS B N 1
ATOM 2722 C CA . CYS B 1 123 ? 4.334 12.519 -1.830 1.00 5.67 124 CYS B CA 1
ATOM 2723 C C . CYS B 1 123 ? 3.546 12.838 -0.569 1.00 5.86 124 CYS B C 1
ATOM 2724 O O . CYS B 1 123 ? 2.329 12.708 -0.562 1.00 6.61 124 CYS B O 1
ATOM 2727 N N . LEU B 1 124 ? 4.228 13.302 0.481 1.00 6.23 125 LEU B N 1
ATOM 2728 C CA . LEU B 1 124 ? 3.554 13.662 1.721 1.00 6.27 125 LEU B CA 1
ATOM 2729 C C . LEU B 1 124 ? 3.167 15.120 1.617 1.00 7.13 125 LEU B C 1
ATOM 2730 O O . LEU B 1 124 ? 3.758 16.008 2.246 1.00 9.72 125 LEU B O 1
ATOM 2735 N N . THR B 1 125 ? 2.163 15.370 0.786 1.00 6.46 126 THR B N 1
ATOM 2736 C CA . THR B 1 125 ? 1.720 16.715 0.458 1.00 7.26 126 THR B CA 1
ATOM 2737 C C . THR B 1 125 ? 0.198 16.749 0.368 1.00 7.09 126 THR B C 1
ATOM 2738 O O . THR B 1 125 ? -0.445 15.713 0.130 1.00 6.90 126 THR B O 1
ATOM 2742 N N . ALA B 1 126 ? -0.377 17.934 0.569 1.00 6.76 127 ALA B N 1
ATOM 2743 C CA . ALA B 1 126 ? -1.815 18.067 0.566 1.00 6.62 127 ALA B CA 1
ATOM 2744 C C . ALA B 1 126 ? -2.405 17.479 -0.705 1.00 5.96 127 ALA B C 1
ATOM 2745 O O . ALA B 1 126 ? -1.887 17.711 -1.795 1.00 6.68 127 ALA B O 1
ATOM 2747 N N . GLY B 1 127 ? -3.479 16.705 -0.529 1.00 5.41 128 GLY B N 1
ATOM 2748 C CA . GLY B 1 127 ? -4.180 16.049 -1.619 1.00 5.43 128 GLY B CA 1
ATOM 2749 C C . GLY B 1 127 ? -3.757 14.619 -1.855 1.00 4.97 128 GLY B C 1
ATOM 2750 O O . GLY B 1 127 ? -4.522 13.836 -2.416 1.00 5.31 128 GLY B O 1
ATOM 2751 N N . CYS B 1 128 ? -2.535 14.260 -1.462 1.00 4.51 129 CYS B N 1
ATOM 2752 C CA . CYS B 1 128 ? -2.052 12.906 -1.727 1.00 4.50 129 CYS B CA 1
ATOM 2753 C C . CYS B 1 128 ? -2.520 11.908 -0.693 1.00 4.53 129 CYS B C 1
ATOM 2754 O O . CYS B 1 128 ? -2.769 12.243 0.473 1.00 5.23 129 CYS B O 1
ATOM 2757 N N . TRP B 1 129 ? -2.597 10.638 -1.123 1.00 4.03 130 TRP B N 1
ATOM 2758 C CA . TRP B 1 129 ? -3.093 9.552 -0.283 1.00 4.13 130 TRP B CA 1
ATOM 2759 C C . TRP B 1 129 ? -2.427 8.251 -0.719 1.00 4.44 130 TRP B C 1
ATOM 2760 O O . TRP B 1 129 ? -3.026 7.441 -1.437 1.00 4.87 130 TRP B O 1
ATOM 2771 N N . PRO B 1 130 ? -1.158 8.060 -0.328 1.00 4.31 131 PRO B N 1
ATOM 2772 C CA . PRO B 1 130 ? -0.453 6.831 -0.638 1.00 4.17 131 PRO B CA 1
ATOM 2773 C C . PRO B 1 130 ? -0.801 5.736 0.348 1.00 3.90 131 PRO B C 1
ATOM 2774 O O . PRO B 1 130 ? -1.120 6.000 1.510 1.00 4.17 131 PRO B O 1
ATOM 2778 N N . ALA B 1 131 ? -0.703 4.492 -0.108 1.00 3.93 132 ALA B N 1
ATOM 2779 C CA . ALA B 1 131 ? -0.997 3.361 0.736 1.00 4.24 132 ALA B CA 1
ATOM 2780 C C . ALA B 1 131 ? -0.300 2.097 0.239 1.00 3.97 132 ALA B C 1
ATOM 2781 O O . ALA B 1 131 ? -0.156 1.861 -0.961 1.00 4.69 132 ALA B O 1
ATOM 2783 N N . TRP B 1 132 ? 0.035 1.253 1.211 1.00 3.65 133 TRP B N 1
ATOM 2784 C CA . TRP B 1 132 ? 0.545 -0.113 1.039 1.00 3.90 133 TRP B CA 1
ATOM 2785 C C . TRP B 1 132 ? -0.384 -0.975 1.893 1.00 3.84 133 TRP B C 1
ATOM 2786 O O . TRP B 1 132 ? -0.434 -0.802 3.120 1.00 4.17 133 TRP B O 1
ATOM 2797 N N . TRP B 1 133 ? -1.148 -1.847 1.240 1.00 3.76 134 TRP B N 1
ATOM 2798 C CA . TRP B 1 133 ? -2.239 -2.522 1.929 1.00 4.17 134 TRP B CA 1
ATOM 2799 C C . TRP B 1 133 ? -2.577 -3.830 1.290 1.00 4.30 134 TRP B C 1
ATOM 2800 O O . TRP B 1 133 ? -2.182 -4.098 0.153 1.00 4.89 134 TRP B O 1
ATOM 2811 N N . LEU B 1 134 ? -3.306 -4.648 2.044 1.00 4.54 135 LEU B N 1
ATOM 2812 C CA . LEU B 1 134 ? -3.730 -5.976 1.644 1.00 4.68 135 LEU B CA 1
ATOM 2813 C C . LEU B 1 134 ? -5.256 -5.949 1.646 1.00 4.90 135 LEU B C 1
ATOM 2814 O O . LEU B 1 134 ? -5.891 -5.616 2.651 1.00 5.36 135 LEU B O 1
ATOM 2819 N N . GLY B 1 135 ? -5.845 -6.249 0.492 1.00 5.66 136 GLY B N 1
ATOM 2820 C CA . GLY B 1 135 ? -7.271 -6.097 0.307 1.00 6.34 136 GLY B CA 1
ATOM 2821 C C . GLY B 1 135 ? -8.014 -7.400 0.140 1.00 6.17 136 GLY B C 1
ATOM 2822 O O . GLY B 1 135 ? -7.442 -8.482 -0.054 1.00 6.66 136 GLY B O 1
ATOM 2823 N N . ASN B 1 136 ? -9.331 -7.264 0.214 1.00 7.16 137 ASN B N 1
ATOM 2824 C CA . ASN B 1 136 ? -10.259 -8.375 0.072 1.00 7.78 137 ASN B CA 1
ATOM 2825 C C . ASN B 1 136 ? -11.557 -7.782 -0.452 1.00 9.41 137 ASN B C 1
ATOM 2826 O O . ASN B 1 136 ? -12.008 -6.752 0.055 1.00 10.79 137 ASN B O 1
ATOM 2831 N N . GLN B 1 137 ? -12.131 -8.420 -1.474 1.00 9.91 138 GLN B N 1
ATOM 2832 C CA . GLN B 1 137 ? -13.327 -7.895 -2.116 1.00 12.18 138 GLN B CA 1
ATOM 2833 C C . GLN B 1 137 ? -14.576 -8.020 -1.274 1.00 13.03 138 GLN B C 1
ATOM 2834 O O . GLN B 1 137 ? -15.581 -7.360 -1.564 1.00 17.92 138 GLN B O 1
ATOM 2836 N N . ASP B 1 138 ? -14.546 -8.882 -0.264 1.00 11.04 139 ASP B N 1
ATOM 2837 C CA . ASP B 1 138 ? -15.734 -9.172 0.533 1.00 12.67 139 ASP B CA 1
ATOM 2838 C C . ASP B 1 138 ? -15.724 -8.375 1.828 1.00 11.71 139 ASP B C 1
ATOM 2839 O O . ASP B 1 138 ? -16.611 -7.573 2.094 1.00 13.94 139 ASP B O 1
ATOM 2844 N N . ARG B 1 139 ? -14.702 -8.599 2.636 1.00 9.95 140 ARG B N 1
ATOM 2845 C CA A ARG B 1 139 ? -14.588 -7.958 3.933 0.50 10.44 140 ARG B CA 1
ATOM 2846 C CA B ARG B 1 139 ? -14.603 -7.997 3.954 0.50 10.43 140 ARG B CA 1
ATOM 2847 C C . ARG B 1 139 ? -13.198 -8.183 4.479 1.00 8.29 140 ARG B C 1
ATOM 2848 O O . ARG B 1 139 ? -12.553 -9.197 4.182 1.00 9.72 140 ARG B O 1
ATOM 2863 N N . GLY B 1 140 ? -12.756 -7.210 5.267 1.00 8.12 141 GLY B N 1
ATOM 2864 C CA . GLY B 1 140 ? -11.426 -7.254 5.834 1.00 7.28 141 GLY B CA 1
ATOM 2865 C C . GLY B 1 140 ? -10.436 -6.476 5.001 1.00 6.68 141 GLY B C 1
ATOM 2866 O O . GLY B 1 140 ? -10.506 -6.459 3.772 1.00 8.26 141 GLY B O 1
ATOM 2867 N N . GLU B 1 141 ? -9.511 -5.813 5.676 1.00 6.03 142 GLU B N 1
ATOM 2868 C CA . GLU B 1 141 ? -8.466 -5.043 5.006 1.00 6.06 142 GLU B CA 1
ATOM 2869 C C . GLU B 1 141 ? -7.334 -4.831 5.984 1.00 5.23 142 GLU B C 1
ATOM 2870 O O . GLU B 1 141 ? -7.593 -4.547 7.155 1.00 6.27 142 GLU B O 1
ATOM 2876 N N . ILE B 1 142 ? -6.108 -4.915 5.488 1.00 4.77 143 ILE B N 1
ATOM 2877 C CA . ILE B 1 142 ? -4.934 -4.634 6.302 1.00 4.74 143 ILE B CA 1
ATOM 2878 C C . ILE B 1 142 ? -4.194 -3.471 5.660 1.00 3.99 143 ILE B C 1
ATOM 2879 O O . ILE B 1 142 ? -3.500 -3.638 4.665 1.00 4.37 143 ILE B O 1
ATOM 2884 N N . ASP B 1 143 ? -4.334 -2.288 6.241 1.00 4.32 144 ASP B N 1
ATOM 2885 C CA . ASP B 1 143 ? -3.627 -1.104 5.782 1.00 4.36 144 ASP B CA 1
ATOM 2886 C C . ASP B 1 143 ? -2.309 -1.022 6.506 1.00 3.83 144 ASP B C 1
ATOM 2887 O O . ASP B 1 143 ? -2.236 -0.556 7.645 1.00 4.85 144 ASP B O 1
ATOM 2892 N N . ILE B 1 144 ? -1.262 -1.541 5.861 1.00 3.80 145 ILE B N 1
ATOM 2893 C CA . ILE B 1 144 ? 0.021 -1.648 6.500 1.00 3.98 145 ILE B CA 1
ATOM 2894 C C . ILE B 1 144 ? 0.579 -0.251 6.791 1.00 3.74 145 ILE B C 1
ATOM 2895 O O . ILE B 1 144 ? 1.062 0.013 7.892 1.00 4.49 145 ILE B O 1
ATOM 2900 N N . ILE B 1 145 ? 0.489 0.659 5.828 1.00 4.04 146 ILE B N 1
ATOM 2901 C CA . ILE B 1 145 ? 0.775 2.057 6.100 1.00 4.45 146 ILE B CA 1
ATOM 2902 C C . ILE B 1 145 ? -0.005 2.887 5.084 1.00 4.39 146 ILE B C 1
ATOM 2903 O O . ILE B 1 145 ? -0.098 2.527 3.902 1.00 4.40 146 ILE B O 1
ATOM 2908 N N . GLU B 1 146 ? -0.569 3.998 5.557 1.00 4.61 147 GLU B N 1
ATOM 2909 C CA . GLU B 1 146 ? -1.190 4.967 4.658 1.00 5.11 147 GLU B CA 1
ATOM 2910 C C . GLU B 1 146 ? -1.025 6.327 5.240 1.00 4.12 147 GLU B C 1
ATOM 2911 O O . GLU B 1 146 ? -0.938 6.501 6.444 1.00 5.17 147 GLU B O 1
ATOM 2917 N N . TRP B 1 147 ? -0.951 7.298 4.342 1.00 4.18 148 TRP B N 1
ATOM 2918 C CA . TRP B 1 147 ? -0.829 8.700 4.710 1.00 4.42 148 TRP B CA 1
ATOM 2919 C C . TRP B 1 147 ? -1.963 9.464 4.073 1.00 4.04 148 TRP B C 1
ATOM 2920 O O . TRP B 1 147 ? -2.315 9.192 2.916 1.00 4.58 148 TRP B O 1
ATOM 2931 N N . TYR B 1 148 ? -2.513 10.421 4.816 1.00 4.44 149 TYR B N 1
ATOM 2932 C CA . TYR B 1 148 ? -3.646 11.210 4.343 1.00 4.58 149 TYR B CA 1
ATOM 2933 C C . TYR B 1 148 ? -3.255 12.670 4.127 1.00 5.16 149 TYR B C 1
ATOM 2934 O O . TYR B 1 148 ? -2.745 13.335 5.040 1.00 5.99 149 TYR B O 1
ATOM 2943 N N . GLY B 1 149 ? -3.552 13.184 2.946 1.00 5.32 150 GLY B N 1
ATOM 2944 C CA . GLY B 1 149 ? -3.266 14.557 2.598 1.00 5.46 150 GLY B CA 1
ATOM 2945 C C . GLY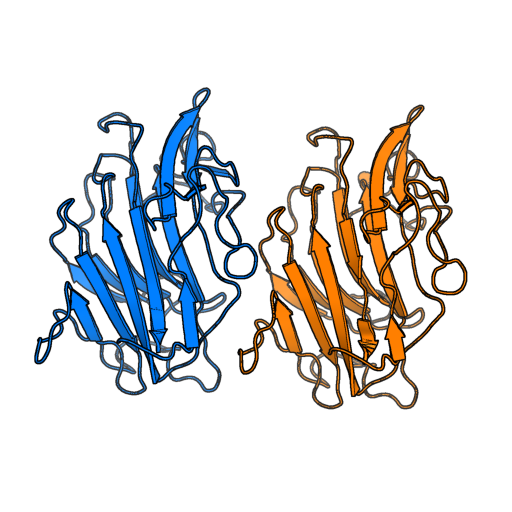 B 1 149 ? -4.382 15.539 2.841 1.00 5.70 150 GLY B C 1
ATOM 2946 O O . GLY B 1 149 ? -4.274 16.690 2.457 1.00 6.71 150 GLY B O 1
ATOM 2947 N N . ASN B 1 150 ? -5.443 15.118 3.518 1.00 5.61 151 ASN B N 1
ATOM 2948 C CA . ASN B 1 150 ? -6.623 15.961 3.670 1.00 6.22 151 ASN B CA 1
ATOM 2949 C C . ASN B 1 150 ? -6.502 17.023 4.751 1.00 7.39 151 ASN B C 1
ATOM 2950 O O . ASN B 1 150 ? -7.382 17.861 4.859 1.00 9.39 151 ASN B O 1
ATOM 2955 N N . GLY B 1 151 ? -5.422 16.999 5.524 1.00 8.40 152 GLY B N 1
ATOM 2956 C CA . GLY B 1 151 ? -5.171 18.010 6.540 1.00 10.31 152 GLY B CA 1
ATOM 2957 C C . GLY B 1 151 ? -5.728 17.672 7.904 1.00 12.24 152 GLY B C 1
ATOM 2958 O O . GLY B 1 151 ? -5.490 18.421 8.848 1.00 16.70 152 GLY B O 1
ATOM 2959 N N . SER B 1 152 ? -6.461 16.567 8.021 1.00 11.18 153 SER B N 1
ATOM 2960 C CA . SER B 1 152 ? -7.117 16.183 9.269 1.00 14.72 153 SER B CA 1
ATOM 2961 C C . SER B 1 152 ? -6.667 14.811 9.771 1.00 13.20 153 SER B C 1
ATOM 2962 O O . SER B 1 152 ? -6.309 14.669 10.930 1.00 19.68 153 SER B O 1
ATOM 2965 N N . TRP B 1 153 ? -6.667 13.803 8.909 1.00 9.11 154 TRP B N 1
ATOM 2966 C CA . TRP B 1 153 ? -6.511 12.433 9.372 1.00 8.61 154 TRP B CA 1
ATOM 2967 C C . TRP B 1 153 ? -5.039 12.075 9.541 1.00 8.21 154 TRP B C 1
ATOM 2968 O O . TRP B 1 153 ? -4.225 12.334 8.667 1.00 8.18 154 TRP B O 1
ATOM 2979 N N . PRO B 1 154 ? -4.689 11.445 10.671 1.00 9.34 155 PRO B N 1
ATOM 2980 C CA . PRO B 1 154 ? -3.296 11.079 10.900 1.00 8.22 155 PRO B CA 1
ATOM 2981 C C . PRO B 1 154 ? -2.888 9.849 10.090 1.00 6.95 155 PRO B C 1
ATOM 2982 O O . PRO B 1 154 ? -3.686 8.911 9.935 1.00 7.72 155 PRO B O 1
ATOM 2986 N N . SER B 1 155 ? -1.647 9.812 9.621 1.00 5.67 156 SER B N 1
ATOM 2987 C CA . SER B 1 155 ? -1.140 8.609 8.979 1.00 5.33 156 SER B CA 1
ATOM 2988 C C . SER B 1 155 ? -1.095 7.467 9.985 1.00 4.93 156 SER B C 1
ATOM 2989 O O . SER B 1 155 ? -0.885 7.685 11.177 1.00 5.06 156 SER B O 1
ATOM 2992 N N . ALA B 1 156 ? -1.294 6.241 9.522 1.00 4.64 157 ALA B N 1
ATOM 2993 C CA . ALA B 1 156 ? -1.586 5.148 10.420 1.00 4.66 157 ALA B CA 1
ATOM 2994 C C . ALA B 1 156 ? -1.508 3.792 9.741 1.00 4.74 157 ALA B C 1
ATOM 2995 O O . ALA B 1 156 ? -1.549 3.674 8.522 1.00 4.82 157 ALA B O 1
ATOM 2997 N N . THR B 1 157 ? -1.449 2.788 10.600 1.00 4.67 158 THR B N 1
ATOM 2998 C CA . THR B 1 157 ? -1.610 1.385 10.266 1.00 4.62 158 THR B CA 1
ATOM 2999 C C . THR B 1 157 ? -2.949 0.940 10.847 1.00 4.59 158 THR B C 1
ATOM 3000 O O . THR B 1 157 ? -3.242 1.231 12.003 1.00 5.28 158 THR B O 1
ATOM 3004 N N . THR B 1 158 ? -3.753 0.229 10.048 1.00 4.82 159 THR B N 1
ATOM 3005 C CA . THR B 1 158 ? -5.127 -0.105 10.452 1.00 5.16 159 THR B CA 1
ATOM 3006 C C . THR B 1 158 ? -5.509 -1.486 9.954 1.00 5.19 159 THR B C 1
ATOM 3007 O O . THR B 1 158 ? -5.235 -1.826 8.813 1.00 6.13 159 THR B O 1
ATOM 3011 N N . VAL B 1 159 ? -6.192 -2.248 10.804 1.00 5.12 160 VAL B N 1
ATOM 3012 C CA . VAL B 1 159 ? -6.832 -3.497 10.391 1.00 4.88 160 VAL B CA 1
ATOM 3013 C C . VAL B 1 159 ? -8.327 -3.280 10.502 1.00 5.23 160 VAL B C 1
ATOM 3014 O O . VAL B 1 159 ? -8.829 -2.876 11.544 1.00 6.03 160 VAL B O 1
ATOM 3018 N N . HIS B 1 160 ? -9.029 -3.580 9.409 1.00 5.68 161 HIS B N 1
ATOM 3019 C CA . HIS B 1 160 ? -10.482 -3.452 9.324 1.00 6.45 161 HIS B CA 1
ATOM 3020 C C . HIS B 1 160 ? -11.115 -4.829 9.233 1.00 6.78 161 HIS B C 1
ATOM 3021 O O . HIS B 1 160 ? -10.582 -5.725 8.582 1.00 6.96 161 HIS B O 1
ATOM 3028 N N . ALA B 1 161 ? -12.293 -4.973 9.842 1.00 8.19 162 ALA B N 1
ATOM 3029 C CA . ALA B 1 161 ? -13.027 -6.227 9.734 1.00 10.80 162 ALA B CA 1
ATOM 3030 C C . ALA B 1 161 ? -14.204 -6.305 8.812 1.00 14.43 162 ALA B C 1
ATOM 3031 O O . ALA B 1 161 ? -14.442 -7.360 8.228 1.00 17.50 162 ALA B O 1
ATOM 3033 N N . LYS B 1 162 ? -15.005 -5.249 8.759 1.00 17.95 163 LYS B N 1
ATOM 3034 C CA . LYS B 1 162 ? -16.344 -5.341 8.119 1.00 19.98 163 LYS B CA 1
ATOM 3035 C C . LYS B 1 162 ? -16.353 -4.920 6.660 1.00 25.18 163 LYS B C 1
ATOM 3036 O O . LYS B 1 162 ? -15.505 -4.143 6.248 1.00 27.99 163 LYS B O 1
ATOM 3038 N N . ALA B 1 163 ? -17.350 -5.400 5.907 1.00 25.96 164 ALA B N 1
ATOM 3039 C CA . ALA B 1 163 ? -17.503 -5.109 4.469 1.00 28.52 164 ALA B CA 1
ATOM 3040 C C . ALA B 1 163 ? -17.307 -3.633 4.145 1.00 26.03 164 ALA B C 1
ATOM 3041 O O . ALA B 1 163 ? -16.672 -3.293 3.151 1.00 30.72 164 ALA B O 1
ATOM 3043 N N . ASN B 1 164 ? -17.869 -2.760 4.978 1.00 24.52 165 ASN B N 1
ATOM 3044 C CA . ASN B 1 164 ? -17.727 -1.314 4.789 1.00 26.76 165 ASN B CA 1
ATOM 3045 C C . ASN B 1 164 ? -16.539 -0.724 5.553 1.00 23.95 165 ASN B C 1
ATOM 3046 O O . ASN B 1 164 ? -16.395 0.493 5.637 1.00 30.85 165 ASN B O 1
ATOM 3051 N N . GLY B 1 165 ? -15.707 -1.599 6.118 1.00 23.67 166 GLY B N 1
ATOM 3052 C CA . GLY B 1 165 ? -14.503 -1.201 6.838 1.00 21.37 166 GLY B CA 1
ATOM 3053 C C . GLY B 1 165 ? -14.735 -0.548 8.187 1.00 21.12 166 GLY B C 1
ATOM 3054 O O . GLY B 1 165 ? -13.783 -0.081 8.789 1.00 19.61 166 GLY B O 1
ATOM 3055 N N . SER B 1 166 ? -15.977 -0.554 8.689 1.00 21.25 167 SER B N 1
ATOM 3056 C CA . SER B 1 166 ? -16.381 0.256 9.869 1.00 19.30 167 SER B CA 1
ATOM 3057 C C . SER B 1 166 ? -16.001 -0.253 11.282 1.00 17.30 167 SER B C 1
ATOM 3058 O O . SER B 1 166 ? -16.369 0.343 12.296 1.00 23.59 167 SER B O 1
ATOM 3061 N N . GLU B 1 167 ? -15.310 -1.368 11.360 1.00 14.57 168 GLU B N 1
ATOM 3062 C CA . GLU B 1 167 ? -14.762 -1.852 12.631 1.00 11.74 168 GLU B CA 1
ATOM 3063 C C . GLU B 1 167 ? -13.271 -2.000 12.412 1.00 10.95 168 GLU B C 1
ATOM 3064 O O . GLU B 1 167 ? -12.853 -2.611 11.419 1.00 14.07 168 GLU B O 1
ATOM 3070 N N . TRP B 1 168 ? -12.457 -1.425 13.299 1.00 10.23 169 TRP B N 1
ATOM 3071 C CA . TRP B 1 168 ? -11.023 -1.393 13.089 1.00 8.40 169 TRP B CA 1
ATOM 3072 C C . TRP B 1 168 ? -10.207 -1.203 14.359 1.00 7.41 169 TRP B C 1
ATOM 3073 O O . TRP B 1 168 ? -10.692 -0.745 15.386 1.00 8.29 169 TRP B O 1
ATOM 3084 N N . LYS B 1 169 ? -8.951 -1.612 14.245 1.00 6.32 170 LYS B N 1
ATOM 3085 C CA . LYS B 1 169 ? -7.906 -1.277 15.197 1.00 6.61 170 LYS B CA 1
ATOM 3086 C C . LYS B 1 169 ? -6.878 -0.463 14.432 1.00 6.36 170 LYS B C 1
ATOM 3087 O O . LYS B 1 169 ? -6.499 -0.843 13.336 1.00 7.04 170 LYS B O 1
ATOM 3093 N N . THR B 1 170 ? -6.429 0.646 15.004 1.00 6.65 171 THR B N 1
ATOM 3094 C CA . THR B 1 170 ? -5.526 1.536 14.304 1.00 6.63 171 THR B CA 1
ATOM 3095 C C . THR B 1 170 ? -4.447 2.048 15.244 1.00 6.90 171 THR B C 1
ATOM 3096 O O . THR B 1 170 ? -4.640 2.111 16.470 1.00 7.90 171 THR B O 1
ATOM 3100 N N . ARG B 1 171 ? -3.324 2.421 14.655 1.00 6.66 172 ARG B N 1
ATOM 3101 C CA . ARG B 1 171 ? -2.223 3.026 15.387 1.00 6.72 172 ARG B CA 1
ATOM 3102 C C . ARG B 1 171 ? -1.618 4.096 14.497 1.00 5.74 172 ARG B C 1
ATOM 3103 O O . ARG B 1 171 ? -1.230 3.828 13.359 1.00 6.28 172 ARG B O 1
ATOM 3111 N N . ASN B 1 172 ? -1.526 5.313 15.009 1.00 6.09 173 ASN B N 1
ATOM 3112 C CA . ASN B 1 172 ? -0.908 6.384 14.244 1.00 6.20 173 ASN B CA 1
ATOM 3113 C C . ASN B 1 172 ? 0.587 6.126 14.079 1.00 5.72 173 ASN B C 1
ATOM 3114 O O . ASN B 1 172 ? 1.256 5.664 14.997 1.00 7.02 173 ASN B O 1
ATOM 3119 N N . VAL B 1 173 ? 1.101 6.442 12.894 1.00 5.28 174 VAL B N 1
ATOM 3120 C CA . VAL B 1 173 ? 2.506 6.262 12.547 1.00 5.64 174 VAL B CA 1
ATOM 3121 C C . VAL B 1 173 ? 2.914 7.503 11.775 1.00 5.70 174 VAL B C 1
ATOM 3122 O O . VAL B 1 173 ? 2.372 7.783 10.715 1.00 7.33 174 VAL B O 1
ATOM 3126 N N . ALA B 1 174 ? 3.895 8.238 12.280 1.00 8.42 175 ALA B N 1
ATOM 3127 C CA . ALA B 1 174 ? 4.356 9.454 11.600 1.00 10.01 175 ALA B CA 1
ATOM 3128 C C . ALA B 1 174 ? 5.354 9.049 10.508 1.00 7.74 175 ALA B C 1
ATOM 3129 O O . ALA B 1 174 ? 6.125 8.102 10.659 1.00 9.67 175 ALA B O 1
ATOM 3131 N N . LEU B 1 175 ? 5.306 9.760 9.397 1.00 6.45 176 LEU B N 1
ATOM 3132 C CA . LEU B 1 175 ? 6.073 9.448 8.218 1.00 5.85 176 LEU B CA 1
ATOM 3133 C C . LEU B 1 175 ? 6.975 10.573 7.788 1.00 5.50 176 LEU B C 1
ATOM 3134 O O . LEU B 1 175 ? 6.738 11.743 8.096 1.00 7.21 176 LEU B O 1
ATOM 3139 N N . ASP B 1 176 ? 8.016 10.210 7.053 1.00 5.34 177 ASP B N 1
ATOM 3140 C CA . ASP B 1 176 ? 8.866 11.169 6.365 1.00 5.54 177 ASP B CA 1
ATOM 3141 C C . ASP B 1 176 ? 9.125 10.603 4.977 1.00 5.70 177 ASP B C 1
ATOM 3142 O O . ASP B 1 176 ? 8.508 9.605 4.582 1.00 6.21 177 ASP B O 1
ATOM 3147 N N . SER B 1 177 ? 10.018 11.274 4.256 1.00 6.55 178 SER B N 1
ATOM 3148 C CA . SER B 1 177 ? 10.329 10.928 2.866 1.00 8.01 178 SER B CA 1
ATOM 3149 C C . SER B 1 177 ? 11.555 10.028 2.731 1.00 7.09 178 SER B C 1
ATOM 3150 O O . SER B 1 177 ? 12.055 9.806 1.637 1.00 9.26 178 SER B O 1
ATOM 3153 N N . GLY B 1 178 ? 12.026 9.446 3.821 1.00 6.11 179 GLY B N 1
ATOM 3154 C CA . GLY B 1 178 ? 13.159 8.530 3.710 1.00 6.34 179 GLY B CA 1
ATOM 3155 C C . GLY B 1 178 ? 12.739 7.147 3.245 1.00 5.32 179 GLY B C 1
ATOM 3156 O O . GLY B 1 178 ? 11.577 6.776 3.315 1.00 6.27 179 GLY B O 1
ATOM 3157 N N . TRP B 1 179 ? 13.715 6.340 2.849 1.00 4.80 180 TRP B N 1
ATOM 3158 C CA . TRP B 1 179 ? 13.442 4.947 2.578 1.00 4.66 180 TRP B CA 1
ATOM 3159 C C . TRP B 1 179 ? 13.118 4.216 3.870 1.00 4.67 180 TRP B C 1
ATOM 3160 O O . TRP B 1 179 ? 13.867 4.324 4.871 1.00 5.47 180 TRP B O 1
ATOM 3171 N N . HIS B 1 180 ? 12.051 3.418 3.859 1.00 4.14 181 HIS B N 1
ATOM 3172 C CA . HIS B 1 180 ? 11.713 2.573 5.009 1.00 4.53 181 HIS B CA 1
ATOM 3173 C C . HIS B 1 180 ? 11.114 1.271 4.509 1.00 4.64 181 HIS B C 1
ATOM 3174 O O . HIS B 1 180 ? 10.514 1.226 3.429 1.00 5.07 181 HIS B O 1
ATOM 3181 N N . THR B 1 181 ? 11.219 0.234 5.339 1.00 4.77 182 THR B N 1
ATOM 3182 C CA . THR B 1 181 ? 10.505 -1.004 5.077 1.00 4.95 182 THR B CA 1
ATOM 3183 C C . THR B 1 181 ? 9.303 -1.101 6.002 1.00 4.76 182 THR B C 1
ATOM 3184 O O . THR B 1 181 ? 9.332 -0.627 7.145 1.00 5.59 182 THR B O 1
ATOM 3188 N N . TRP B 1 182 ? 8.238 -1.738 5.489 1.00 4.38 183 TRP B N 1
ATOM 3189 C CA . TRP B 1 182 ? 6.936 -1.804 6.152 1.00 4.53 183 TRP B CA 1
ATOM 3190 C C . TRP B 1 182 ? 6.458 -3.247 6.123 1.00 4.61 183 TRP B C 1
ATOM 3191 O O . TRP B 1 182 ? 6.120 -3.769 5.057 1.00 4.99 183 TRP B O 1
ATOM 3202 N N . ARG B 1 183 ? 6.464 -3.892 7.293 1.00 4.63 184 ARG B N 1
ATOM 3203 C CA . ARG B 1 183 ? 6.236 -5.323 7.421 1.00 4.95 184 ARG B CA 1
ATOM 3204 C C . ARG B 1 183 ? 4.988 -5.621 8.232 1.00 5.18 184 ARG B C 1
ATOM 3205 O O . ARG B 1 183 ? 4.768 -5.029 9.300 1.00 6.12 184 ARG B O 1
ATOM 3213 N N . CYS B 1 184 ? 4.231 -6.595 7.759 1.00 4.86 185 CYS B N 1
ATOM 3214 C CA . CYS B 1 184 ? 3.129 -7.196 8.511 1.00 5.08 185 CYS B CA 1
ATOM 3215 C C . CYS B 1 184 ? 3.283 -8.695 8.544 1.00 4.86 185 CYS B C 1
ATOM 3216 O O . CYS B 1 184 ? 3.363 -9.323 7.486 1.00 5.40 185 CYS B O 1
ATOM 3219 N N . GLN B 1 185 ? 3.375 -9.263 9.747 1.00 5.14 186 GLN B N 1
ATOM 3220 C CA . GLN B 1 185 ? 3.213 -10.711 9.900 1.00 5.36 186 GLN B CA 1
ATOM 3221 C C . GLN B 1 185 ? 1.774 -10.960 10.298 1.00 5.24 186 GLN B C 1
ATOM 3222 O O . GLN B 1 185 ? 1.300 -10.446 11.324 1.00 6.79 186 GLN B O 1
ATOM 3228 N N . TRP B 1 186 ? 1.065 -11.732 9.472 1.00 5.62 187 TRP B N 1
ATOM 3229 C CA . TRP B 1 186 ? -0.344 -12.025 9.705 1.00 6.00 187 TRP B CA 1
ATOM 3230 C C . TRP B 1 186 ? -0.497 -13.535 9.843 1.00 6.29 187 TRP B C 1
ATOM 3231 O O . TRP B 1 186 ? -0.392 -14.263 8.855 1.00 7.12 187 TRP B O 1
ATOM 3242 N N . ASP B 1 187 ? -0.684 -13.997 11.077 1.00 6.78 188 ASP B N 1
ATOM 3243 C CA . ASP B 1 187 ? -0.769 -15.422 11.362 1.00 7.62 188 ASP B CA 1
ATOM 3244 C C . ASP B 1 187 ? -1.991 -15.699 12.229 1.00 7.50 188 ASP B C 1
ATOM 3245 O O . ASP B 1 187 ? -2.840 -14.819 12.417 1.00 7.53 188 ASP B O 1
ATOM 3250 N N . GLU B 1 188 ? -2.111 -16.930 12.717 1.00 8.87 189 GLU B N 1
ATOM 3251 C CA . GLU B 1 188 ? -3.288 -17.334 13.474 1.00 10.25 189 GLU B CA 1
ATOM 3252 C C . GLU B 1 188 ? -3.545 -16.472 14.699 1.00 9.17 189 GLU B C 1
ATOM 3253 O O . GLU B 1 188 ? -4.693 -16.371 15.130 1.00 10.25 189 GLU B O 1
ATOM 3255 N N . THR B 1 189 ? -2.495 -15.865 15.248 1.00 9.09 190 THR B N 1
ATOM 3256 C CA . THR B 1 189 ? -2.625 -15.044 16.449 1.00 9.47 190 THR B CA 1
ATOM 3257 C C . THR B 1 189 ? -3.038 -13.610 16.147 1.00 8.87 190 THR B C 1
ATOM 3258 O O . THR B 1 189 ? -3.401 -12.894 17.080 1.00 10.12 190 THR B O 1
ATOM 3262 N N . GLY B 1 190 ? -2.983 -13.198 14.879 1.00 7.56 191 GLY B N 1
ATOM 3263 C CA . GLY B 1 190 ? -3.312 -11.829 14.481 1.00 7.11 191 GLY B CA 1
ATOM 3264 C C . GLY B 1 190 ? -2.201 -11.205 13.656 1.00 7.17 191 GLY B C 1
ATOM 3265 O O . GLY B 1 190 ? -1.500 -11.900 12.909 1.00 7.81 191 GLY B O 1
ATOM 3266 N N . MET B 1 191 ? -2.043 -9.886 13.793 1.00 6.12 192 MET B N 1
ATOM 3267 C CA A MET B 1 191 ? -1.107 -9.114 12.969 0.50 5.97 192 MET B CA 1
ATOM 3268 C CA B MET B 1 191 ? -1.087 -9.143 12.990 0.50 6.32 192 MET B CA 1
ATOM 3269 C C . MET B 1 191 ? -0.097 -8.403 13.853 1.00 6.27 192 MET B C 1
ATOM 3270 O O . MET B 1 191 ? -0.460 -7.818 14.877 1.00 7.93 192 MET B O 1
ATOM 3279 N N . ARG B 1 192 ? 1.156 -8.444 13.425 1.00 5.84 193 ARG B N 1
ATOM 3280 C CA . ARG B 1 192 ? 2.246 -7.688 14.035 1.00 5.38 193 ARG B CA 1
ATOM 3281 C C . ARG B 1 192 ? 2.885 -6.864 12.940 1.00 5.10 193 ARG B C 1
ATOM 3282 O O . ARG B 1 192 ? 3.075 -7.357 11.827 1.00 5.90 193 ARG B O 1
ATOM 3290 N N . PHE B 1 193 ? 3.220 -5.622 13.271 1.00 4.71 194 PHE B N 1
ATOM 3291 C CA . PHE B 1 193 ? 3.753 -4.673 12.314 1.00 5.08 194 PHE B CA 1
ATOM 3292 C C . PHE B 1 193 ? 5.104 -4.127 12.764 1.00 5.38 194 PHE B C 1
ATOM 3293 O O . PHE B 1 193 ? 5.285 -3.806 13.939 1.00 5.70 194 PHE B O 1
ATOM 3301 N N . TRP B 1 194 ? 6.020 -3.998 11.815 1.00 4.79 195 TRP B N 1
ATOM 3302 C CA . TRP B 1 194 ? 7.324 -3.381 12.028 1.00 5.62 195 TRP B CA 1
ATOM 3303 C C . TRP B 1 194 ? 7.637 -2.417 10.917 1.00 5.53 195 TRP B C 1
ATOM 3304 O O . TRP B 1 194 ? 7.354 -2.659 9.752 1.00 8.32 195 TRP B O 1
ATOM 3315 N N . GLN B 1 195 ? 8.285 -1.325 11.311 1.00 5.31 196 GLN B N 1
ATOM 3316 C CA . GLN B 1 195 ? 8.906 -0.389 10.383 1.00 5.58 196 GLN B CA 1
ATOM 3317 C C . GLN B 1 195 ? 10.405 -0.564 10.510 1.00 5.21 196 GLN B C 1
ATOM 3318 O O . GLN B 1 195 ? 10.934 -0.547 11.620 1.00 6.18 196 GLN B O 1
ATOM 3324 N N . ASP B 1 196 ? 11.092 -0.752 9.393 1.00 5.33 197 ASP B N 1
ATOM 3325 C CA . ASP B 1 196 ? 12.543 -0.927 9.406 1.00 5.81 197 ASP B CA 1
ATOM 3326 C C . ASP B 1 196 ? 12.938 -2.080 10.336 1.00 5.67 197 ASP B C 1
ATOM 3327 O O . ASP B 1 196 ? 13.849 -1.968 11.147 1.00 6.02 197 ASP B O 1
ATOM 3332 N N . TYR B 1 197 ? 12.252 -3.200 10.166 1.00 5.82 198 TYR B N 1
ATOM 3333 C CA . TYR B 1 197 ? 12.461 -4.399 10.955 1.00 6.31 198 TYR B CA 1
ATOM 3334 C C . TYR B 1 197 ? 13.917 -4.697 11.189 1.00 7.11 198 TYR B C 1
ATOM 3335 O O . TYR B 1 197 ? 14.735 -4.710 10.266 1.00 7.96 198 TYR B O 1
ATOM 3344 N N . ALA B 1 198 ? 14.238 -5.012 12.427 1.00 10.03 199 ALA B N 1
ATOM 3345 C CA . ALA B 1 198 ? 15.514 -5.647 12.747 1.00 12.57 199 ALA B CA 1
ATOM 3346 C C . ALA B 1 198 ? 15.256 -6.857 13.623 1.00 10.19 199 ALA B C 1
ATOM 3347 O O . ALA B 1 198 ? 14.296 -6.871 14.387 1.00 10.31 199 ALA B O 1
ATOM 3349 N N . GLU B 1 199 ? 16.137 -7.845 13.520 1.00 11.05 200 GLU B N 1
ATOM 3350 C CA . GLU B 1 199 ? 15.939 -9.114 14.222 1.00 10.51 200 GLU B CA 1
ATOM 3351 C C . GLU B 1 199 ? 15.637 -8.872 15.681 1.00 9.54 200 GLU B C 1
ATOM 3352 O O . GLU B 1 199 ? 16.343 -8.131 16.329 1.00 10.26 200 GLU B O 1
ATOM 3358 N N . GLY B 1 200 ? 14.615 -9.541 16.203 1.00 11.46 201 GLY B N 1
ATOM 3359 C CA . GLY B 1 200 ? 14.348 -9.478 17.628 1.00 11.93 201 GLY B CA 1
ATOM 3360 C C . GLY B 1 200 ? 13.555 -8.269 18.066 1.00 11.39 201 GLY B C 1
ATOM 3361 O O . GLY B 1 200 ? 13.103 -8.199 19.215 1.00 12.94 201 GLY B O 1
ATOM 3362 N N . ALA B 1 201 ? 13.368 -7.315 17.167 1.00 9.86 202 ALA B N 1
ATOM 3363 C CA . ALA B 1 201 ? 12.723 -6.065 17.553 1.00 10.94 202 ALA B CA 1
ATOM 3364 C C . ALA B 1 201 ? 11.244 -6.272 17.886 1.00 8.23 202 ALA B C 1
ATOM 3365 O O . ALA B 1 201 ? 10.537 -6.974 17.204 1.00 7.66 202 ALA B O 1
ATOM 3367 N N . GLN B 1 202 ? 10.768 -5.616 18.932 1.00 8.79 203 GLN B N 1
ATOM 3368 C CA . GLN B 1 202 ? 9.333 -5.578 19.251 1.00 8.39 203 GLN B CA 1
ATOM 3369 C C . GLN B 1 202 ? 8.573 -4.880 18.116 1.00 7.12 203 GLN B C 1
ATOM 3370 O O . GLN B 1 202 ? 9.011 -3.834 17.626 1.00 8.51 203 GLN B O 1
ATOM 3376 N N . PRO B 1 203 ? 7.408 -5.407 17.722 1.00 6.82 204 PRO B N 1
ATOM 3377 C CA . PRO B 1 203 ? 6.580 -4.703 16.733 1.00 6.67 204 PRO B CA 1
ATOM 3378 C C . PRO B 1 203 ? 6.060 -3.387 17.313 1.00 6.01 204 PRO B C 1
ATOM 3379 O O . PRO B 1 203 ? 5.855 -3.243 18.511 1.00 8.51 204 PRO B O 1
ATOM 3383 N N . TYR B 1 204 ? 5.785 -2.427 16.443 1.00 5.66 205 TYR B N 1
ATOM 3384 C CA . TYR B 1 204 ? 5.206 -1.157 16.893 1.00 6.36 205 TYR B CA 1
ATOM 3385 C C . TYR B 1 204 ? 3.703 -1.245 17.124 1.00 6.60 205 TYR B C 1
ATOM 3386 O O . TYR B 1 204 ? 3.142 -0.395 17.788 1.00 7.95 205 TYR B O 1
ATOM 3395 N N . PHE B 1 205 ? 3.052 -2.265 16.572 1.00 6.02 206 PHE B N 1
ATOM 3396 C CA . PHE B 1 205 ? 1.613 -2.439 16.712 1.00 5.85 206 PHE B CA 1
ATOM 3397 C C . PHE B 1 205 ? 1.275 -3.900 16.553 1.00 5.46 206 PHE B C 1
ATOM 3398 O O . PHE B 1 205 ? 1.857 -4.571 15.697 1.00 5.87 206 PHE B O 1
ATOM 3406 N N . THR B 1 206 ? 0.325 -4.361 17.372 1.00 6.16 207 THR B N 1
ATOM 3407 C CA A THR B 1 206 ? -0.184 -5.718 17.301 0.50 6.32 207 THR B CA 1
ATOM 3408 C CA B THR B 1 206 ? -0.182 -5.710 17.253 0.50 6.47 207 THR B CA 1
ATOM 3409 C C . THR B 1 206 ? -1.696 -5.652 17.308 1.00 6.68 207 THR B C 1
ATOM 3410 O O . THR B 1 206 ? -2.287 -4.874 18.064 1.00 9.25 207 THR B O 1
ATOM 3417 N N . VAL B 1 207 ? -2.325 -6.467 16.473 1.00 6.23 208 VAL B N 1
ATOM 3418 C CA . VAL B 1 207 ? -3.767 -6.626 16.452 1.00 6.37 208 VAL B CA 1
ATOM 3419 C C . VAL B 1 207 ? -4.053 -8.092 16.720 1.00 6.98 208 VAL B C 1
ATOM 3420 O O . VAL B 1 207 ? -3.667 -8.953 15.924 1.00 7.87 208 VAL B O 1
ATOM 3424 N N . ALA B 1 208 ? -4.739 -8.375 17.823 1.00 7.54 209 ALA B N 1
ATOM 3425 C CA . ALA B 1 208 ? -5.011 -9.744 18.194 1.00 8.19 209 ALA B CA 1
ATOM 3426 C C . ALA B 1 208 ? -6.124 -10.333 17.343 1.00 7.98 209 ALA B C 1
ATOM 3427 O O . ALA B 1 208 ? -7.101 -9.672 17.034 1.00 8.77 209 ALA B O 1
ATOM 3429 N N . ALA B 1 209 ? -5.987 -11.597 16.984 1.00 8.09 210 ALA B N 1
ATOM 3430 C CA . ALA B 1 209 ? -7.087 -12.302 16.353 1.00 8.35 210 ALA B CA 1
ATOM 3431 C C . ALA B 1 209 ? -8.326 -12.197 17.242 1.00 8.11 210 ALA B C 1
ATOM 3432 O O . ALA B 1 209 ? -8.243 -12.194 18.466 1.00 9.33 210 ALA B O 1
ATOM 3434 N N . HIS B 1 210 ? -9.485 -12.105 16.602 1.00 8.77 211 HIS B N 1
ATOM 3435 C CA . HIS B 1 210 ? -10.787 -12.107 17.270 1.00 10.00 211 HIS B CA 1
ATOM 3436 C C . HIS B 1 210 ? -11.066 -10.800 18.016 1.00 9.81 211 HIS B C 1
ATOM 3437 O O . HIS B 1 210 ? -11.958 -10.753 18.828 1.00 11.08 211 HIS B O 1
ATOM 3444 N N . SER B 1 211 ? -10.333 -9.733 17.717 1.00 9.56 212 SER B N 1
ATOM 3445 C CA . SER B 1 211 ? -10.475 -8.480 18.452 1.00 10.39 212 SER B CA 1
ATOM 3446 C C . SER B 1 211 ? -11.458 -7.494 17.835 1.00 9.36 212 SER B C 1
ATOM 3447 O O . SER B 1 211 ? -11.641 -6.400 18.374 1.00 11.09 212 SER B O 1
ATOM 3450 N N . LEU B 1 212 ? -12.044 -7.853 16.698 1.00 9.36 213 LEU B N 1
ATOM 3451 C CA . LEU B 1 212 ? -13.069 -7.047 16.038 1.00 9.67 213 LEU B CA 1
ATOM 3452 C C . LEU B 1 212 ? -14.277 -7.914 15.747 1.00 10.19 213 LEU B C 1
ATOM 3453 O O . LEU B 1 212 ? -14.140 -9.127 15.577 1.00 9.45 213 LEU B O 1
ATOM 3458 N N . PRO B 1 213 ? -15.461 -7.287 15.647 1.00 10.61 214 PRO B N 1
ATOM 3459 C CA . PRO B 1 213 ? -16.672 -8.057 15.353 1.00 10.82 214 PRO B CA 1
ATOM 3460 C C . PRO B 1 213 ? -16.594 -8.727 14.004 1.00 9.56 214 PRO B C 1
ATOM 3461 O O . PRO B 1 213 ? -16.144 -8.134 13.031 1.00 11.38 214 PRO B O 1
ATOM 3465 N N . ASP B 1 214 ? -17.040 -9.975 13.962 1.00 9.18 215 ASP B N 1
ATOM 3466 C CA . ASP B 1 214 ? -17.080 -10.750 12.737 1.00 8.94 215 ASP B CA 1
ATOM 3467 C C . ASP B 1 214 ? -15.712 -10.792 12.085 1.00 8.89 215 ASP B C 1
ATOM 3468 O O . ASP B 1 214 ? -15.574 -10.802 10.863 1.00 10.66 215 ASP B O 1
ATOM 3473 N N . TRP B 1 215 ? -14.689 -10.911 12.922 1.00 8.76 216 TRP B N 1
ATOM 3474 C CA . TRP B 1 215 ? -13.305 -11.009 12.492 1.00 7.75 216 TRP B CA 1
ATOM 3475 C C . TRP B 1 215 ? -13.181 -12.016 11.337 1.00 7.42 216 TRP B C 1
ATOM 3476 O O . TRP B 1 215 ? -13.536 -13.172 11.515 1.00 8.50 216 TRP B O 1
ATOM 3487 N N . PRO B 1 216 ? -12.719 -11.594 10.133 1.00 7.62 217 PRO B N 1
ATOM 3488 C CA . PRO B 1 216 ? -12.760 -12.533 9.005 1.00 8.62 217 PRO B CA 1
ATOM 3489 C C . PRO B 1 216 ? -11.484 -13.340 8.814 1.00 7.45 217 PRO B C 1
ATOM 3490 O O . PRO B 1 216 ? -11.476 -14.344 8.101 1.00 8.48 217 PRO B O 1
ATOM 3494 N N . PHE B 1 217 ? -10.405 -12.922 9.467 1.00 6.84 218 PHE B N 1
ATOM 3495 C CA . PHE B 1 217 ? -9.059 -13.320 9.037 1.00 6.63 218 PHE B CA 1
ATOM 3496 C C . PHE B 1 217 ? -8.710 -14.768 9.360 1.00 7.29 218 PHE B C 1
ATOM 3497 O O . PHE B 1 217 ? -7.822 -15.325 8.724 1.00 8.99 218 PHE B O 1
ATOM 3505 N N . ASN B 1 218 ? -9.405 -15.362 10.344 1.00 7.23 219 ASN B N 1
ATOM 3506 C CA . ASN B 1 218 ? -9.158 -16.750 10.726 1.00 7.57 219 ASN B CA 1
ATOM 3507 C C . ASN B 1 218 ? -10.132 -17.713 10.063 1.00 8.34 219 ASN B C 1
ATOM 3508 O O . ASN B 1 218 ? -10.173 -18.884 10.402 1.00 11.34 219 ASN B O 1
ATOM 3513 N N . ASP B 1 219 ? -10.908 -17.230 9.099 1.00 8.39 220 ASP B N 1
ATOM 3514 C CA . ASP B 1 219 ? -11.824 -18.115 8.400 1.00 8.60 220 ASP B CA 1
ATOM 3515 C C . ASP B 1 219 ? -11.076 -19.037 7.452 1.00 8.94 220 ASP B C 1
ATOM 3516 O O . ASP B 1 219 ? -10.133 -18.628 6.783 1.00 9.65 220 ASP B O 1
ATOM 3521 N N . PRO B 1 220 ? -11.532 -20.281 7.329 1.00 10.99 221 PRO B N 1
ATOM 3522 C CA . PRO B 1 220 ? -10.912 -21.184 6.368 1.00 11.91 221 PRO B CA 1
ATOM 3523 C C . PRO B 1 220 ? -10.883 -20.583 4.976 1.00 11.82 221 PRO B C 1
ATOM 3524 O O . PRO B 1 220 ? -11.888 -20.055 4.509 1.00 13.50 221 PRO B O 1
ATOM 3528 N N . GLY B 1 221 ? -9.712 -20.619 4.364 1.00 13.31 222 GLY B N 1
ATOM 3529 C CA . GLY B 1 221 ? -9.539 -20.148 2.997 1.00 12.63 222 GLY B CA 1
ATOM 3530 C C . GLY B 1 221 ? -9.520 -18.637 2.784 1.00 12.52 222 GLY B C 1
ATOM 3531 O O . GLY B 1 221 ? -9.488 -18.186 1.651 1.00 14.66 222 GLY B O 1
ATOM 3532 N N . TYR B 1 222 ? -9.519 -17.841 3.845 1.00 9.56 223 TYR B N 1
ATOM 3533 C CA . TYR B 1 222 ? -9.522 -16.398 3.707 1.00 8.41 223 TYR B CA 1
ATOM 3534 C C . TYR B 1 222 ? -8.189 -15.911 3.134 1.00 7.80 223 TYR B C 1
ATOM 3535 O O . TYR B 1 222 ? -7.122 -16.296 3.620 1.00 8.29 223 TYR B O 1
ATOM 3544 N N . THR B 1 223 ? -8.245 -15.058 2.118 1.00 7.61 224 THR B N 1
ATOM 3545 C CA . THR B 1 223 ? -7.017 -14.540 1.517 1.00 7.45 224 THR B CA 1
ATOM 3546 C C . THR B 1 223 ? -7.125 -13.058 1.236 1.00 7.20 224 THR B C 1
ATOM 3547 O O . THR B 1 223 ? -8.235 -12.508 1.135 1.00 8.64 224 THR B O 1
ATOM 3551 N N . VAL B 1 224 ? -5.954 -12.445 1.058 1.00 6.66 225 VAL B N 1
ATOM 3552 C CA . VAL B 1 224 ? -5.845 -11.027 0.712 1.00 6.39 225 VAL B CA 1
ATOM 3553 C C . VAL B 1 224 ? -4.873 -10.848 -0.446 1.00 6.07 225 VAL B C 1
ATOM 3554 O O . VAL B 1 224 ? -4.011 -11.687 -0.674 1.00 7.05 225 VAL B O 1
ATOM 3558 N N . PHE B 1 225 ? -5.022 -9.724 -1.144 1.00 5.80 226 PHE B N 1
ATOM 3559 C CA . PHE B 1 225 ? -4.121 -9.396 -2.250 1.00 5.98 226 PHE B CA 1
ATOM 3560 C C . PHE B 1 225 ? -3.348 -8.112 -1.945 1.00 5.57 226 PHE B C 1
ATOM 3561 O O . PHE B 1 225 ? -3.886 -7.178 -1.350 1.00 5.96 226 PHE B O 1
ATOM 3569 N N . PRO B 1 226 ? -2.081 -8.031 -2.361 1.00 5.19 227 PRO B N 1
ATOM 3570 C CA . PRO B 1 226 ? -1.304 -6.814 -2.140 1.00 5.06 227 PRO B CA 1
ATOM 3571 C C . PRO B 1 226 ? -1.679 -5.691 -3.108 1.00 4.67 227 PRO B C 1
ATOM 3572 O O . PRO B 1 226 ? -1.940 -5.938 -4.287 1.00 5.29 227 PRO B O 1
ATOM 3576 N N . VAL B 1 227 ? -1.615 -4.478 -2.581 1.00 4.20 228 VAL B N 1
ATOM 3577 C CA . VAL B 1 227 ? -1.928 -3.270 -3.325 1.00 4.52 228 VAL B CA 1
ATOM 3578 C C . VAL B 1 227 ? -0.944 -2.159 -2.957 1.00 4.55 228 VAL B C 1
ATOM 3579 O O . VAL B 1 227 ? -0.608 -1.970 -1.782 1.00 4.54 228 VAL B O 1
ATOM 3583 N N . LEU B 1 228 ? -0.504 -1.425 -3.974 1.00 4.37 229 LEU B N 1
ATOM 3584 C CA . LEU B 1 228 ? 0.250 -0.181 -3.801 1.00 4.69 229 LEU B CA 1
ATOM 3585 C C . LEU B 1 228 ? -0.460 0.894 -4.588 1.00 4.68 229 LEU B C 1
ATOM 3586 O O . LEU B 1 228 ? -0.755 0.691 -5.766 1.00 5.62 229 LEU B O 1
ATOM 3591 N N . ASN B 1 229 ? -0.698 2.056 -3.986 1.00 4.46 230 ASN B N 1
ATOM 3592 C CA . ASN B 1 229 ? -1.308 3.121 -4.732 1.00 4.69 230 ASN B CA 1
ATOM 3593 C C . ASN B 1 229 ? -0.896 4.459 -4.183 1.00 4.45 230 ASN B C 1
ATOM 3594 O O . ASN B 1 229 ? -0.529 4.604 -3.015 1.00 4.92 230 ASN B O 1
ATOM 3599 N N . LEU B 1 230 ? -1.009 5.461 -5.053 1.00 4.49 231 LEU B N 1
ATOM 3600 C CA . LEU B 1 230 ? -0.966 6.866 -4.668 1.00 4.53 231 LEU B CA 1
ATOM 3601 C C . LEU B 1 230 ? -2.202 7.498 -5.278 1.00 4.76 231 LEU B C 1
ATOM 3602 O O . LEU B 1 230 ? -2.292 7.614 -6.496 1.00 5.97 231 LEU B O 1
ATOM 3607 N N . ALA B 1 231 ? -3.175 7.832 -4.429 1.00 5.04 232 ALA B N 1
ATOM 3608 C CA . ALA B 1 231 ? -4.376 8.516 -4.860 1.00 5.98 232 ALA B CA 1
ATOM 3609 C C . ALA B 1 231 ? -4.231 10.012 -4.630 1.00 6.13 232 ALA B C 1
ATOM 3610 O O . ALA B 1 231 ? -3.488 10.469 -3.772 1.00 6.37 232 ALA B O 1
ATOM 3612 N N . VAL B 1 232 ? -5.001 10.785 -5.396 1.00 6.31 233 VAL B N 1
ATOM 3613 C CA . VAL B 1 232 ? -5.144 12.218 -5.136 1.00 6.14 233 VAL B CA 1
ATOM 3614 C C . VAL B 1 232 ? -6.614 12.495 -4.827 1.00 5.54 233 VAL B C 1
ATOM 3615 O O . VAL B 1 232 ? -7.520 11.959 -5.463 1.00 6.27 233 VAL B O 1
ATOM 3619 N N . ALA B 1 233 ? -6.837 13.329 -3.813 1.00 5.30 234 ALA B N 1
ATOM 3620 C CA . ALA B 1 233 ? -8.183 13.705 -3.388 1.00 5.33 234 ALA B CA 1
ATOM 3621 C C . ALA B 1 233 ? -8.941 12.450 -2.967 1.00 5.32 234 ALA B C 1
ATOM 3622 O O . ALA B 1 233 ? -8.339 11.523 -2.416 1.00 6.61 234 ALA B O 1
ATOM 3624 N N . GLY B 1 234 ? -10.259 12.418 -3.140 1.00 5.79 235 GLY B N 1
ATOM 3625 C CA . GLY B 1 234 ? -11.072 11.481 -2.389 1.00 6.37 235 GLY B CA 1
ATOM 3626 C C . GLY B 1 234 ? -11.091 11.864 -0.910 1.00 6.50 235 GLY B C 1
ATOM 3627 O O . GLY B 1 234 ? -10.543 12.921 -0.517 1.00 7.52 235 GLY B O 1
ATOM 3628 N N . SER B 1 235 ? -11.697 11.029 -0.070 1.00 7.12 236 SER B N 1
ATOM 3629 C CA . SER B 1 235 ? -11.873 11.388 1.323 1.00 7.64 236 SER B CA 1
ATOM 3630 C C . SER B 1 235 ? -10.542 11.604 2.030 1.00 6.31 236 SER B C 1
ATOM 3631 O O . SER B 1 235 ? -10.341 12.588 2.754 1.00 7.26 236 SER B O 1
ATOM 3634 N N . GLY B 1 236 ? -9.625 10.674 1.818 1.00 5.80 237 GLY B N 1
ATOM 3635 C CA . GLY B 1 236 ? -8.344 10.708 2.517 1.00 5.96 237 GLY B CA 1
ATOM 3636 C C . GLY B 1 236 ? -7.352 11.711 1.963 1.00 5.67 237 GLY B C 1
ATOM 3637 O O . GLY B 1 236 ? -6.540 12.254 2.701 1.00 5.85 237 GLY B O 1
ATOM 3638 N N . GLY B 1 237 ? -7.399 11.944 0.652 1.00 5.38 238 GLY B N 1
ATOM 3639 C CA . GLY B 1 237 ? -6.512 12.916 0.033 1.00 5.49 238 GLY B CA 1
ATOM 3640 C C . GLY B 1 237 ? -6.941 14.347 0.278 1.00 5.62 238 GLY B C 1
ATOM 3641 O O . GLY B 1 237 ? -6.099 15.213 0.537 1.00 6.04 238 GLY B O 1
ATOM 3642 N N . GLY B 1 238 ? -8.250 14.595 0.198 1.00 5.85 239 GLY B N 1
ATOM 3643 C CA . GLY B 1 238 ? -8.762 15.936 0.322 1.00 6.39 239 GLY B CA 1
ATOM 3644 C C . GLY B 1 238 ? -8.224 16.908 -0.711 1.00 6.34 239 GLY B C 1
ATOM 3645 O O . GLY B 1 238 ? -7.896 16.537 -1.832 1.00 6.40 239 GLY B O 1
ATOM 3646 N N . ASP B 1 239 ? -8.192 18.180 -0.328 1.00 6.38 240 ASP B N 1
ATOM 3647 C CA . ASP B 1 239 ? -7.897 19.274 -1.246 1.00 6.57 240 ASP B CA 1
ATOM 3648 C C . ASP B 1 239 ? -6.434 19.270 -1.663 1.00 6.45 240 ASP B C 1
ATOM 3649 O O . ASP B 1 239 ? -5.534 19.377 -0.810 1.00 7.00 240 ASP B O 1
ATOM 3654 N N . PRO B 1 240 ? -6.144 19.112 -2.962 1.00 6.75 241 PRO B N 1
ATOM 3655 C CA . PRO B 1 240 ? -4.757 19.095 -3.431 1.00 7.19 241 PRO B CA 1
ATOM 3656 C C . PRO B 1 240 ? -4.151 20.476 -3.719 1.00 7.83 241 PRO B C 1
ATOM 3657 O O . PRO B 1 240 ? -2.957 20.563 -3.989 1.00 8.95 241 PRO B O 1
ATOM 3661 N N . ARG B 1 241 ? -4.930 21.550 -3.638 1.00 8.67 242 ARG B N 1
ATOM 3662 C CA . ARG B 1 241 ? -4.412 22.862 -4.023 1.00 10.76 242 ARG B CA 1
ATOM 3663 C C . ARG B 1 241 ? -3.228 23.349 -3.204 1.00 11.11 242 ARG B C 1
ATOM 3664 O O . ARG B 1 241 ? -2.355 24.017 -3.750 1.00 13.86 242 ARG B O 1
ATOM 3672 N N . PRO B 1 242 ? -3.175 23.029 -1.906 1.00 9.89 243 PRO B N 1
ATOM 3673 C CA . PRO B 1 242 ? -1.986 23.445 -1.171 1.00 12.06 243 PRO B CA 1
ATOM 3674 C C . PRO B 1 242 ? -0.728 22.610 -1.448 1.00 10.88 243 PRO B C 1
ATOM 3675 O O . PRO B 1 242 ? 0.353 22.980 -1.014 1.00 13.36 243 PRO B O 1
ATOM 3679 N N . GLY B 1 243 ? -0.886 21.480 -2.130 1.00 10.20 244 GLY B N 1
ATOM 3680 C CA . GLY B 1 243 ? 0.167 20.505 -2.261 1.00 9.39 244 GLY B CA 1
ATOM 3681 C C . GLY B 1 243 ? 1.150 20.814 -3.362 1.00 9.91 244 GLY B C 1
ATOM 3682 O O . GLY B 1 243 ? 0.888 21.622 -4.248 1.00 11.62 244 GLY B O 1
ATOM 3683 N N . SER B 1 244 ? 2.292 20.152 -3.278 1.00 10.01 245 SER B N 1
ATOM 3684 C CA A SER B 1 244 ? 3.333 20.334 -4.267 0.50 10.47 245 SER B CA 1
ATOM 3685 C CA B SER B 1 244 ? 3.410 20.276 -4.209 0.50 10.36 245 SER B CA 1
ATOM 3686 C C . SER B 1 244 ? 3.360 19.120 -5.188 1.00 9.09 245 SER B C 1
ATOM 3687 O O . SER B 1 244 ? 3.599 17.986 -4.774 1.00 10.31 245 SER B O 1
ATOM 3692 N N . TYR B 1 245 ? 3.083 19.401 -6.456 1.00 8.22 246 TYR B N 1
ATOM 3693 C CA . TYR B 1 245 ? 2.987 18.386 -7.499 1.00 7.52 246 TYR B CA 1
ATOM 3694 C C . TYR B 1 245 ? 3.953 18.758 -8.617 1.00 7.69 246 TYR B C 1
ATOM 3695 O O . TYR B 1 245 ? 4.251 19.927 -8.803 1.00 8.99 246 TYR B O 1
ATOM 3704 N N . PRO B 1 246 ? 4.386 17.769 -9.403 1.00 7.29 247 PRO B N 1
ATOM 3705 C CA . PRO B 1 246 ? 4.151 16.339 -9.242 1.00 6.76 247 PRO B CA 1
ATOM 3706 C C . PRO B 1 246 ? 4.728 15.795 -7.940 1.00 6.56 247 PRO B C 1
ATOM 3707 O O . PRO B 1 246 ? 5.679 16.354 -7.381 1.00 8.05 247 PRO B O 1
ATOM 3711 N N . ALA B 1 247 ? 4.169 14.671 -7.501 1.00 6.18 248 ALA B N 1
ATOM 3712 C CA . ALA B 1 247 ? 4.580 14.000 -6.296 1.00 6.26 248 ALA B CA 1
ATOM 3713 C C . ALA B 1 247 ? 4.677 12.521 -6.630 1.00 5.69 248 ALA B C 1
ATOM 3714 O O . ALA B 1 247 ? 3.981 12.041 -7.511 1.00 6.76 248 ALA B O 1
ATOM 3716 N N . GLN B 1 248 ? 5.517 11.770 -5.926 1.00 5.49 249 GLN B N 1
ATOM 3717 C CA A GLN B 1 248 ? 5.602 10.360 -6.216 0.50 6.25 249 GLN B CA 1
ATOM 3718 C CA B GLN B 1 248 ? 5.768 10.357 -6.262 0.50 6.35 249 GLN B CA 1
ATOM 3719 C C . GLN B 1 248 ? 5.974 9.492 -5.035 1.00 5.16 249 GLN B C 1
ATOM 3720 O O . GLN B 1 248 ? 6.440 9.955 -3.998 1.00 5.81 249 GLN B O 1
ATOM 3731 N N . MET B 1 249 ? 5.682 8.219 -5.233 1.00 4.62 250 MET B N 1
ATOM 3732 C CA A MET B 1 249 ? 6.095 7.189 -4.283 0.50 5.27 250 MET B CA 1
ATOM 3733 C CA B MET B 1 249 ? 5.953 7.122 -4.326 0.50 5.21 250 MET B CA 1
ATOM 3734 C C . MET B 1 249 ? 6.919 6.183 -5.049 1.00 5.00 250 MET B C 1
ATOM 3735 O O . MET B 1 249 ? 6.595 5.794 -6.177 1.00 6.54 250 MET B O 1
ATOM 3744 N N . LEU B 1 250 ? 8.032 5.785 -4.423 1.00 4.82 251 LEU B N 1
ATOM 3745 C CA . LEU B 1 250 ? 8.915 4.759 -4.973 1.00 4.93 251 LEU B CA 1
ATOM 3746 C C . LEU B 1 250 ? 8.763 3.490 -4.162 1.00 4.37 251 LEU B C 1
ATOM 3747 O O . LEU B 1 250 ? 8.672 3.525 -2.933 1.00 4.73 251 LEU B O 1
ATOM 3752 N N . VAL B 1 251 ? 8.807 2.344 -4.850 1.00 4.13 252 VAL B N 1
ATOM 3753 C CA . VAL B 1 251 ? 8.761 1.053 -4.165 1.00 4.08 252 VAL B CA 1
ATOM 3754 C C . VAL B 1 251 ? 9.861 0.180 -4.759 1.00 4.13 252 VAL B C 1
ATOM 3755 O O . VAL B 1 251 ? 9.812 -0.183 -5.929 1.00 4.89 252 VAL B O 1
ATOM 3759 N N . ASP B 1 252 ? 10.852 -0.195 -3.951 1.00 4.01 253 ASP B N 1
ATOM 3760 C CA . ASP B 1 252 ? 11.930 -1.041 -4.452 1.00 4.53 253 ASP B CA 1
ATOM 3761 C C . ASP B 1 252 ? 11.472 -2.497 -4.566 1.00 4.61 253 ASP B C 1
ATOM 3762 O O . ASP B 1 252 ? 11.928 -3.230 -5.463 1.00 5.36 253 ASP B O 1
ATOM 3767 N N . TRP B 1 253 ? 10.594 -2.952 -3.685 1.00 4.71 254 TRP B N 1
ATOM 3768 C CA . TRP B 1 253 ? 10.168 -4.329 -3.755 1.00 5.08 254 TRP B CA 1
ATOM 3769 C C . TRP B 1 253 ? 8.959 -4.525 -2.858 1.00 4.78 254 TRP B C 1
ATOM 3770 O O . TRP B 1 253 ? 8.715 -3.758 -1.908 1.00 5.20 254 TRP B O 1
ATOM 3781 N N . VAL B 1 254 ? 8.211 -5.569 -3.216 1.00 4.82 255 VAL B N 1
ATOM 3782 C CA A VAL B 1 254 ? 7.166 -6.194 -2.383 0.50 5.23 255 VAL B CA 1
ATOM 3783 C CA B VAL B 1 254 ? 7.201 -6.187 -2.338 0.50 5.48 255 VAL B CA 1
ATOM 3784 C C . VAL B 1 254 ? 7.540 -7.659 -2.254 1.00 5.42 255 VAL B C 1
ATOM 3785 O O . VAL B 1 254 ? 7.841 -8.284 -3.276 1.00 5.68 255 VAL B O 1
ATOM 3792 N N . ARG B 1 255 ? 7.509 -8.213 -1.045 1.00 5.47 256 ARG B N 1
ATOM 3793 C CA . ARG B 1 255 ? 7.881 -9.614 -0.813 1.00 5.81 256 ARG B CA 1
ATOM 3794 C C . ARG B 1 255 ? 6.934 -10.231 0.191 1.00 5.93 256 ARG B C 1
ATOM 3795 O O . ARG B 1 255 ? 6.584 -9.603 1.189 1.00 6.43 256 ARG B O 1
ATOM 3803 N N . VAL B 1 256 ? 6.555 -11.479 -0.086 1.00 6.03 257 VAL B N 1
ATOM 3804 C CA . VAL B 1 256 ? 5.651 -12.244 0.793 1.00 5.90 257 VAL B CA 1
ATOM 3805 C C . VAL B 1 256 ? 6.233 -13.632 0.943 1.00 5.87 257 VAL B C 1
ATOM 3806 O O . VAL B 1 256 ? 6.574 -14.262 -0.062 1.00 7.11 257 VAL B O 1
ATOM 3810 N N . TRP B 1 257 ? 6.408 -14.087 2.181 1.00 6.34 258 TRP B N 1
ATOM 3811 C CA . TRP B 1 257 ? 7.010 -15.401 2.442 1.00 7.18 258 TRP B CA 1
ATOM 3812 C C . TRP B 1 257 ? 6.449 -16.039 3.690 1.00 7.71 258 TRP B C 1
ATOM 3813 O O . TRP B 1 257 ? 5.786 -15.360 4.476 1.00 9.37 258 TRP B O 1
#

Nearest PDB structures (foldseek):
  4pq9-assembly2_B  TM=1.002E+00  e=1.625E-46  Mycobacterium marinum M
  3rq0-assembly1_A  TM=9.933E-01  e=2.537E-39  Mycolicibacterium smegmatis MC2 155
  4w65-assembly1_A  TM=9.929E-01  e=7.259E-38  Mycolicibacterium fortuitum subsp. fortuitum DSM 46621 = ATCC 6841 = JCM 6387
  5dxd-assembly2_B  TM=9.934E-01  e=2.077E-36  Mycobacteroides abscessus ATCC 19977
  4xdq-assembly1_A  TM=9.765E-01  e=3.393E-32  Mycolicibacterium thermoresistibile ATCC 19527

Solvent-accessible surface area: 19913 Å² total; per-residue (Å²): 110,103,26,134,52,90,14,62,10,39,3,96,30,104,76,42,32,51,6,59,34,63,58,2,13,7,18,98,54,19,104,107,40,100,139,45,89,130,54,39,108,108,124,32,20,1,52,9,50,47,41,85,75,0,0,34,8,29,40,162,31,11,0,2,0,56,0,9,128,61,84,68,44,32,49,0,0,37,0,55,1,24,32,19,3,16,66,48,44,16,0,6,0,68,0,48,3,62,1,52,24,28,0,0,49,0,6,0,38,0,0,24,77,76,101,7,56,0,4,0,0,15,46,42,5,37,79,90,125,74,17,6,0,12,0,36,3,34,85,92,20,73,72,128,83,58,112,94,13,98,31,82,54,28,75,29,22,0,19,0,50,0,36,129,86,3,1,106,0,22,63,69,62,53,161,80,43,160,24,56,14,66,5,62,16,128,40,13,79,136,20,0,1,48,53,139,62,17,9,0,16,0,0,0,14,0,3,1,0,3,42,0,0,4,38,7,176,100,18,86,46,83,5,55,0,24,0,22,24,0,50,0,63,64,104,33,135,50,92,15,59,11,39,3,97,31,102,77,39,34,48,6,58,102,92,56,5,76,20,20,194,61,26,101,106,46,99,139,47,92,132,56,41,109,110,122,26,19,1,52,7,52,64,49,82,103,0,0,37,9,24,40,152,32,12,0,2,0,52,0,6,143,70,86,85,44,36,49,0,0,22,0,61,1,89,70,153,3,18,69,50,40,16,0,9,0,70,1,47,1,61,1,27,25,27,0,0,52,0,5,0,40,0,0,34,102,108,94,5,54,0,3,0,0,13,20,37,5,40,82,90,116,73,14,4,0,10,0,35,1,30,86,126,20,67,70,128,83,56,51,93,14,76,4,5,40,17,55,4,25,1,24,0,55,0,39,65,96,3,0,97,0,29,16,21,80,49,158,61,16,72,16,20,15,66,2,56,14,133,40,14,74,120,22,0,1,52,56,138,76,26,31,0,32,0,0,0,12,0,3,1,0,3,41,0,0,4,38,5,180,100,16,86,43,88,6,56,0,22,0,22,26,0,48,0,68